Protein AF-A0A2A1ZRE5-F1 (afdb_monomer)

Sequence (509 aa):
MKNDKSLFNQWALKYENDVKNSELNNQYPFKGYQDVIRGIYETVISQRGNKILDMGCGTGFLSEMFYKNDYEVTLGDFSANMLEIAKGKMPKANAYLGDFDEIISKLEGNKYDVITFTYSIHHISLEEQVILIKKLKSLLSLNGLIIIGDVLTKTKEQLANIKETFIRLWDDDEFYPVAEYLTSNLKHDFNIKSENYVTDLSGYLVFENKLSIADIKEVKYLKNVEKVKKIDLGWSSDTKYYVKSNDVEYLLRISDIKYKEAKLKEFDLMKIIWKKDINMSQPFEFGTFLGGKYSYILLSYIKGIQAEKSLLKYDVITQYSLGEKAGIMLKKIHQIKPDKELDFKEQYTKKINSRINQFRSCGIKNEKIEEMISYVLSNLKLLDNRPVCLHHGDYHVGNMVITDEENIGIIDFNRMKYGDPLYEFNRLYFSFRISKVFTKGLLDGYFGGILPQNINEYIKFYTSSVVIANITWSMMFGSDDVEFAINSINELYDEMYVNDLKVEDWYTI

pLDDT: mean 90.29, std 10.78, range [31.77, 98.56]

Nearest PDB structures (foldseek):
  3dtn-assembly1_A  TM=7.523E-01  e=2.106E-09  Methanosarcina mazei
  3dtn-assembly1_B  TM=7.720E-01  e=2.486E-08  Methanosarcina mazei
  2bkk-assembly1_A  TM=6.684E-01  e=1.722E-09  Enterococcus faecalis
  2ppq-assembly1_A-2  TM=6.423E-01  e=8.087E-10  Agrobacterium fabrum str. C58
  9fcx-assembly2_B  TM=7.640E-01  e=6.807E-08  Kitasatospora cystarginea

Radius of gyration: 27.99 Å; Cα contacts (8 Å, |Δi|>4): 851; chains: 1; bounding box: 67×53×80 Å

Structure (mmCIF, N/CA/C/O backbone):
data_AF-A0A2A1ZRE5-F1
#
_entry.id   AF-A0A2A1ZRE5-F1
#
loop_
_atom_site.group_PDB
_atom_site.id
_atom_site.type_symbol
_atom_site.label_atom_id
_atom_site.label_alt_id
_atom_site.label_comp_id
_atom_site.label_asym_id
_atom_site.label_entity_id
_atom_site.label_seq_id
_atom_site.pdbx_PDB_ins_code
_atom_site.Cartn_x
_atom_site.Cartn_y
_atom_site.Cartn_z
_atom_site.occupancy
_atom_site.B_iso_or_equiv
_atom_site.auth_seq_id
_atom_site.auth_comp_id
_atom_site.auth_asym_id
_atom_site.auth_atom_id
_atom_site.pdbx_PDB_model_num
ATOM 1 N N . MET A 1 1 ? -22.698 4.275 39.239 1.00 31.77 1 MET A N 1
ATOM 2 C CA . MET A 1 1 ? -24.149 3.984 39.011 1.00 31.77 1 MET A CA 1
ATOM 3 C C . MET A 1 1 ? -24.346 3.532 37.561 1.00 31.77 1 MET A C 1
ATOM 5 O O . MET A 1 1 ? -23.509 3.855 36.739 1.00 31.77 1 MET A O 1
ATOM 9 N N . LYS A 1 2 ? -25.402 2.777 37.200 1.00 32.28 2 LYS A N 1
ATOM 10 C CA . LYS A 1 2 ? -25.709 2.498 35.774 1.00 32.28 2 LYS A CA 1
ATOM 11 C C . LYS A 1 2 ? -25.842 3.829 35.017 1.00 32.28 2 LYS A C 1
ATOM 13 O O . LYS A 1 2 ? -26.663 4.632 35.446 1.00 32.28 2 LYS A O 1
ATOM 18 N N . ASN A 1 3 ? -25.093 4.012 33.924 1.00 43.09 3 ASN A N 1
ATOM 19 C CA . ASN A 1 3 ? -25.181 5.141 32.984 1.00 43.09 3 ASN A CA 1
ATOM 20 C C . ASN A 1 3 ? -26.639 5.598 32.781 1.00 43.09 3 ASN A C 1
ATOM 22 O O . ASN A 1 3 ? -27.419 4.936 32.090 1.00 43.09 3 ASN A O 1
ATOM 26 N N . ASP A 1 4 ? -27.034 6.701 33.424 1.00 54.19 4 ASP A N 1
ATOM 27 C CA . ASP A 1 4 ? -28.416 7.177 33.397 1.00 54.19 4 ASP A CA 1
ATOM 28 C C . ASP A 1 4 ? -28.676 7.920 32.084 1.00 54.19 4 ASP A C 1
ATOM 30 O O . ASP A 1 4 ? -28.321 9.085 31.900 1.00 54.19 4 ASP A O 1
ATOM 34 N N . LYS A 1 5 ? -29.327 7.221 31.151 1.00 45.91 5 LYS A N 1
ATOM 35 C CA . LYS A 1 5 ? -29.730 7.719 29.828 1.00 45.91 5 LYS A CA 1
ATOM 36 C C . LYS A 1 5 ? -30.470 9.066 29.891 1.00 45.91 5 LYS A C 1
ATOM 38 O O . LYS A 1 5 ? -30.430 9.830 28.926 1.00 45.91 5 LYS A O 1
ATOM 43 N N . SER A 1 6 ? -31.142 9.374 31.005 1.00 45.69 6 SER A N 1
ATOM 44 C CA . SER A 1 6 ? -31.852 10.644 31.190 1.00 45.69 6 SER A CA 1
ATOM 45 C C . SER A 1 6 ? -30.910 11.835 31.404 1.00 45.69 6 SER A C 1
ATOM 47 O O . SER A 1 6 ? -31.189 12.923 30.896 1.00 45.69 6 SER A O 1
ATOM 49 N N . LEU A 1 7 ? -29.771 11.621 32.070 1.00 50.41 7 LEU A N 1
ATOM 50 C CA . LEU A 1 7 ? -28.768 12.646 32.355 1.00 50.41 7 LEU A CA 1
ATOM 51 C C . LEU A 1 7 ? -28.045 13.077 31.070 1.00 50.41 7 LEU A C 1
ATOM 53 O O . LEU A 1 7 ? -27.950 14.269 30.776 1.00 50.41 7 LEU A O 1
ATOM 57 N N . PHE A 1 8 ? -27.645 12.114 30.234 1.00 45.06 8 PHE A N 1
ATOM 58 C CA . PHE A 1 8 ? -27.001 12.388 28.943 1.00 45.06 8 PHE A CA 1
ATOM 59 C C . PHE A 1 8 ? -27.904 13.155 27.971 1.00 45.06 8 PHE A C 1
ATOM 61 O O . PHE A 1 8 ? -27.453 14.073 27.284 1.00 45.06 8 PHE A O 1
ATOM 68 N N . ASN A 1 9 ? -29.204 12.849 27.964 1.00 47.00 9 ASN A N 1
ATOM 69 C CA . ASN A 1 9 ? -30.182 13.577 27.156 1.00 47.00 9 ASN A CA 1
ATOM 70 C C . ASN A 1 9 ? -30.287 15.065 27.539 1.00 47.00 9 ASN A C 1
ATOM 72 O O . ASN A 1 9 ? -30.575 15.891 26.671 1.00 47.00 9 ASN A O 1
ATOM 76 N N . GLN A 1 10 ? -30.057 15.414 28.809 1.00 51.66 10 GLN A N 1
ATOM 77 C CA . GLN A 1 10 ? -30.049 16.804 29.281 1.00 51.66 10 GLN A CA 1
ATOM 78 C C . GLN A 1 10 ? -28.707 17.502 29.010 1.00 51.66 10 GLN A C 1
ATOM 80 O O . GLN A 1 10 ? -28.686 18.708 28.755 1.00 51.66 10 GLN A O 1
A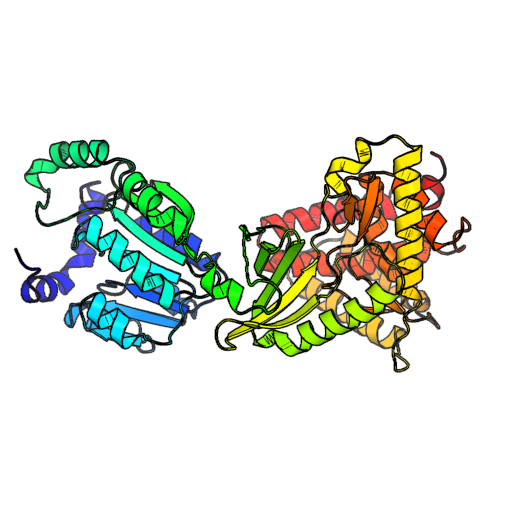TOM 85 N N . TRP A 1 11 ? -27.596 16.758 29.027 1.00 45.66 11 TRP A N 1
ATOM 86 C CA . TRP A 1 11 ? -26.247 17.298 28.819 1.00 45.66 11 TRP A CA 1
ATOM 87 C C . TRP A 1 11 ? -25.968 17.731 27.368 1.00 45.66 11 TRP A C 1
ATOM 89 O O . TRP A 1 11 ? -25.209 18.674 27.135 1.00 45.66 11 TRP A O 1
ATOM 99 N N . ALA A 1 12 ? -26.658 17.131 26.392 1.00 46.03 12 ALA A N 1
ATOM 100 C CA . ALA A 1 12 ? -26.486 17.385 24.955 1.00 46.03 12 ALA A CA 1
ATOM 101 C C . ALA A 1 12 ? -26.504 18.869 24.538 1.00 46.03 12 ALA A C 1
ATOM 103 O O . ALA A 1 12 ? -25.768 19.270 23.640 1.00 46.03 12 ALA A O 1
ATOM 104 N N . LEU A 1 13 ? -27.304 19.707 25.207 1.00 51.47 13 LEU A N 1
ATOM 105 C CA . LEU A 1 13 ? -27.433 21.134 24.881 1.00 51.47 13 LEU A CA 1
ATOM 106 C C . LEU A 1 13 ? -26.266 22.000 25.394 1.00 51.47 13 LEU A C 1
ATOM 108 O O . LEU A 1 13 ? -26.153 23.158 24.993 1.00 51.47 13 LEU A O 1
ATOM 112 N N . LYS A 1 14 ? -25.426 21.477 26.299 1.00 60.81 14 LYS A N 1
ATOM 113 C CA . LYS A 1 14 ? -24.325 22.218 26.948 1.00 60.81 14 LYS A CA 1
ATOM 114 C C . LYS A 1 14 ? -22.933 21.656 26.653 1.00 60.81 14 LYS A C 1
ATOM 116 O O . LYS A 1 14 ? -21.966 22.391 26.826 1.00 60.81 14 LYS A O 1
ATOM 121 N N . TYR A 1 15 ? -22.841 20.426 26.147 1.00 58.75 15 TYR A N 1
ATOM 122 C CA . TYR A 1 15 ? -21.588 19.700 25.916 1.00 58.75 15 TYR A CA 1
ATOM 123 C C . TYR A 1 15 ? -20.487 20.536 25.239 1.00 58.75 15 TYR A C 1
ATOM 125 O O . TYR A 1 15 ? -19.395 20.675 25.777 1.00 58.75 15 TYR A O 1
ATOM 133 N N . GLU A 1 16 ? -20.776 21.178 24.102 1.00 64.25 16 GLU A N 1
ATOM 134 C CA . GLU A 1 16 ? -19.765 21.965 23.371 1.00 64.25 16 GLU A CA 1
ATOM 135 C C . GLU A 1 16 ? -19.255 23.185 24.168 1.00 64.25 16 GLU A C 1
ATOM 137 O O . GLU A 1 16 ? -18.114 23.612 23.984 1.00 64.25 16 GLU A O 1
ATOM 142 N N . ASN A 1 17 ? -20.073 23.748 25.065 1.00 61.59 17 ASN A N 1
ATOM 143 C CA . ASN A 1 17 ? -19.645 24.828 25.957 1.00 61.59 17 ASN A CA 1
ATOM 144 C C . ASN A 1 17 ? -18.795 24.293 27.115 1.00 61.59 17 ASN A C 1
ATOM 146 O O . ASN A 1 17 ? -17.818 24.939 27.490 1.00 61.59 17 ASN A O 1
ATOM 150 N N . ASP A 1 18 ? -19.129 23.120 27.654 1.00 61.03 18 ASP A N 1
ATOM 151 C CA . ASP A 1 18 ? -18.362 22.478 28.727 1.00 61.03 18 ASP A CA 1
ATOM 152 C C . ASP A 1 18 ? -16.965 22.062 28.238 1.00 61.03 18 ASP A C 1
ATOM 154 O O . ASP A 1 18 ? -15.974 22.342 28.917 1.00 61.03 18 ASP A O 1
ATOM 158 N N . VAL A 1 19 ? -16.868 21.516 27.016 1.00 60.25 19 VAL A N 1
ATOM 159 C CA . VAL A 1 19 ? -15.591 21.224 26.338 1.00 60.25 19 VAL A CA 1
ATOM 160 C C . VAL A 1 19 ? -14.744 22.490 26.220 1.00 60.25 19 VAL A C 1
ATOM 162 O O . VAL A 1 19 ? -13.611 22.519 26.700 1.00 60.25 19 VAL A O 1
ATOM 165 N N . LYS A 1 20 ? -15.307 23.572 25.659 1.00 62.19 20 LYS A N 1
ATOM 166 C CA . LYS A 1 20 ? -14.598 24.856 25.505 1.00 62.19 20 LYS A CA 1
ATOM 167 C C . LYS A 1 20 ? -14.114 25.414 26.842 1.00 62.19 20 LYS A C 1
ATOM 169 O O . LYS A 1 20 ? -12.988 25.895 26.932 1.00 62.19 20 LYS A O 1
ATOM 174 N N . ASN A 1 21 ? -14.948 25.362 27.879 1.00 59.19 21 ASN A N 1
ATOM 175 C CA . ASN A 1 21 ? -14.602 25.890 29.196 1.00 59.19 21 ASN A CA 1
ATOM 176 C C . ASN A 1 21 ? -13.489 25.076 29.873 1.00 59.19 21 ASN A C 1
ATOM 178 O O . ASN A 1 21 ? -12.565 25.662 30.432 1.00 59.19 21 ASN A O 1
ATOM 182 N N . SER A 1 22 ? -13.557 23.744 29.839 1.00 60.25 22 SER A N 1
ATOM 183 C CA . SER A 1 22 ? -12.533 22.868 30.430 1.00 60.25 22 SER A CA 1
ATOM 184 C C . SER A 1 22 ? -11.190 22.994 29.699 1.00 60.25 22 SER A C 1
ATOM 186 O O . SER A 1 22 ? -10.146 23.135 30.340 1.00 60.25 22 SER A O 1
ATOM 188 N N . GLU A 1 23 ? -11.221 23.064 28.366 1.00 61.47 23 GLU A N 1
ATOM 189 C CA . GLU A 1 23 ? -10.033 23.237 27.528 1.00 61.47 23 GLU A CA 1
ATOM 190 C C . GLU A 1 23 ? -9.339 24.587 27.761 1.00 61.47 23 GLU A C 1
ATOM 192 O O . GLU A 1 23 ? -8.130 24.619 27.991 1.00 61.47 23 GLU A O 1
ATOM 197 N N . LEU A 1 24 ? -10.089 25.699 27.791 1.00 63.00 24 LEU A N 1
ATOM 198 C CA . LEU A 1 24 ? -9.541 27.035 28.079 1.00 63.00 24 LEU A CA 1
ATOM 199 C C . LEU A 1 24 ? -8.866 27.114 29.452 1.00 63.00 24 LEU A C 1
ATOM 201 O O . LEU A 1 24 ? -7.895 27.849 29.629 1.00 63.00 24 LEU A O 1
ATOM 205 N N . ASN A 1 25 ? -9.374 26.353 30.420 1.00 69.94 25 ASN A N 1
ATOM 206 C CA . ASN A 1 25 ? -8.808 26.283 31.761 1.00 69.94 25 ASN A CA 1
ATOM 207 C C . ASN A 1 25 ? -7.694 25.234 31.891 1.00 69.94 25 ASN A C 1
ATOM 209 O O . ASN A 1 25 ? -7.109 25.115 32.968 1.00 69.94 25 ASN A O 1
ATOM 213 N N . ASN A 1 26 ? -7.378 24.502 30.815 1.00 72.62 26 ASN A N 1
ATOM 214 C CA . ASN A 1 26 ? -6.381 23.436 30.786 1.00 72.62 26 ASN A CA 1
ATOM 215 C C . ASN A 1 26 ? -6.656 22.352 31.850 1.00 72.62 26 ASN A C 1
ATOM 217 O O . ASN A 1 26 ? -5.743 21.901 32.547 1.00 72.62 26 ASN A O 1
ATOM 221 N N . GLN A 1 27 ? -7.930 21.984 32.020 1.00 82.25 27 GLN A N 1
ATOM 222 C CA . GLN A 1 27 ? -8.408 21.105 33.089 1.00 82.25 27 GLN A CA 1
ATOM 223 C C . GLN A 1 27 ? -8.914 19.761 32.565 1.00 82.25 27 GLN A C 1
ATOM 225 O O . GLN A 1 27 ? -9.236 19.588 31.393 1.00 82.25 27 GLN A O 1
ATOM 230 N N . TYR A 1 28 ? -8.989 18.796 33.475 1.00 82.69 28 TYR A N 1
ATOM 231 C CA . TYR A 1 28 ? -9.722 17.556 33.267 1.00 82.69 28 TYR A CA 1
ATOM 232 C C . TYR A 1 28 ? -11.213 17.830 32.938 1.00 82.69 28 TYR A C 1
ATOM 234 O O . TYR A 1 28 ? -11.785 18.776 33.495 1.00 82.69 28 TYR A O 1
ATOM 242 N N . PRO A 1 29 ? -11.856 17.030 32.061 1.00 83.31 29 PRO A N 1
ATOM 243 C CA . PRO A 1 29 ? -11.271 15.963 31.238 1.00 83.31 29 PRO A CA 1
ATOM 244 C C . PRO A 1 29 ? -10.783 16.438 29.849 1.00 83.31 29 PRO A C 1
ATOM 246 O O . PRO A 1 29 ? -10.156 15.666 29.131 1.00 83.31 29 PRO A O 1
ATOM 249 N N . PHE A 1 30 ? -11.014 17.698 29.451 1.00 84.31 30 PHE A N 1
ATOM 250 C CA . PHE A 1 30 ? -10.837 18.159 28.058 1.00 84.31 30 PHE A CA 1
ATOM 251 C C . PHE A 1 30 ? -9.530 18.922 27.771 1.00 84.31 30 PHE A C 1
ATOM 253 O O . PHE A 1 30 ? -9.395 19.578 26.736 1.00 84.31 30 PHE A O 1
ATOM 260 N N . LYS A 1 31 ? -8.529 18.836 28.650 1.00 85.75 31 LYS A N 1
ATOM 261 C CA . LYS A 1 31 ? -7.188 19.382 28.395 1.00 85.75 31 LYS A CA 1
ATOM 262 C C . LYS A 1 31 ? -6.597 18.798 27.103 1.00 85.75 31 LYS A C 1
ATOM 264 O O . LYS A 1 31 ? -6.390 17.592 26.997 1.00 85.75 31 LYS A O 1
ATOM 269 N N . GLY A 1 32 ? -6.294 19.660 26.131 1.00 83.56 32 GLY A N 1
ATOM 270 C CA . GLY A 1 32 ? -5.740 19.266 24.826 1.00 83.56 32 GLY A CA 1
ATOM 271 C C . GLY A 1 32 ? -6.747 18.627 23.860 1.00 83.56 32 GLY A C 1
ATOM 272 O O . GLY A 1 32 ? -6.333 18.010 22.880 1.00 83.56 32 GLY A O 1
ATOM 273 N N . TYR A 1 33 ? -8.053 18.752 24.118 1.00 85.69 33 TYR A N 1
ATOM 274 C CA . TYR A 1 33 ? -9.111 18.138 23.312 1.00 85.69 33 TYR A CA 1
ATOM 275 C C . TYR A 1 33 ? -9.008 18.475 21.814 1.00 85.69 33 TYR A C 1
ATOM 277 O O . TYR A 1 33 ? -9.020 17.565 20.985 1.00 85.69 33 TYR A O 1
ATOM 285 N N . GLN A 1 34 ? -8.859 19.750 21.432 1.00 80.31 34 GLN A N 1
ATOM 286 C CA . GLN A 1 34 ? -8.784 20.142 20.018 1.00 80.31 34 GLN A CA 1
ATOM 287 C C . GLN A 1 34 ? -7.580 19.538 19.299 1.00 80.31 34 GLN A C 1
ATOM 289 O O . GLN A 1 34 ? -7.694 19.159 18.134 1.00 80.31 34 GLN A O 1
ATOM 294 N N . ASP A 1 35 ? -6.441 19.420 19.978 1.00 79.19 35 ASP A N 1
ATOM 295 C CA . ASP A 1 35 ? -5.237 18.819 19.408 1.00 79.19 35 ASP A CA 1
ATOM 296 C C . ASP A 1 35 ? -5.397 17.298 19.230 1.00 79.19 35 ASP A C 1
ATOM 298 O O . ASP A 1 35 ? -4.942 16.757 18.220 1.00 79.19 35 ASP A O 1
ATOM 302 N N . VAL A 1 36 ? -6.106 16.614 20.142 1.00 89.94 36 VAL A N 1
ATOM 303 C CA . VAL A 1 36 ? -6.511 15.206 19.960 1.00 89.94 36 VAL A CA 1
ATOM 304 C C . VAL A 1 36 ? -7.412 15.070 18.734 1.00 89.94 36 VAL A C 1
ATOM 306 O O . VAL A 1 36 ? -7.120 14.269 17.847 1.00 89.94 36 VAL A O 1
ATOM 309 N N . ILE A 1 37 ? -8.470 15.881 18.635 1.00 86.69 37 ILE A N 1
ATOM 310 C CA . ILE A 1 37 ? -9.394 15.851 17.493 1.00 86.69 37 ILE A CA 1
ATOM 311 C C . ILE A 1 37 ? -8.664 16.148 16.177 1.00 86.69 37 ILE A C 1
ATOM 313 O O . ILE A 1 37 ? -8.879 15.442 15.190 1.00 86.69 37 ILE A O 1
ATOM 317 N N . ARG A 1 38 ? -7.762 17.140 16.158 1.00 79.56 38 ARG A N 1
ATOM 318 C CA . ARG A 1 38 ? -6.937 17.464 14.986 1.00 79.56 38 ARG A CA 1
ATOM 319 C C . ARG A 1 38 ? -6.055 16.282 14.583 1.00 79.56 38 ARG A C 1
ATOM 321 O O . ARG A 1 38 ? -6.063 15.909 13.415 1.00 79.56 38 ARG A O 1
ATOM 328 N N . GLY A 1 39 ? -5.351 15.665 15.533 1.00 82.25 39 GLY A N 1
ATOM 329 C CA . GLY A 1 39 ? -4.489 14.512 15.257 1.00 82.25 39 GLY A CA 1
ATOM 330 C C . GLY A 1 39 ? -5.261 13.302 14.718 1.00 82.25 39 GLY A C 1
ATOM 331 O O . GLY A 1 39 ? -4.810 12.638 13.783 1.00 82.25 39 GLY A O 1
ATOM 332 N N . ILE A 1 40 ? -6.465 13.048 15.242 1.00 92.50 40 ILE A N 1
ATOM 333 C CA . ILE A 1 40 ? -7.361 12.012 14.709 1.00 92.50 40 ILE A CA 1
ATOM 334 C C . ILE A 1 40 ? -7.786 12.362 13.286 1.00 92.50 40 ILE A C 1
ATOM 336 O O . ILE A 1 40 ? -7.679 11.519 12.400 1.00 92.50 40 ILE A O 1
ATOM 340 N N . TYR A 1 41 ? -8.221 13.599 13.042 1.00 84.44 41 TYR A N 1
ATOM 341 C CA . TYR A 1 41 ? -8.610 14.054 11.710 1.00 84.44 41 TYR A CA 1
ATOM 342 C C . TYR A 1 41 ? -7.479 13.866 10.689 1.00 84.44 41 TYR A C 1
ATOM 344 O O . TYR A 1 41 ? -7.696 13.231 9.660 1.00 84.44 41 TYR A O 1
ATOM 352 N N . GLU A 1 42 ? -6.264 14.321 11.005 1.00 81.62 42 GLU A N 1
ATOM 353 C CA . GLU A 1 42 ? -5.062 14.162 10.169 1.00 81.62 42 GLU A CA 1
ATOM 354 C C . GLU A 1 42 ? -4.728 12.683 9.896 1.00 81.62 42 GLU A C 1
ATOM 356 O O . GLU A 1 42 ? -4.411 12.292 8.766 1.00 81.62 42 GLU A O 1
ATOM 361 N N . THR A 1 43 ? -4.874 11.827 10.910 1.00 89.00 43 THR A N 1
ATOM 362 C CA . THR A 1 43 ? -4.689 10.375 10.768 1.00 89.00 43 THR A CA 1
ATOM 363 C C . THR A 1 43 ? -5.728 9.762 9.823 1.00 89.00 43 THR A C 1
ATOM 365 O O . THR A 1 43 ? -5.401 8.902 9.009 1.00 89.00 43 THR A O 1
ATOM 368 N N . VAL A 1 44 ? -6.988 10.198 9.893 1.00 89.50 44 VAL A N 1
ATOM 369 C CA . VAL A 1 44 ? -8.068 9.651 9.057 1.00 89.50 44 VAL A CA 1
ATOM 370 C C . VAL A 1 44 ? -7.977 10.128 7.610 1.00 89.50 44 VAL A C 1
ATOM 372 O O . VAL A 1 44 ? -8.180 9.324 6.702 1.00 89.50 44 VAL A O 1
ATOM 375 N N . ILE A 1 45 ? -7.645 11.398 7.362 1.00 82.88 45 ILE A N 1
ATOM 376 C CA . ILE A 1 45 ? -7.540 11.921 5.987 1.00 82.88 45 ILE A CA 1
ATOM 377 C C . ILE A 1 45 ? -6.320 11.388 5.228 1.00 82.88 45 ILE A C 1
ATOM 379 O O . ILE A 1 45 ? -6.312 11.390 4.000 1.00 82.88 45 ILE A O 1
ATOM 383 N N . SER A 1 46 ? -5.297 10.913 5.944 1.00 80.88 46 SER A N 1
ATOM 384 C CA . SER A 1 46 ? -4.133 10.243 5.348 1.00 80.88 46 SER A CA 1
ATOM 385 C C . SER A 1 46 ? -4.371 8.750 5.077 1.00 80.88 46 SER A C 1
ATOM 387 O O . SER A 1 46 ? -3.601 8.117 4.348 1.00 80.88 46 SER A O 1
ATOM 389 N N . GLN A 1 47 ? -5.453 8.176 5.613 1.00 82.12 47 GLN A N 1
ATOM 390 C CA . GLN A 1 47 ? -5.837 6.788 5.388 1.00 82.12 47 GLN A CA 1
ATOM 391 C C . GLN A 1 47 ? -6.589 6.629 4.059 1.00 82.12 47 GLN A C 1
ATOM 393 O O . GLN A 1 47 ? -7.368 7.477 3.630 1.00 82.12 47 GLN A O 1
ATOM 398 N N . ARG A 1 48 ? -6.393 5.486 3.393 1.00 79.69 48 ARG A N 1
ATOM 399 C CA . ARG A 1 48 ? -7.180 5.132 2.204 1.00 79.69 48 ARG A CA 1
ATOM 400 C C . ARG A 1 48 ? -8.576 4.651 2.596 1.00 79.69 48 ARG A C 1
ATOM 402 O O . ARG A 1 48 ? -8.702 3.778 3.450 1.00 79.69 48 ARG A O 1
ATOM 409 N N . GLY A 1 49 ? -9.579 5.114 1.857 1.00 86.00 49 GLY A N 1
ATOM 410 C CA . GLY A 1 49 ? -10.985 4.785 2.096 1.00 86.00 49 GLY A CA 1
ATOM 411 C C . GLY A 1 49 ? -11.736 5.968 2.699 1.00 86.00 49 GLY A C 1
ATOM 412 O O . GLY A 1 49 ? -11.129 6.964 3.075 1.00 86.00 49 GLY A O 1
ATOM 413 N N . ASN A 1 50 ? -13.063 5.886 2.726 1.00 92.00 50 ASN A N 1
ATOM 414 C CA . ASN A 1 50 ? -13.912 7.000 3.154 1.00 92.00 50 ASN A CA 1
ATOM 415 C C . ASN A 1 50 ? -15.121 6.566 3.998 1.00 92.00 50 ASN A C 1
ATOM 417 O O . ASN A 1 50 ? -15.976 7.397 4.294 1.00 92.00 50 ASN A O 1
ATOM 421 N N . LYS A 1 51 ? -15.218 5.288 4.392 1.00 96.94 51 LYS A N 1
ATOM 422 C CA . LYS A 1 51 ? -16.293 4.800 5.269 1.00 96.94 51 LYS A CA 1
ATOM 423 C C . LYS A 1 51 ? -15.861 4.890 6.726 1.00 96.94 51 LYS A C 1
ATOM 425 O O . LYS A 1 51 ? -14.952 4.163 7.136 1.00 96.94 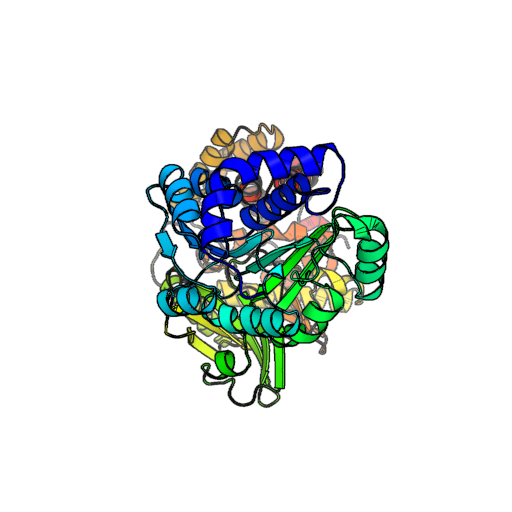51 LYS A O 1
ATOM 430 N N . ILE A 1 52 ? -16.543 5.722 7.507 1.00 97.88 52 ILE A N 1
ATOM 431 C CA . ILE A 1 52 ? -16.241 5.930 8.926 1.00 97.88 52 ILE A CA 1
ATOM 432 C C . ILE A 1 52 ? -17.428 5.560 9.815 1.00 97.88 52 ILE A C 1
ATOM 434 O O . ILE A 1 52 ? -18.580 5.844 9.485 1.00 97.88 52 ILE A O 1
ATOM 438 N N . LEU A 1 53 ? -17.133 4.908 10.936 1.00 98.50 53 LEU A N 1
ATOM 439 C CA . LEU A 1 53 ? -18.066 4.671 12.031 1.00 98.50 53 LEU A CA 1
ATOM 440 C C . LEU A 1 53 ? -17.591 5.439 13.262 1.00 98.50 53 LEU A C 1
ATOM 442 O O . LEU A 1 53 ? -16.504 5.169 13.759 1.00 98.50 53 LEU A O 1
ATOM 446 N N . ASP A 1 54 ? -18.414 6.343 13.774 1.00 98.19 54 ASP A N 1
ATOM 447 C CA . ASP A 1 54 ? -18.127 7.092 14.995 1.00 98.19 54 ASP A CA 1
ATOM 448 C C . ASP A 1 54 ? -18.961 6.539 16.158 1.00 98.19 54 ASP A C 1
ATOM 450 O O . ASP A 1 54 ? -20.192 6.654 16.1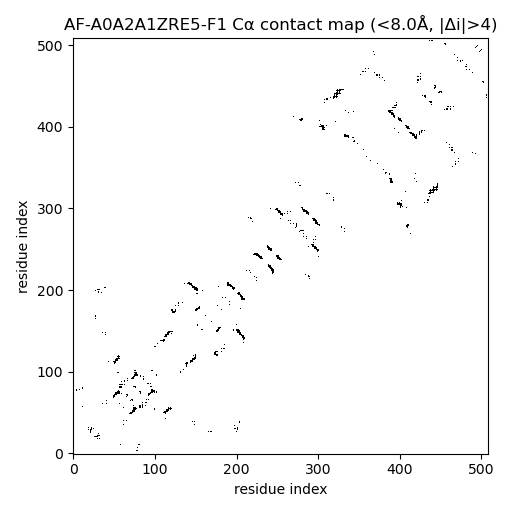61 1.00 98.19 54 ASP A O 1
ATOM 454 N N . MET A 1 55 ? -18.296 5.862 17.099 1.00 97.62 55 MET A N 1
ATOM 455 C CA . MET A 1 55 ? -18.906 5.167 18.235 1.00 97.62 55 MET A CA 1
ATOM 456 C C . MET A 1 55 ? -18.926 6.073 19.471 1.00 97.62 55 MET A C 1
ATOM 458 O O . MET A 1 55 ? -17.890 6.391 20.056 1.00 97.62 55 MET A O 1
ATOM 462 N N . GLY A 1 56 ? -20.129 6.447 19.904 1.00 96.19 56 GLY A N 1
ATOM 463 C CA . GLY A 1 56 ? -20.342 7.508 20.888 1.00 96.19 56 GLY A CA 1
ATOM 464 C C . GLY A 1 56 ? -20.106 8.880 20.263 1.00 96.19 56 GLY A C 1
ATOM 465 O O . GLY A 1 56 ? -19.280 9.646 20.747 1.00 96.19 56 GLY A O 1
ATOM 466 N N . CYS A 1 57 ? -20.780 9.158 19.144 1.00 95.81 57 CYS A N 1
ATOM 467 C CA . CYS A 1 57 ? -20.518 10.345 18.328 1.00 95.81 57 CYS A CA 1
ATOM 468 C C . CYS A 1 57 ? -20.934 11.676 18.986 1.00 95.81 57 CYS A C 1
ATOM 470 O O . CYS A 1 57 ? -20.594 12.747 18.471 1.00 95.81 57 CYS A O 1
ATOM 472 N N . GLY A 1 58 ? -21.729 11.645 20.065 1.00 93.81 58 GLY A N 1
ATOM 473 C CA . GLY A 1 58 ? -22.274 12.839 20.707 1.00 93.81 58 GLY A CA 1
ATOM 474 C C . GLY A 1 58 ? -23.038 13.717 19.711 1.00 93.81 58 GLY A C 1
ATOM 475 O O . GLY A 1 58 ? -23.800 13.225 18.876 1.00 93.81 58 GLY A O 1
ATOM 476 N N . THR A 1 59 ? -22.792 15.030 19.735 1.00 90.44 59 THR A N 1
ATOM 477 C CA . THR A 1 59 ? -23.380 15.988 18.776 1.00 90.44 59 THR A CA 1
ATOM 478 C C . THR A 1 59 ? -22.759 15.921 17.372 1.00 90.44 59 THR A C 1
ATOM 480 O O . THR A 1 59 ? -23.093 16.750 16.519 1.00 90.44 59 THR A O 1
ATOM 483 N N . GLY A 1 60 ? -21.847 14.974 17.122 1.00 90.88 60 GLY A N 1
ATOM 484 C CA . GLY A 1 60 ? -21.241 14.707 15.821 1.00 90.88 60 GLY A CA 1
ATOM 485 C C . GLY A 1 60 ? -20.125 15.668 15.413 1.00 90.88 60 GLY A C 1
ATOM 486 O O . GLY A 1 60 ? -19.937 15.867 14.219 1.00 90.88 60 GLY A O 1
ATOM 487 N N . PHE A 1 61 ? -19.405 16.286 16.358 1.00 85.62 61 PHE A N 1
ATOM 488 C CA . PHE A 1 61 ? -18.384 17.309 16.066 1.00 85.62 61 PHE A CA 1
ATOM 489 C C . PHE A 1 61 ? -17.287 16.825 15.100 1.00 85.62 61 PHE A C 1
ATOM 491 O O . PHE A 1 61 ? -17.096 17.422 14.041 1.00 85.62 61 PHE A O 1
ATOM 498 N N . LEU A 1 62 ? -16.598 15.725 15.430 1.00 87.88 62 LEU A N 1
ATOM 499 C CA . LEU A 1 62 ? -15.567 15.145 14.561 1.00 87.88 62 LEU A CA 1
ATOM 500 C C . LEU A 1 62 ? -16.186 14.588 13.268 1.00 87.88 62 LEU A C 1
ATOM 502 O O . LEU A 1 62 ? -15.711 14.864 12.167 1.00 87.88 62 LEU A O 1
ATOM 506 N N . SER A 1 63 ? -17.287 13.847 13.397 1.00 93.44 63 SER A N 1
ATOM 507 C CA . SER A 1 63 ? -18.021 13.271 12.268 1.00 93.44 63 SER A CA 1
ATOM 508 C C . SER A 1 63 ? -18.456 14.303 11.218 1.00 93.44 63 SER A C 1
ATOM 510 O O . SER A 1 63 ? -18.382 14.029 10.020 1.00 93.44 63 SER A O 1
ATOM 512 N N . GLU A 1 64 ? -18.861 15.508 11.633 1.00 87.88 64 GLU A N 1
ATOM 513 C CA . GLU A 1 64 ? -19.263 16.590 10.727 1.00 87.88 64 GLU A CA 1
ATOM 514 C C . GLU A 1 64 ? -18.099 17.040 9.833 1.00 87.88 64 GLU A C 1
ATOM 516 O O . GLU A 1 64 ? -18.305 17.342 8.654 1.00 87.88 64 GLU A O 1
ATOM 521 N N . MET A 1 65 ? -16.871 17.048 10.364 1.00 84.50 65 MET A N 1
ATOM 522 C CA . MET A 1 65 ? -15.673 17.380 9.588 1.00 84.50 65 MET A CA 1
ATOM 523 C C . MET A 1 65 ? -15.466 16.376 8.451 1.00 84.50 65 MET A C 1
ATOM 525 O O . MET A 1 65 ? -15.223 16.781 7.316 1.00 84.50 65 MET A O 1
ATOM 529 N N . PHE A 1 66 ? -15.624 15.078 8.718 1.00 89.62 66 PHE A N 1
ATOM 530 C CA . PHE A 1 66 ? -15.512 14.041 7.688 1.00 89.62 66 PHE A CA 1
ATOM 531 C C . PHE A 1 66 ? -16.676 14.079 6.697 1.00 89.62 66 PHE A C 1
ATOM 533 O O . PHE A 1 66 ? -16.463 14.000 5.489 1.00 89.62 66 PHE A O 1
ATOM 540 N N . TYR A 1 67 ? -17.902 14.278 7.183 1.00 90.38 67 TYR A N 1
ATOM 541 C CA . TYR A 1 67 ? -19.091 14.393 6.339 1.00 90.38 67 TYR A CA 1
ATOM 542 C C . TYR A 1 67 ? -18.972 15.530 5.311 1.00 90.38 67 TYR A C 1
ATOM 544 O O . TYR A 1 67 ? -19.355 15.363 4.155 1.00 90.38 67 TYR A O 1
ATOM 552 N N . LYS A 1 68 ? -18.396 16.676 5.705 1.00 79.38 68 LYS A N 1
ATOM 553 C CA . LYS A 1 68 ? -18.124 17.814 4.804 1.00 79.38 68 LYS A CA 1
ATOM 554 C C . LYS A 1 68 ? -17.050 17.529 3.748 1.00 79.38 68 LYS A C 1
ATOM 556 O O . LYS A 1 68 ? -16.981 18.265 2.770 1.00 79.38 68 LYS A O 1
ATOM 561 N N . ASN A 1 69 ? -16.244 16.485 3.935 1.00 81.50 69 ASN A N 1
ATOM 562 C CA . ASN A 1 69 ? -15.207 16.032 3.005 1.00 81.50 69 ASN A CA 1
ATOM 563 C C . ASN A 1 69 ? -15.614 14.734 2.276 1.00 81.50 69 ASN A C 1
ATOM 565 O O . ASN A 1 69 ? -14.761 13.917 1.938 1.00 81.50 69 ASN A O 1
ATOM 569 N N . ASP A 1 70 ? -16.919 14.527 2.058 1.00 89.69 70 ASP A N 1
ATOM 570 C CA . ASP A 1 70 ? -17.489 13.408 1.289 1.00 89.69 70 ASP A CA 1
ATOM 571 C C . ASP A 1 70 ? -17.180 11.997 1.842 1.00 89.69 70 ASP A C 1
ATOM 573 O O . ASP A 1 70 ? -17.194 10.996 1.111 1.00 89.69 70 ASP A O 1
ATOM 577 N N . TYR A 1 71 ? -16.949 11.883 3.154 1.00 93.31 71 TYR A N 1
ATOM 578 C CA . TYR A 1 71 ? -16.916 10.583 3.827 1.00 93.31 71 TYR A CA 1
ATOM 579 C C . TYR A 1 71 ? -18.330 10.007 3.978 1.00 93.31 71 TYR A C 1
ATOM 581 O O . TYR A 1 71 ? -19.302 10.712 4.259 1.00 93.31 71 TYR A O 1
ATOM 589 N N . GLU A 1 72 ? -18.441 8.685 3.853 1.00 97.19 72 GLU A N 1
ATOM 590 C CA . GLU A 1 72 ? -19.647 7.939 4.200 1.00 97.19 72 GLU A CA 1
ATOM 591 C C . GLU A 1 72 ? -19.672 7.722 5.718 1.00 97.19 72 GLU A C 1
ATOM 593 O O . GLU A 1 72 ? -19.078 6.779 6.247 1.00 97.19 72 GLU A O 1
ATOM 598 N N . VAL A 1 73 ? -20.343 8.638 6.418 1.00 97.94 73 VAL A N 1
ATOM 599 C CA . VAL A 1 73 ? -20.399 8.663 7.884 1.00 97.94 73 VAL A CA 1
ATOM 600 C C . VAL A 1 73 ? -21.530 7.785 8.418 1.00 97.94 73 VAL A C 1
ATOM 602 O O . VAL A 1 73 ? -22.695 7.915 8.027 1.00 97.94 73 VAL A O 1
ATOM 605 N N . THR A 1 74 ? -21.184 6.909 9.359 1.00 98.44 74 THR A N 1
ATOM 606 C CA . THR A 1 74 ? -22.118 6.201 10.234 1.00 98.44 74 THR A CA 1
ATOM 607 C C . THR A 1 74 ? -21.910 6.636 11.680 1.00 98.44 74 THR A C 1
ATOM 609 O O . THR A 1 74 ? -20.791 6.645 12.174 1.00 98.44 74 THR A O 1
ATOM 612 N N . LEU A 1 75 ? -23.004 6.970 12.354 1.00 98.31 75 LEU A N 1
ATOM 613 C CA . LEU A 1 75 ? -23.053 7.482 13.716 1.00 98.31 75 LEU A CA 1
ATOM 614 C C . LEU A 1 75 ? -23.670 6.430 14.637 1.00 98.31 75 LEU A C 1
ATOM 616 O O . LEU A 1 75 ? -24.717 5.860 14.312 1.00 98.31 75 LEU A O 1
ATOM 620 N N . GLY A 1 76 ? -23.055 6.193 15.788 1.00 97.88 76 GLY A N 1
ATOM 621 C CA . GLY A 1 76 ? -23.614 5.375 16.856 1.00 97.88 76 GLY A CA 1
ATOM 622 C C . GLY A 1 76 ? -23.587 6.140 18.171 1.00 97.88 76 GLY A C 1
ATOM 623 O O . GLY A 1 76 ? -22.535 6.635 18.558 1.00 97.88 76 GLY A O 1
ATOM 624 N N . ASP A 1 77 ? -24.716 6.236 18.865 1.00 97.69 77 ASP A N 1
ATOM 625 C CA . ASP A 1 77 ? -24.777 6.838 20.201 1.00 97.69 77 ASP A CA 1
ATOM 626 C C . ASP A 1 77 ? -25.965 6.270 20.990 1.00 97.69 77 ASP A C 1
ATOM 628 O O . ASP A 1 77 ? -26.973 5.856 20.410 1.00 97.69 77 ASP A O 1
ATOM 632 N N . PHE A 1 78 ? -25.871 6.250 22.317 1.00 95.19 78 PHE A N 1
ATOM 633 C CA . PHE A 1 78 ? -26.938 5.742 23.182 1.00 95.19 78 PHE A CA 1
ATOM 634 C C . PHE A 1 78 ? -27.979 6.818 23.535 1.00 95.19 78 PHE A C 1
ATOM 636 O O . PHE A 1 78 ? -29.091 6.478 23.968 1.00 95.19 78 PHE A O 1
ATOM 643 N N . SER A 1 79 ? -27.656 8.102 23.335 1.00 95.38 79 SER A N 1
ATOM 644 C CA . SER A 1 79 ? -28.556 9.241 23.523 1.00 95.38 79 SER A CA 1
ATOM 645 C C . SER A 1 79 ? -29.288 9.596 22.227 1.00 95.38 79 SER A C 1
ATOM 647 O O . SER A 1 79 ? -28.698 9.960 21.211 1.00 95.38 79 SER A O 1
ATOM 649 N N . ALA A 1 80 ? -30.622 9.562 22.280 1.00 94.69 80 ALA A N 1
ATOM 650 C CA . ALA A 1 80 ? -31.459 9.957 21.148 1.00 94.69 80 ALA A CA 1
ATOM 651 C C . ALA A 1 80 ? -31.306 11.449 20.807 1.00 94.69 80 ALA A C 1
ATOM 653 O O . ALA A 1 80 ? -31.275 11.800 19.631 1.00 94.69 80 ALA A O 1
ATOM 654 N N . ASN A 1 81 ? -31.148 12.306 21.822 1.00 94.19 81 ASN A N 1
ATOM 655 C CA . ASN A 1 81 ? -30.989 13.750 21.635 1.00 94.19 81 ASN A CA 1
ATOM 656 C C . ASN A 1 81 ? -29.656 14.087 20.949 1.00 94.19 81 ASN A C 1
ATOM 658 O O . ASN A 1 81 ? -29.619 14.941 20.065 1.00 94.19 81 ASN A O 1
ATOM 662 N N . MET A 1 82 ? -28.570 13.399 21.324 1.00 94.00 82 MET A N 1
ATOM 663 C CA . MET A 1 82 ? -27.265 13.548 20.669 1.00 94.00 82 MET A CA 1
ATOM 664 C C . MET A 1 82 ? -27.355 13.190 19.181 1.00 94.00 82 MET A C 1
ATOM 666 O O . MET A 1 82 ? -26.959 13.985 18.325 1.00 94.00 82 MET A O 1
ATOM 670 N N . LEU A 1 83 ? -27.974 12.045 18.865 1.00 96.00 83 LEU A N 1
ATOM 671 C CA . LEU A 1 83 ? -28.187 11.626 17.479 1.00 96.00 83 LEU A CA 1
ATOM 672 C C . LEU A 1 83 ? -29.079 12.581 16.694 1.00 96.00 83 LEU A C 1
ATOM 674 O O . LEU A 1 83 ? -28.818 12.786 15.512 1.00 96.00 83 LEU A O 1
ATOM 678 N N . GLU A 1 84 ? -30.109 13.163 17.308 1.00 96.12 84 GLU A N 1
ATOM 679 C CA . GLU A 1 84 ? -30.972 14.148 16.651 1.00 96.12 84 GLU A CA 1
ATOM 680 C C . GLU A 1 84 ? -30.172 15.388 16.224 1.00 96.12 84 GLU A C 1
ATOM 682 O O . GLU A 1 84 ? -30.243 15.800 15.063 1.00 96.12 84 GLU A O 1
ATOM 687 N N . ILE A 1 85 ? -29.332 15.924 17.119 1.00 94.56 85 ILE A N 1
ATOM 688 C CA . ILE A 1 85 ? -28.440 17.054 16.818 1.00 94.56 85 ILE A CA 1
ATOM 689 C C . ILE A 1 85 ? -27.448 16.677 15.710 1.00 94.56 85 ILE A C 1
ATOM 691 O O . ILE A 1 85 ? -27.302 17.412 14.729 1.00 94.56 85 ILE A O 1
ATOM 695 N N . ALA A 1 86 ? -26.790 15.520 15.832 1.00 95.19 86 ALA A N 1
ATOM 696 C CA . A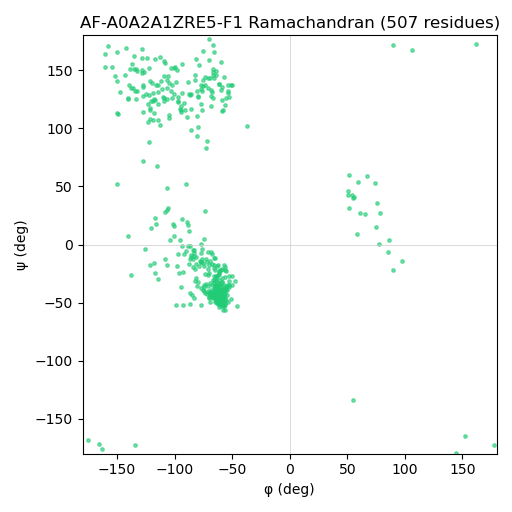LA A 1 86 ? -25.812 15.056 14.853 1.00 95.19 86 ALA A CA 1
ATOM 697 C C . ALA A 1 86 ? -26.449 14.835 13.467 1.00 95.19 86 ALA A C 1
ATOM 699 O O . ALA A 1 86 ? -25.898 15.257 12.450 1.00 95.19 86 ALA A O 1
ATOM 700 N N . LYS A 1 87 ? -27.654 14.251 13.408 1.00 96.12 87 LYS A N 1
ATOM 701 C CA . LYS A 1 87 ? -28.437 14.083 12.172 1.00 96.12 87 LYS A CA 1
ATOM 702 C C . LYS A 1 87 ? -28.881 15.406 11.562 1.00 96.12 87 LYS A C 1
ATOM 704 O O . LYS A 1 87 ? -28.914 15.506 10.338 1.00 96.12 87 LYS A O 1
ATOM 709 N N . GLY A 1 88 ? -29.186 16.411 12.382 1.00 96.25 88 GLY A N 1
ATOM 710 C CA . GLY A 1 88 ? -29.457 17.768 11.908 1.00 96.25 88 GLY A CA 1
ATOM 711 C C . GLY A 1 88 ? -28.272 18.360 11.138 1.00 96.25 88 GLY A C 1
ATOM 712 O O . GLY A 1 88 ? -28.465 18.961 10.082 1.00 96.25 88 GLY A O 1
ATOM 713 N N . LYS A 1 89 ? -27.042 18.127 11.620 1.00 93.44 89 LYS A N 1
ATOM 714 C CA . LYS A 1 89 ? -25.793 18.541 10.952 1.00 93.44 89 LYS A CA 1
ATOM 715 C C . LYS A 1 89 ? -25.460 17.670 9.730 1.00 93.44 89 LYS A C 1
ATOM 717 O O . LYS A 1 89 ? -24.938 18.165 8.733 1.00 93.44 89 LYS A O 1
ATOM 722 N N . MET A 1 90 ? -25.773 16.375 9.794 1.00 96.69 90 MET A N 1
ATOM 723 C CA . MET A 1 90 ? -25.390 15.362 8.802 1.00 96.69 90 MET A CA 1
ATOM 724 C C . MET A 1 90 ? -26.608 14.561 8.300 1.00 96.69 90 MET A C 1
ATOM 726 O O . MET A 1 90 ? -26.749 13.372 8.605 1.00 96.69 90 MET A O 1
ATOM 730 N N . PRO A 1 91 ? -27.500 15.164 7.490 1.00 95.94 91 PRO A N 1
ATOM 731 C CA . PRO A 1 91 ? -28.791 14.559 7.150 1.00 95.94 91 PRO A CA 1
ATOM 732 C C . PRO A 1 91 ? -28.683 13.234 6.379 1.00 95.94 91 PRO A C 1
ATOM 734 O O . PRO A 1 91 ? -29.575 12.390 6.491 1.00 95.94 91 PRO A O 1
ATOM 737 N N . LYS A 1 92 ? -27.594 13.016 5.624 1.00 96.56 92 LYS A N 1
ATOM 738 C CA . LYS A 1 92 ? -27.357 11.774 4.865 1.00 96.56 92 LYS A CA 1
ATOM 739 C C . LYS A 1 92 ? -26.557 10.712 5.632 1.00 96.56 92 LYS A C 1
ATOM 741 O O . LYS A 1 92 ? -26.438 9.603 5.125 1.00 96.56 92 LYS A O 1
ATOM 746 N N . ALA A 1 93 ? -26.003 11.021 6.808 1.00 96.50 93 ALA A N 1
ATOM 747 C CA . ALA A 1 93 ? -25.247 10.040 7.590 1.00 96.50 93 ALA A CA 1
ATOM 748 C C . ALA A 1 93 ? -26.174 8.927 8.090 1.00 96.50 93 ALA A C 1
ATOM 750 O O . ALA A 1 93 ? -27.330 9.192 8.410 1.00 96.50 93 ALA A O 1
ATOM 751 N N . ASN A 1 94 ? -25.700 7.689 8.196 1.00 95.12 94 ASN A N 1
ATOM 752 C CA . ASN A 1 94 ? -26.463 6.640 8.883 1.00 95.12 94 ASN A CA 1
ATOM 753 C C . ASN A 1 94 ? -26.371 6.873 10.398 1.00 95.12 94 ASN A C 1
ATOM 755 O O . ASN A 1 94 ? -25.315 7.272 10.868 1.00 95.12 94 ASN A O 1
ATOM 759 N N . ALA A 1 95 ? -27.441 6.647 11.166 1.00 97.38 95 ALA A N 1
ATOM 760 C CA . ALA A 1 95 ? -27.407 6.810 12.624 1.00 97.38 95 ALA A CA 1
ATOM 761 C C . ALA A 1 95 ? -28.101 5.648 13.331 1.00 97.38 95 ALA A C 1
ATOM 763 O O . ALA A 1 95 ? -29.204 5.259 12.943 1.00 97.38 95 ALA A O 1
ATOM 764 N N . TYR A 1 96 ? -27.464 5.130 14.378 1.00 97.69 96 TYR A N 1
ATOM 765 C CA . TYR A 1 96 ? -27.916 3.971 15.133 1.00 97.69 96 TYR A CA 1
ATOM 766 C C . TYR A 1 96 ? -27.977 4.310 16.623 1.00 97.69 96 TYR A C 1
ATOM 768 O O . TYR A 1 96 ? -26.957 4.556 17.257 1.00 97.69 96 TYR A O 1
ATOM 776 N N . LEU A 1 97 ? -29.194 4.309 17.173 1.00 97.50 97 LEU A N 1
ATOM 777 C CA . LEU A 1 97 ? -29.437 4.478 18.605 1.00 97.50 97 LEU A CA 1
ATOM 778 C C . LEU A 1 97 ? -29.198 3.156 19.338 1.00 97.50 97 LEU A C 1
ATOM 780 O O . LEU A 1 97 ? -29.819 2.151 18.977 1.00 97.50 97 LEU A O 1
ATOM 784 N N . GLY A 1 98 ? -28.363 3.164 20.370 1.00 96.50 98 GLY A N 1
ATOM 785 C CA . GLY A 1 98 ? -28.127 2.010 21.241 1.00 96.50 98 GLY A CA 1
ATOM 786 C C . GLY A 1 98 ? -26.833 2.140 22.033 1.00 96.50 98 GLY A C 1
ATOM 787 O O . GLY A 1 98 ? -26.056 3.062 21.802 1.00 96.50 98 GLY A O 1
ATOM 788 N N . ASP A 1 99 ? -26.595 1.223 22.964 1.00 96.12 99 ASP A N 1
ATOM 789 C CA . ASP A 1 99 ? -25.243 1.053 23.503 1.00 96.12 99 ASP A CA 1
ATOM 790 C C . ASP A 1 99 ? -24.299 0.442 22.447 1.00 96.12 99 ASP A C 1
ATOM 792 O O . ASP A 1 99 ? -24.705 0.117 21.325 1.00 96.12 99 ASP A O 1
ATOM 796 N N . PHE A 1 100 ? -23.017 0.293 22.787 1.00 96.25 100 PHE A N 1
ATOM 797 C CA . PHE A 1 100 ? -22.026 -0.210 21.841 1.00 96.25 100 PHE A CA 1
ATOM 798 C C . PHE A 1 100 ? -22.361 -1.604 21.284 1.00 96.25 100 PHE A C 1
ATOM 800 O O . PHE A 1 100 ? -22.155 -1.836 20.092 1.00 96.25 100 PHE A O 1
ATOM 807 N N . ASP A 1 101 ? -22.898 -2.518 22.096 1.00 94.81 101 ASP A N 1
ATOM 808 C CA . ASP A 1 101 ? -23.225 -3.878 21.657 1.00 94.81 101 ASP A CA 1
ATOM 809 C C . ASP A 1 101 ? -24.474 -3.891 20.762 1.00 94.81 101 ASP A C 1
ATOM 811 O O . ASP A 1 101 ? -24.485 -4.539 19.708 1.00 94.81 101 ASP A O 1
ATOM 815 N N . GLU A 1 102 ? -25.501 -3.117 21.120 1.00 96.44 102 GLU A N 1
ATOM 816 C CA . GLU A 1 102 ? -26.687 -2.929 20.286 1.00 96.44 102 GLU A CA 1
ATOM 817 C C . GLU A 1 102 ? -26.330 -2.317 18.926 1.00 96.44 102 GLU A C 1
ATOM 819 O O . GLU A 1 102 ? -26.838 -2.772 17.897 1.00 96.44 102 GLU A O 1
ATOM 824 N N . ILE A 1 103 ? -25.450 -1.311 18.894 1.00 96.88 103 ILE A N 1
ATOM 825 C CA . ILE A 1 103 ? -24.991 -0.688 17.647 1.00 96.88 103 ILE A CA 1
ATOM 826 C C . ILE A 1 103 ? -24.247 -1.712 16.788 1.00 96.88 103 ILE A C 1
ATOM 828 O O . ILE A 1 103 ? -24.601 -1.882 15.623 1.00 96.88 103 ILE A O 1
ATOM 832 N N . ILE A 1 104 ? -23.276 -2.442 17.348 1.00 96.44 104 ILE A N 1
ATOM 833 C CA . ILE A 1 104 ? -22.503 -3.449 16.602 1.00 96.44 104 ILE A CA 1
ATOM 834 C C . ILE A 1 104 ? -23.425 -4.490 15.960 1.00 96.44 104 ILE A C 1
ATOM 836 O O . ILE A 1 104 ? -23.238 -4.823 14.789 1.00 96.44 104 ILE A O 1
ATOM 840 N N . SER A 1 105 ? -24.451 -4.956 16.680 1.00 95.38 105 SER A N 1
ATOM 841 C CA . SER A 1 105 ? -25.407 -5.938 16.149 1.00 95.38 105 SER A CA 1
ATOM 842 C C . SER A 1 105 ? -26.180 -5.432 14.922 1.00 95.38 105 SER A C 1
ATOM 844 O O . SER A 1 105 ? -26.445 -6.192 13.994 1.00 95.38 105 SER A O 1
ATOM 846 N N . LYS A 1 106 ? -26.487 -4.129 14.863 1.00 96.31 106 LYS A N 1
ATOM 847 C CA . LYS A 1 106 ? -27.193 -3.492 13.734 1.00 96.31 106 LYS A CA 1
ATOM 848 C C . LYS A 1 106 ? -26.289 -3.251 12.524 1.00 96.31 106 LYS A C 1
ATOM 850 O O . LYS A 1 106 ? -26.791 -2.966 11.439 1.00 96.31 106 LYS A O 1
ATOM 855 N N . LEU A 1 107 ? -24.973 -3.343 12.706 1.00 96.12 107 LEU A N 1
ATOM 856 C CA . LEU A 1 107 ? -23.966 -3.095 11.676 1.00 96.12 107 LEU A CA 1
ATOM 857 C C . LEU A 1 107 ? -23.407 -4.383 11.059 1.00 96.12 107 LEU A C 1
ATOM 859 O O . LEU A 1 107 ? -22.459 -4.318 10.274 1.00 96.12 107 LEU A O 1
ATOM 863 N N . GLU A 1 108 ? -23.969 -5.547 11.388 1.00 89.25 108 GLU A N 1
ATOM 864 C CA . GLU A 1 108 ? -23.495 -6.829 10.873 1.00 89.25 108 GLU A CA 1
ATOM 865 C C . GLU A 1 108 ? -23.429 -6.836 9.331 1.00 89.25 108 GLU A C 1
ATOM 867 O O . GLU A 1 108 ? -24.353 -6.430 8.628 1.00 89.25 108 GLU A O 1
ATOM 872 N N . GLY A 1 109 ? -22.285 -7.266 8.789 1.00 85.38 109 GLY A N 1
ATOM 873 C CA . GLY A 1 109 ? -22.015 -7.293 7.347 1.00 85.38 109 GLY A CA 1
ATOM 874 C C . GLY A 1 109 ? -21.385 -6.016 6.774 1.00 85.38 109 GLY A C 1
ATOM 875 O O . GLY A 1 109 ? -20.687 -6.106 5.748 1.00 85.38 109 GLY A O 1
ATOM 876 N N . ASN A 1 110 ? -21.537 -4.872 7.454 1.00 92.56 110 ASN A N 1
ATOM 877 C CA . ASN A 1 110 ? -20.894 -3.613 7.073 1.00 92.56 110 ASN A CA 1
ATOM 878 C C . ASN A 1 110 ? -19.383 -3.655 7.310 1.00 92.56 110 ASN A C 1
ATOM 880 O O . ASN A 1 110 ? -18.857 -4.486 8.055 1.00 92.56 110 ASN A O 1
ATOM 884 N N . LYS A 1 111 ? -18.670 -2.769 6.610 1.00 93.06 111 LYS A N 1
ATOM 885 C CA . LYS A 1 111 ? -17.221 -2.618 6.714 1.00 93.06 111 LYS A CA 1
ATOM 886 C C . LYS A 1 111 ? -16.837 -1.147 6.723 1.00 93.06 111 LYS A C 1
ATOM 888 O O . LYS A 1 111 ? -17.315 -0.392 5.880 1.00 93.06 111 LYS A O 1
ATOM 893 N N . TYR A 1 112 ? -15.947 -0.796 7.638 1.00 96.62 112 TYR A N 1
ATOM 894 C CA . TYR A 1 112 ? -15.458 0.555 7.859 1.00 96.62 112 TYR A CA 1
ATOM 895 C C . TYR A 1 112 ? -13.947 0.606 7.682 1.00 96.62 112 TYR A C 1
ATOM 897 O O . TYR A 1 112 ? -13.227 -0.317 8.078 1.00 96.62 112 TYR A O 1
ATOM 905 N N . ASP A 1 113 ? -13.488 1.689 7.070 1.00 96.12 113 ASP A N 1
ATOM 906 C CA . ASP A 1 113 ? -12.069 1.991 6.913 1.00 96.12 113 ASP A CA 1
ATOM 907 C C . ASP A 1 113 ? -11.509 2.625 8.185 1.00 96.12 113 ASP A C 1
ATOM 909 O O . ASP A 1 113 ? -10.341 2.421 8.510 1.00 96.12 113 ASP A O 1
ATOM 913 N N . VAL A 1 114 ? -12.355 3.330 8.940 1.00 97.94 114 VAL A N 1
ATOM 914 C CA . VAL A 1 114 ? -12.025 3.874 10.257 1.00 97.94 114 VAL A CA 1
ATOM 915 C C . VAL A 1 114 ? -13.210 3.700 11.204 1.00 97.94 114 VAL A C 1
ATOM 917 O O . VAL A 1 114 ? -14.355 3.949 10.833 1.00 97.94 114 VAL A O 1
ATOM 920 N N . ILE A 1 115 ? -12.927 3.291 12.436 1.00 98.56 115 ILE A N 1
ATOM 921 C CA . ILE A 1 115 ? -13.856 3.332 13.562 1.00 98.56 115 ILE A CA 1
ATOM 922 C C . ILE A 1 115 ? -13.250 4.245 14.628 1.00 98.56 115 ILE A C 1
ATOM 924 O O . ILE A 1 115 ? -12.119 4.010 15.054 1.00 98.56 115 ILE A O 1
ATOM 928 N N . THR A 1 116 ? -13.967 5.282 15.049 1.00 98.31 116 THR A N 1
ATOM 929 C CA . THR A 1 116 ? -13.501 6.239 16.059 1.00 98.31 116 THR A CA 1
ATOM 930 C C . THR A 1 116 ? -14.252 6.081 17.371 1.00 98.31 116 THR A C 1
ATOM 932 O O . THR A 1 116 ? -15.445 5.789 17.387 1.00 98.31 116 THR A O 1
ATOM 935 N N . PHE A 1 117 ? -13.535 6.304 18.466 1.00 98.19 117 PHE A N 1
ATOM 936 C CA . PHE A 1 117 ? -14.086 6.662 19.766 1.00 98.19 117 PHE A CA 1
ATOM 937 C C . PHE A 1 117 ? -13.434 7.976 20.175 1.00 98.19 117 PHE A C 1
ATOM 939 O O . PHE A 1 117 ? -12.206 8.035 20.271 1.00 98.19 117 PHE A O 1
ATOM 946 N N . THR A 1 118 ? -14.224 9.018 20.407 1.00 95.12 118 THR A N 1
ATOM 947 C CA . THR A 1 118 ? -13.721 10.290 20.932 1.00 95.12 118 THR A CA 1
ATOM 948 C C . THR A 1 118 ? -14.428 10.618 22.230 1.00 95.12 118 THR A C 1
ATOM 950 O O . THR A 1 118 ? -15.603 10.970 22.197 1.00 95.12 118 THR A O 1
ATOM 953 N N . TYR A 1 119 ? -13.712 10.508 23.351 1.00 94.75 119 TYR A N 1
ATOM 954 C CA . TYR A 1 119 ? -14.226 10.797 24.693 1.00 94.75 119 TYR A CA 1
ATOM 955 C C . TYR A 1 119 ? -15.550 10.074 24.984 1.00 94.75 119 TYR A C 1
ATOM 957 O O . TYR A 1 119 ? -16.511 10.678 25.452 1.00 94.75 119 TYR A O 1
ATOM 965 N N . SER A 1 120 ? -15.606 8.782 24.653 1.00 95.31 120 SER A N 1
ATOM 966 C CA . SER A 1 120 ? -16.824 7.969 24.765 1.00 95.31 120 SER A CA 1
ATOM 967 C C . SER A 1 120 ? -16.586 6.567 25.325 1.00 95.31 120 SER A C 1
ATOM 969 O O . SER A 1 120 ? -17.488 5.968 25.913 1.00 95.31 120 SER A O 1
ATOM 971 N N . ILE A 1 121 ? -15.382 6.009 25.155 1.00 96.38 121 ILE A N 1
ATOM 972 C CA . ILE A 1 121 ? -15.101 4.618 25.525 1.00 96.38 121 ILE A CA 1
ATOM 973 C C . ILE A 1 121 ? -14.868 4.450 27.036 1.00 96.38 121 ILE A C 1
ATOM 975 O O . ILE A 1 121 ? -14.982 3.341 27.551 1.00 96.38 121 ILE A O 1
ATOM 979 N N . HIS A 1 122 ? -14.574 5.534 27.761 1.00 95.19 122 HIS A N 1
ATOM 980 C CA . HIS A 1 122 ? -14.303 5.509 29.201 1.00 95.19 122 HIS A CA 1
ATOM 981 C C . HIS A 1 122 ? -15.526 5.174 30.073 1.00 95.19 122 HIS A C 1
ATOM 983 O O . HIS A 1 122 ? -15.379 4.943 31.268 1.00 95.19 122 HIS A O 1
ATOM 989 N N . HIS A 1 123 ? -16.730 5.073 29.507 1.00 92.81 123 HIS A N 1
ATOM 990 C CA . HIS A 1 123 ? -17.930 4.640 30.238 1.00 92.81 123 HIS A CA 1
ATOM 991 C C . HIS A 1 123 ? -18.011 3.122 30.487 1.00 92.81 123 HIS A C 1
ATOM 993 O O . HIS A 1 123 ? -18.998 2.642 31.048 1.00 92.81 123 HIS A O 1
ATOM 999 N N . ILE A 1 124 ? -17.010 2.360 30.036 1.00 96.00 124 ILE A N 1
ATOM 1000 C CA . ILE A 1 124 ? -16.880 0.915 30.256 1.00 96.00 124 ILE A CA 1
ATOM 1001 C C . ILE A 1 124 ? -15.493 0.582 30.811 1.00 96.00 124 ILE A C 1
ATOM 1003 O O . ILE A 1 124 ? -14.511 1.262 30.504 1.00 96.00 124 ILE A O 1
ATOM 1007 N N . SER A 1 125 ? -15.401 -0.484 31.606 1.00 97.00 125 SER A N 1
ATOM 1008 C CA . SER A 1 125 ? -14.148 -0.897 32.254 1.00 97.00 125 SER A CA 1
ATOM 1009 C C . SER A 1 125 ? -13.034 -1.210 31.247 1.00 97.00 125 SER A C 1
ATOM 1011 O O . SER A 1 125 ? -13.296 -1.565 30.098 1.00 97.00 125 SER A O 1
ATOM 1013 N N . LEU A 1 126 ? -11.768 -1.143 31.676 1.00 96.31 126 LEU A N 1
ATOM 1014 C CA . LEU A 1 126 ? -10.614 -1.460 30.819 1.00 96.31 126 LEU A CA 1
ATOM 1015 C C . LEU A 1 126 ? -10.711 -2.864 30.193 1.00 96.31 126 LEU A C 1
ATOM 1017 O O . LEU A 1 126 ? -10.342 -3.060 29.034 1.00 96.31 126 LEU A O 1
ATOM 1021 N N . GLU A 1 127 ? -11.223 -3.842 30.941 1.00 97.75 127 GLU A N 1
ATOM 1022 C CA . GLU A 1 127 ? -11.479 -5.198 30.453 1.00 97.75 127 GLU A CA 1
ATOM 1023 C C . GLU A 1 127 ? -12.552 -5.210 29.349 1.00 97.75 127 GLU A C 1
ATOM 1025 O O . GLU A 1 127 ? -12.377 -5.857 28.310 1.00 97.75 127 GLU A O 1
ATOM 1030 N N . GLU A 1 128 ? -13.644 -4.467 29.535 1.00 97.94 128 GLU A N 1
ATOM 1031 C CA . GLU A 1 128 ? -14.719 -4.331 28.546 1.00 97.94 128 GLU A CA 1
ATOM 1032 C C . GLU A 1 128 ? -14.260 -3.574 27.297 1.00 97.94 128 GLU A C 1
ATOM 1034 O O . GLU A 1 128 ? -14.646 -3.959 26.194 1.00 97.94 128 GLU A O 1
ATOM 1039 N N . GLN A 1 129 ? -13.380 -2.574 27.426 1.00 98.38 129 GLN A N 1
ATOM 1040 C CA . GLN A 1 129 ? -12.769 -1.883 26.282 1.00 98.38 129 GLN A CA 1
ATOM 1041 C C . GLN A 1 129 ? -12.021 -2.871 25.385 1.00 98.38 129 GLN A C 1
ATOM 1043 O O . GLN A 1 129 ? -12.215 -2.882 24.170 1.00 98.38 129 GLN A O 1
ATOM 1048 N N . VAL A 1 130 ? -11.212 -3.763 25.969 1.00 98.38 130 VAL A N 1
ATOM 1049 C CA . VAL A 1 130 ? -10.509 -4.812 25.212 1.00 98.38 130 VAL A CA 1
ATOM 1050 C C . VAL A 1 130 ? -11.503 -5.724 24.486 1.00 98.38 130 VAL A C 1
ATOM 1052 O O . VAL A 1 130 ? -11.299 -6.038 23.310 1.00 98.38 130 VAL A O 1
ATOM 1055 N N . ILE A 1 131 ? -12.581 -6.145 25.154 1.00 98.06 131 ILE A N 1
ATOM 1056 C CA . ILE A 1 131 ? -13.619 -7.002 24.557 1.00 98.06 131 ILE A CA 1
ATOM 1057 C C . ILE A 1 131 ? -14.315 -6.281 23.394 1.00 98.06 131 ILE A C 1
ATOM 1059 O O . ILE A 1 131 ? -14.462 -6.859 22.314 1.00 98.06 131 ILE A O 1
ATOM 1063 N N . LEU A 1 132 ? -14.702 -5.021 23.593 1.00 97.94 132 LEU A N 1
ATOM 1064 C CA . LEU A 1 132 ? -15.356 -4.183 22.593 1.00 97.94 132 LEU A CA 1
ATOM 1065 C C . LEU A 1 132 ? -14.477 -4.009 21.350 1.00 97.94 132 LEU A C 1
ATOM 1067 O O . LEU A 1 132 ? -14.914 -4.289 20.233 1.00 97.94 132 LEU A O 1
ATOM 1071 N N . ILE A 1 133 ? -13.213 -3.625 21.537 1.00 97.94 133 ILE A N 1
ATOM 1072 C CA . ILE A 1 133 ? -12.269 -3.405 20.434 1.00 97.94 133 ILE A CA 1
ATOM 1073 C C . ILE A 1 133 ? -12.074 -4.697 19.625 1.00 97.94 133 ILE A C 1
ATOM 1075 O O . ILE A 1 133 ? -12.067 -4.663 18.393 1.00 97.94 133 ILE A O 1
ATOM 1079 N N . LYS A 1 134 ? -11.999 -5.865 20.280 1.00 96.44 134 LYS A N 1
ATOM 1080 C CA . LYS A 1 134 ? -11.922 -7.158 19.577 1.00 96.44 134 LYS A CA 1
ATOM 1081 C C . LYS A 1 134 ? -13.182 -7.467 18.766 1.00 96.44 134 LYS A C 1
ATOM 1083 O O . LYS A 1 134 ? -13.055 -7.941 17.637 1.00 96.44 134 LYS A O 1
ATOM 1088 N N . LYS A 1 135 ? -14.382 -7.177 19.285 1.00 95.50 135 LYS A N 1
ATOM 1089 C CA . LYS A 1 135 ? -15.652 -7.358 18.548 1.00 95.50 135 LYS A CA 1
ATOM 1090 C C . LYS A 1 135 ? -15.690 -6.515 17.267 1.00 95.50 135 LYS A C 1
ATOM 1092 O O . LYS A 1 135 ? -16.090 -7.013 16.208 1.00 95.50 135 LYS A O 1
ATOM 1097 N N . LEU A 1 136 ? -15.193 -5.277 17.333 1.00 96.19 136 LEU A N 1
ATOM 1098 C CA . LEU A 1 136 ? -15.153 -4.342 16.201 1.00 96.19 136 LEU A CA 1
ATOM 1099 C C . LEU A 1 136 ? -14.282 -4.804 15.031 1.00 96.19 136 LEU A C 1
ATOM 1101 O O . LEU A 1 136 ? -14.485 -4.350 13.905 1.00 96.19 136 LEU A O 1
ATOM 1105 N N . LYS A 1 137 ? -13.372 -5.762 15.238 1.00 93.00 137 LYS A N 1
ATOM 1106 C CA . LYS A 1 137 ? -12.581 -6.366 14.156 1.00 93.00 137 LYS A CA 1
ATOM 1107 C C . LYS A 1 137 ? -13.454 -6.889 13.009 1.00 93.00 137 LYS A C 1
ATOM 1109 O O . LYS A 1 137 ? -13.092 -6.768 11.838 1.00 93.00 137 LYS A O 1
ATOM 1114 N N . SER A 1 138 ? -14.629 -7.430 13.335 1.00 90.38 138 SER A N 1
ATOM 1115 C CA . SER A 1 138 ? -15.602 -7.924 12.353 1.00 90.38 138 SER A CA 1
ATOM 1116 C C . SER A 1 138 ? -16.184 -6.819 11.461 1.00 90.38 138 SER A C 1
ATOM 1118 O O . SER A 1 138 ? -16.591 -7.110 10.336 1.00 90.38 138 SER A O 1
ATOM 1120 N N . LEU A 1 139 ? -16.135 -5.560 11.895 1.00 95.12 139 LEU A N 1
ATOM 1121 C CA . LEU A 1 139 ? -16.600 -4.387 11.159 1.00 95.12 139 LEU A CA 1
ATOM 1122 C C . LEU A 1 139 ? -15.467 -3.662 10.414 1.00 95.12 139 LEU A C 1
ATOM 1124 O O . LEU A 1 139 ? -15.744 -2.791 9.600 1.00 95.12 139 LEU A O 1
ATOM 1128 N N . LEU A 1 140 ? -14.197 -4.029 10.612 1.00 94.69 140 LEU A N 1
ATOM 1129 C CA . LEU A 1 140 ? -13.074 -3.390 9.915 1.00 94.69 140 LEU A CA 1
ATOM 1130 C C . LEU A 1 140 ? -12.846 -3.949 8.509 1.00 94.69 140 LEU A C 1
ATOM 1132 O O . LEU A 1 140 ? -12.922 -5.167 8.275 1.00 94.69 140 LEU A O 1
ATOM 1136 N N . SER A 1 141 ? -12.501 -3.056 7.578 1.00 92.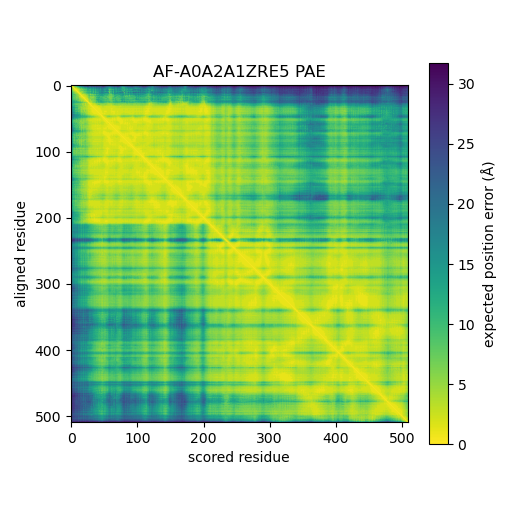12 141 SER A N 1
ATOM 1137 C CA . SER A 1 141 ? -11.887 -3.407 6.295 1.00 92.12 141 SER A CA 1
ATOM 1138 C C . SER A 1 141 ? -10.472 -3.984 6.501 1.00 92.12 141 SER A C 1
ATOM 1140 O O . SER A 1 141 ? -9.947 -4.021 7.617 1.00 92.12 141 SER A O 1
ATOM 1142 N N . LEU A 1 142 ? -9.844 -4.513 5.442 1.00 88.50 142 LEU A N 1
ATOM 1143 C CA . LEU A 1 142 ? -8.579 -5.263 5.541 1.00 88.50 142 LEU A CA 1
ATOM 1144 C C . LEU A 1 142 ? -7.439 -4.468 6.203 1.00 88.50 142 LEU A C 1
ATOM 1146 O O . LEU A 1 142 ? -6.627 -5.049 6.916 1.00 88.50 142 LEU A O 1
ATOM 1150 N N . ASN A 1 143 ? -7.400 -3.155 5.970 1.00 88.62 143 ASN A N 1
ATOM 1151 C CA . ASN A 1 143 ? -6.453 -2.219 6.585 1.00 88.62 143 ASN A CA 1
ATOM 1152 C C . ASN A 1 143 ? -7.182 -1.173 7.442 1.00 88.62 143 ASN A C 1
ATOM 1154 O O . ASN A 1 143 ? -6.673 -0.069 7.616 1.00 88.62 143 ASN A O 1
ATOM 1158 N N . GLY A 1 144 ? -8.396 -1.488 7.901 1.00 94.56 144 GLY A N 1
ATOM 1159 C CA . GLY A 1 144 ? -9.212 -0.552 8.659 1.00 94.56 144 GLY A CA 1
ATOM 1160 C C . GLY A 1 144 ? -8.563 -0.191 9.994 1.00 94.56 144 GLY A C 1
ATOM 1161 O O . GLY A 1 144 ? -7.850 -1.011 10.582 1.00 94.56 144 GLY A O 1
ATOM 1162 N N . LEU A 1 145 ? -8.818 1.025 10.466 1.00 97.56 145 LEU A N 1
ATOM 1163 C CA . LEU A 1 145 ? -8.284 1.552 11.717 1.00 97.56 145 LEU A CA 1
ATOM 1164 C C . LEU A 1 145 ? -9.359 1.594 12.806 1.00 97.56 145 LEU A C 1
ATOM 1166 O O . LEU A 1 145 ? -10.515 1.895 12.530 1.00 97.56 145 LEU A O 1
ATOM 1170 N N . ILE A 1 146 ? -8.959 1.347 14.050 1.00 98.50 146 ILE A N 1
ATOM 1171 C CA . ILE A 1 146 ? -9.683 1.784 15.245 1.00 98.50 146 ILE A CA 1
ATOM 1172 C C . ILE A 1 146 ? -8.849 2.891 15.879 1.00 98.50 146 ILE A C 1
ATOM 1174 O O . ILE A 1 146 ? -7.672 2.675 16.179 1.00 98.50 146 ILE A O 1
ATOM 1178 N N . ILE A 1 147 ? -9.451 4.060 16.074 1.00 98.50 147 ILE A N 1
ATOM 1179 C CA . ILE A 1 147 ? -8.802 5.215 16.691 1.00 98.50 147 ILE A CA 1
ATOM 1180 C C . ILE A 1 147 ? -9.551 5.572 17.970 1.00 98.50 147 ILE A C 1
ATOM 1182 O O . ILE A 1 147 ? -10.761 5.778 17.943 1.00 98.50 147 ILE A O 1
ATOM 1186 N N . ILE A 1 148 ? -8.830 5.631 19.085 1.00 98.50 148 ILE A N 1
ATOM 1187 C CA . ILE A 1 148 ? -9.392 5.942 20.403 1.00 98.50 148 ILE A CA 1
ATOM 1188 C C . ILE A 1 148 ? -8.727 7.217 20.891 1.00 98.50 148 ILE A C 1
ATOM 1190 O O . ILE A 1 148 ? -7.548 7.171 21.228 1.00 98.50 148 ILE A O 1
ATOM 1194 N N . GLY A 1 149 ? -9.457 8.329 20.895 1.00 97.81 149 GLY A N 1
ATOM 1195 C CA . GLY A 1 149 ? -9.040 9.597 21.487 1.00 97.81 149 GLY A CA 1
ATOM 1196 C C . GLY A 1 149 ? -9.791 9.862 22.774 1.00 97.81 149 GLY A C 1
ATOM 1197 O O . GLY A 1 149 ? -11.018 9.838 22.778 1.00 97.81 149 GLY A O 1
ATOM 1198 N N . ASP A 1 150 ? -9.073 10.100 23.861 1.00 97.19 150 ASP A N 1
ATOM 1199 C CA . ASP A 1 150 ? -9.691 10.266 25.173 1.00 97.19 150 ASP A CA 1
ATOM 1200 C C . ASP A 1 150 ? -8.716 10.937 26.152 1.00 97.19 150 ASP A C 1
ATOM 1202 O O . ASP A 1 150 ? -7.577 11.275 25.796 1.00 97.19 150 ASP A O 1
ATOM 1206 N N . VAL A 1 151 ? -9.134 11.064 27.413 1.00 96.44 151 VAL A N 1
ATOM 1207 C CA . VAL A 1 151 ? -8.171 11.067 28.514 1.00 96.44 151 VAL A CA 1
ATOM 1208 C C . VAL A 1 151 ? -7.393 9.750 28.433 1.00 96.44 151 VAL A C 1
ATOM 1210 O O . VAL A 1 151 ? -7.961 8.663 28.527 1.00 96.44 151 VAL A O 1
ATOM 1213 N N . LEU A 1 152 ? -6.090 9.844 28.187 1.00 97.12 152 LEU A N 1
ATOM 1214 C CA . LEU A 1 152 ? -5.238 8.706 27.854 1.00 97.12 152 LEU A CA 1
ATOM 1215 C C . LEU A 1 152 ? -3.896 8.861 28.555 1.00 97.12 152 LEU A C 1
ATOM 1217 O O . LEU A 1 152 ? -3.182 9.840 28.340 1.00 97.12 152 LEU A O 1
ATOM 1221 N N . THR A 1 153 ? -3.515 7.846 29.324 1.00 97.44 153 THR A N 1
ATOM 1222 C CA . THR A 1 153 ? -2.182 7.754 29.924 1.00 97.44 153 THR A CA 1
ATOM 1223 C C . THR A 1 153 ? -1.428 6.547 29.399 1.00 97.44 153 THR A C 1
ATOM 1225 O O . THR A 1 153 ? -2.011 5.573 28.910 1.00 97.44 153 THR A O 1
ATOM 1228 N N . LYS A 1 154 ? -0.098 6.579 29.519 1.00 97.31 154 LYS A N 1
ATOM 1229 C CA . LYS A 1 154 ? 0.727 5.432 29.145 1.00 97.31 154 LYS A CA 1
ATOM 1230 C C . LYS A 1 154 ? 0.539 4.282 30.130 1.00 97.31 154 LYS A C 1
ATOM 1232 O O . LYS A 1 154 ? 0.338 3.141 29.717 1.00 97.31 154 LYS A O 1
ATOM 1237 N N . THR A 1 155 ? 0.574 4.596 31.427 1.00 97.69 155 THR A N 1
ATOM 1238 C CA . THR A 1 155 ? 0.547 3.612 32.519 1.00 97.69 155 THR A CA 1
ATOM 1239 C C . THR A 1 155 ? -0.599 3.861 33.503 1.00 97.69 155 THR A C 1
ATOM 1241 O O . THR A 1 155 ? -1.132 4.970 33.612 1.00 97.69 155 THR A O 1
ATOM 1244 N N . LYS A 1 156 ? -0.956 2.823 34.274 1.00 96.88 156 LYS A N 1
ATOM 1245 C CA . LYS A 1 156 ? -1.938 2.932 35.370 1.00 96.88 156 LYS A CA 1
ATOM 1246 C C . LYS A 1 156 ? -1.461 3.861 36.494 1.00 96.88 156 LYS A C 1
ATOM 1248 O O . LYS A 1 156 ? -2.281 4.513 37.126 1.00 96.88 156 LYS A O 1
ATOM 1253 N N . GLU A 1 157 ? -0.151 3.936 36.725 1.00 97.38 157 GLU A N 1
ATOM 1254 C CA . GLU A 1 157 ? 0.453 4.835 37.718 1.00 97.38 157 GLU A CA 1
ATOM 1255 C C . GLU A 1 157 ? 0.248 6.305 37.334 1.00 97.38 157 GLU A C 1
ATOM 1257 O O . GLU A 1 157 ? -0.189 7.106 38.153 1.00 97.38 157 GLU A O 1
ATOM 1262 N N . GLN A 1 158 ? 0.473 6.653 36.063 1.00 96.75 158 GLN A N 1
ATOM 1263 C CA . GLN A 1 158 ? 0.195 8.002 35.570 1.00 96.75 158 GLN A CA 1
ATOM 1264 C C . GLN A 1 158 ? -1.281 8.372 35.734 1.00 96.75 158 GLN A C 1
ATOM 1266 O O . GLN A 1 158 ? -1.583 9.486 36.154 1.00 96.75 158 GLN A O 1
ATOM 1271 N N . LEU A 1 159 ? -2.197 7.434 35.466 1.00 96.00 159 LEU A N 1
ATOM 1272 C CA . LEU A 1 159 ? -3.628 7.669 35.657 1.00 96.00 159 LEU A CA 1
ATOM 1273 C C . LEU A 1 159 ? -3.971 7.932 37.131 1.00 96.00 159 LEU A C 1
ATOM 1275 O O . LEU A 1 159 ? -4.739 8.844 37.427 1.00 96.00 159 LEU A O 1
ATOM 1279 N N . ALA A 1 160 ? -3.365 7.181 38.056 1.00 95.75 160 ALA A N 1
ATOM 1280 C CA . ALA A 1 160 ? -3.533 7.401 39.492 1.00 95.75 160 ALA A CA 1
ATOM 1281 C C . ALA A 1 160 ? -3.034 8.793 39.926 1.00 95.75 160 ALA A C 1
ATOM 1283 O O . ALA A 1 160 ? -3.729 9.484 40.666 1.00 95.75 160 ALA A O 1
ATOM 1284 N N . ASN A 1 161 ? -1.896 9.252 39.397 1.00 95.38 161 ASN A N 1
ATOM 1285 C CA . ASN A 1 161 ? -1.368 10.592 39.686 1.00 95.38 161 ASN A CA 1
ATOM 1286 C C . ASN A 1 161 ? -2.298 11.708 39.175 1.00 95.38 161 ASN A C 1
ATOM 1288 O O . ASN A 1 161 ? -2.483 12.731 39.841 1.00 95.38 161 ASN A O 1
ATOM 1292 N N . ILE A 1 162 ? -2.911 11.520 38.002 1.00 92.75 162 ILE A N 1
ATOM 1293 C CA . ILE A 1 162 ? -3.896 12.465 37.452 1.00 92.75 162 ILE A CA 1
ATOM 1294 C C . ILE A 1 162 ? -5.145 12.488 38.333 1.00 92.75 162 ILE A C 1
ATOM 1296 O O . ILE A 1 162 ? -5.626 13.569 38.672 1.00 92.75 162 ILE A O 1
ATOM 1300 N N . LYS A 1 163 ? -5.619 11.318 38.777 1.00 93.75 163 LYS A N 1
ATOM 1301 C CA . LYS A 1 163 ? -6.727 11.208 39.731 1.00 93.75 163 LYS A CA 1
ATOM 1302 C C . LYS A 1 163 ? -6.453 11.973 41.024 1.00 93.75 163 LYS A C 1
ATOM 1304 O O . LYS A 1 163 ? -7.310 12.726 41.474 1.00 93.75 163 LYS A O 1
ATOM 1309 N N . GLU A 1 164 ? -5.265 11.830 41.604 1.00 93.81 164 GLU A N 1
ATOM 1310 C CA . GLU A 1 164 ? -4.882 12.582 42.805 1.00 93.81 164 GLU A CA 1
ATOM 1311 C C . GLU A 1 164 ? -4.832 14.095 42.546 1.00 93.81 164 GLU A C 1
ATOM 1313 O O . GLU A 1 164 ? -5.341 14.882 43.347 1.00 93.81 164 GLU A O 1
ATOM 1318 N N . THR A 1 165 ? -4.285 14.506 41.398 1.00 92.06 165 THR A N 1
ATOM 1319 C CA . THR A 1 165 ? -4.186 15.919 40.996 1.00 92.06 165 THR A CA 1
ATOM 1320 C C . THR A 1 165 ? -5.565 16.566 40.836 1.00 92.06 165 THR A C 1
ATOM 1322 O O . THR A 1 165 ? -5.774 17.704 41.261 1.00 92.06 165 THR A O 1
ATOM 1325 N N . PHE A 1 166 ? -6.524 15.839 40.259 1.00 90.06 166 PHE A N 1
ATOM 1326 C CA . PHE A 1 166 ? -7.872 16.326 39.965 1.00 90.06 166 PHE A CA 1
ATOM 1327 C C . PHE A 1 166 ? -8.946 15.723 40.879 1.00 90.06 166 PHE A C 1
ATOM 1329 O O . PHE A 1 166 ? -10.109 15.679 40.498 1.00 90.06 166 PHE A O 1
ATOM 1336 N N . ILE A 1 167 ? -8.605 15.336 42.113 1.00 90.69 167 ILE A N 1
ATOM 1337 C CA . ILE A 1 167 ? -9.490 14.582 43.025 1.00 90.69 167 ILE A CA 1
ATOM 1338 C C . ILE A 1 167 ? -10.880 15.204 43.254 1.00 90.69 167 ILE A C 1
ATOM 1340 O O . ILE A 1 167 ? -11.833 14.500 43.560 1.00 90.69 167 ILE A O 1
ATOM 1344 N N . ARG A 1 168 ? -11.014 16.532 43.120 1.00 90.25 168 ARG A N 1
ATOM 1345 C CA . ARG A 1 168 ? -12.297 17.246 43.276 1.00 90.25 168 ARG A CA 1
ATOM 1346 C C . ARG A 1 168 ? -13.178 17.228 42.026 1.00 90.25 168 ARG A C 1
ATOM 1348 O O . ARG A 1 168 ? -14.362 17.520 42.140 1.00 90.25 168 ARG A O 1
ATOM 1355 N N . LEU A 1 169 ? -12.581 16.995 40.861 1.00 86.94 169 LEU A N 1
ATOM 1356 C CA . LEU A 1 169 ? -13.252 16.949 39.562 1.00 86.94 169 LEU A CA 1
ATOM 1357 C C . LEU A 1 169 ? -13.373 15.518 39.029 1.00 86.94 169 LEU A C 1
ATOM 1359 O O . LEU A 1 169 ? -14.158 15.300 38.119 1.00 86.94 169 LEU A O 1
ATOM 1363 N N . TRP A 1 170 ? -12.589 14.583 39.570 1.00 90.75 170 TRP A N 1
ATOM 1364 C CA . TRP A 1 170 ? -12.508 13.201 39.119 1.00 90.75 170 TRP A CA 1
ATOM 1365 C C . TRP A 1 170 ? -13.852 12.477 39.211 1.00 90.75 170 TRP A C 1
ATOM 1367 O O . TRP A 1 170 ? -14.493 12.503 40.264 1.00 90.75 170 TRP A O 1
ATOM 1377 N N . ASP A 1 171 ? -14.225 11.779 38.139 1.00 89.69 171 ASP A N 1
ATOM 1378 C CA . ASP A 1 171 ? -15.370 10.875 38.130 1.00 89.69 171 ASP A CA 1
ATOM 1379 C C . ASP A 1 171 ? -14.922 9.429 38.415 1.00 89.69 171 ASP A C 1
ATOM 1381 O O . ASP A 1 171 ? -14.145 8.827 37.672 1.00 89.69 171 ASP A O 1
ATOM 1385 N N . ASP A 1 172 ? -15.386 8.869 39.535 1.00 89.62 172 ASP A N 1
ATOM 1386 C CA . ASP A 1 172 ? -15.092 7.487 39.935 1.00 89.62 172 ASP A CA 1
ATOM 1387 C C . ASP A 1 172 ? -15.894 6.439 39.141 1.00 89.62 172 ASP A C 1
ATOM 1389 O O . ASP A 1 172 ? -15.564 5.253 39.213 1.00 89.62 172 ASP A O 1
ATOM 1393 N N . ASP A 1 173 ? -16.922 6.853 38.392 1.00 89.69 173 ASP A N 1
ATOM 1394 C CA . ASP A 1 173 ? -17.688 5.986 37.491 1.00 89.69 173 ASP A CA 1
ATOM 1395 C C . ASP A 1 173 ? -17.071 5.926 36.065 1.00 89.69 173 ASP A C 1
ATOM 1397 O O . ASP A 1 173 ? -17.565 5.174 35.220 1.00 89.69 173 ASP A O 1
ATOM 1401 N N . GLU A 1 174 ? -15.973 6.650 35.791 1.00 92.25 174 GLU A N 1
ATOM 1402 C CA . GLU A 1 174 ? -15.264 6.648 34.500 1.00 92.25 174 GLU A CA 1
ATOM 1403 C C . GLU A 1 174 ? -13.939 5.855 34.530 1.00 92.25 174 GLU A C 1
ATOM 1405 O O . GLU A 1 174 ? -13.129 5.925 35.458 1.00 92.25 174 GLU A O 1
ATOM 1410 N N . PHE A 1 175 ? -13.688 5.095 33.462 1.00 96.06 175 PHE A N 1
ATOM 1411 C CA . PHE A 1 175 ? -12.557 4.180 33.307 1.00 96.06 175 PHE A CA 1
ATOM 1412 C C . PHE A 1 175 ? -11.726 4.549 32.079 1.00 96.06 175 PHE A C 1
ATOM 1414 O O . PHE A 1 175 ? -11.924 4.034 30.980 1.00 96.06 175 PHE A O 1
ATOM 1421 N N . TYR A 1 176 ? -10.754 5.434 32.247 1.00 97.62 176 TYR A N 1
ATOM 1422 C CA . TYR A 1 176 ? -9.984 5.931 31.109 1.00 97.62 176 TYR A CA 1
ATOM 1423 C C . TYR A 1 176 ? -9.030 4.902 30.485 1.00 97.62 176 TYR A C 1
ATOM 1425 O O . TYR A 1 176 ? -8.410 4.115 31.212 1.00 97.62 176 TYR A O 1
ATOM 1433 N N . PRO A 1 177 ? -8.870 4.920 29.146 1.00 97.69 177 PRO A N 1
ATOM 1434 C CA . PRO A 1 177 ? -7.884 4.116 28.437 1.00 97.69 177 PRO A CA 1
ATOM 1435 C C . PRO A 1 177 ? -6.463 4.240 29.007 1.00 97.69 177 PRO A C 1
ATOM 1437 O O . PRO A 1 177 ? -5.961 5.331 29.276 1.00 97.69 177 PRO A O 1
ATOM 1440 N N . VAL A 1 178 ? -5.774 3.100 29.110 1.00 98.19 178 VAL A N 1
ATOM 1441 C CA . VAL A 1 178 ? -4.347 3.025 29.463 1.00 98.19 178 VAL A CA 1
ATOM 1442 C C . VAL A 1 178 ? -3.600 2.321 28.338 1.00 98.19 178 VAL A C 1
ATOM 1444 O O . VAL A 1 178 ? -3.854 1.141 28.069 1.00 98.19 178 VAL A O 1
ATOM 1447 N N . ALA A 1 179 ? -2.670 3.027 27.692 1.00 97.94 179 ALA A N 1
ATOM 1448 C CA . ALA A 1 179 ? -2.031 2.574 26.459 1.00 97.94 179 ALA A CA 1
ATOM 1449 C C . ALA A 1 179 ? -1.352 1.209 26.616 1.00 97.94 179 ALA A C 1
ATOM 1451 O O . ALA A 1 179 ? -1.680 0.287 25.874 1.00 97.94 179 ALA A O 1
ATOM 1452 N N . GLU A 1 180 ? -0.486 1.031 27.620 1.00 98.00 180 GLU A N 1
ATOM 1453 C CA . GLU A 1 180 ? 0.236 -0.234 27.830 1.00 98.00 180 GLU A CA 1
ATOM 1454 C C . GLU A 1 180 ? -0.700 -1.420 28.087 1.00 98.00 180 GLU A C 1
ATOM 1456 O O . GLU A 1 180 ? -0.422 -2.544 27.657 1.00 98.00 180 GLU A O 1
ATOM 1461 N N . TYR A 1 181 ? -1.825 -1.181 28.767 1.00 98.31 181 TYR A N 1
ATOM 1462 C CA . TYR A 1 181 ? -2.819 -2.216 29.028 1.00 98.31 181 TYR A CA 1
ATOM 1463 C C . TYR A 1 181 ? -3.526 -2.626 27.732 1.00 98.31 181 TYR A C 1
ATOM 1465 O O . TYR A 1 181 ? -3.594 -3.818 27.419 1.00 98.31 181 TYR A O 1
ATOM 1473 N N . LEU A 1 182 ? -4.012 -1.654 26.954 1.00 98.19 182 LEU A N 1
ATOM 1474 C CA . LEU A 1 182 ? -4.706 -1.921 25.695 1.00 98.19 182 LEU A CA 1
ATOM 1475 C C . LEU A 1 182 ? -3.767 -2.568 24.669 1.00 98.19 182 LEU A C 1
ATOM 1477 O O . LEU A 1 182 ? -4.089 -3.624 24.123 1.00 98.19 182 LEU A O 1
ATOM 1481 N N . THR A 1 183 ? -2.576 -2.010 24.448 1.00 97.31 183 THR A N 1
ATOM 1482 C CA . THR A 1 183 ? -1.615 -2.536 23.466 1.00 97.31 183 THR A CA 1
ATOM 1483 C C . THR A 1 183 ? -1.157 -3.952 23.815 1.00 97.31 183 THR A C 1
ATOM 1485 O O . THR A 1 183 ? -1.124 -4.821 22.938 1.00 97.31 183 THR A O 1
ATOM 1488 N N . SER A 1 184 ? -0.904 -4.245 25.095 1.00 97.25 184 SER A N 1
ATOM 1489 C CA . SER A 1 184 ? -0.522 -5.591 25.544 1.00 97.25 184 SER A CA 1
ATOM 1490 C C . SER A 1 184 ? -1.604 -6.640 25.284 1.00 97.25 184 SER A C 1
ATOM 1492 O O . SER A 1 184 ? -1.277 -7.758 24.874 1.00 97.25 184 SER A O 1
ATOM 1494 N N . ASN A 1 185 ? -2.877 -6.282 25.480 1.00 97.88 185 ASN A N 1
ATOM 1495 C CA . ASN A 1 185 ? -4.018 -7.187 25.312 1.00 97.88 185 ASN A CA 1
ATOM 1496 C C . ASN A 1 185 ? -4.513 -7.308 23.855 1.00 97.88 185 ASN A C 1
ATOM 1498 O O . ASN A 1 185 ? -5.191 -8.285 23.515 1.00 97.88 185 ASN A O 1
ATOM 1502 N N . LEU A 1 186 ? -4.164 -6.347 22.989 1.00 96.56 186 LEU A N 1
ATOM 1503 C CA . LEU A 1 186 ? -4.648 -6.253 21.604 1.00 96.56 186 LEU A CA 1
ATOM 1504 C C . LEU A 1 186 ? -3.594 -6.589 20.532 1.00 96.56 186 LEU A C 1
ATOM 1506 O O . LEU A 1 186 ? -3.964 -6.837 19.386 1.00 96.56 186 LEU A O 1
ATOM 1510 N N . LYS A 1 187 ? -2.299 -6.689 20.868 1.00 93.31 187 LYS A N 1
ATOM 1511 C CA . LYS A 1 187 ? -1.189 -6.960 19.914 1.00 93.31 187 LYS A CA 1
ATOM 1512 C C . LYS A 1 187 ? -1.321 -8.233 19.060 1.00 93.31 187 LYS A C 1
ATOM 1514 O O . LYS A 1 187 ? -0.671 -8.381 18.017 1.00 93.31 187 LYS A O 1
ATOM 1519 N N . HIS A 1 188 ? -2.108 -9.205 19.520 1.00 90.25 188 HIS A N 1
ATOM 1520 C CA . HIS A 1 188 ? -2.371 -10.429 18.761 1.00 90.25 188 HIS A CA 1
ATOM 1521 C C . HIS A 1 188 ? -3.425 -10.206 17.673 1.00 90.25 188 HIS A C 1
ATOM 1523 O O . HIS A 1 188 ? -3.303 -10.785 16.593 1.00 90.25 188 HIS A O 1
ATOM 1529 N N . ASP A 1 189 ? -4.382 -9.318 17.932 1.00 91.81 189 ASP A N 1
ATOM 1530 C CA . ASP A 1 189 ? -5.549 -9.057 17.094 1.00 91.81 189 ASP A CA 1
ATOM 1531 C C . ASP A 1 189 ? -5.360 -7.863 16.150 1.00 91.81 189 ASP A C 1
ATOM 1533 O O . ASP A 1 189 ? -5.995 -7.838 15.094 1.00 91.81 189 ASP A O 1
ATOM 1537 N N . PHE A 1 190 ? -4.472 -6.929 16.501 1.00 94.44 190 PHE A N 1
ATOM 1538 C CA . PHE A 1 190 ? -4.230 -5.671 15.792 1.00 94.44 190 PHE A CA 1
ATOM 1539 C C . PHE A 1 190 ? -2.733 -5.365 15.674 1.00 94.44 190 PHE A C 1
ATOM 1541 O O . PHE A 1 190 ? -1.920 -5.819 16.484 1.00 94.44 190 PHE A O 1
ATOM 1548 N N . ASN A 1 191 ? -2.367 -4.574 14.665 1.00 93.12 191 ASN A N 1
ATOM 1549 C CA . ASN A 1 191 ? -1.072 -3.901 14.617 1.00 93.12 191 ASN A CA 1
ATOM 1550 C C . ASN A 1 191 ? -1.206 -2.557 15.343 1.00 93.12 191 ASN A C 1
ATOM 1552 O O . ASN A 1 191 ? -2.112 -1.782 15.045 1.00 93.12 191 ASN A O 1
ATOM 1556 N N . ILE A 1 192 ? -0.305 -2.265 16.276 1.00 94.69 192 ILE A N 1
ATOM 1557 C CA . ILE A 1 192 ? -0.266 -0.969 16.965 1.00 94.69 192 ILE A CA 1
ATOM 1558 C C . ILE A 1 192 ? 0.453 0.006 16.030 1.00 94.69 192 ILE A C 1
ATOM 1560 O O . ILE A 1 192 ? 1.643 -0.175 15.770 1.00 94.69 192 ILE A O 1
ATOM 1564 N N . LYS A 1 193 ? -0.267 0.981 15.463 1.00 93.06 193 LYS A N 1
ATOM 1565 C CA . LYS A 1 193 ? 0.302 1.945 14.506 1.00 93.06 193 LYS A CA 1
ATOM 1566 C C . LYS A 1 193 ? 1.005 3.093 15.214 1.00 93.06 193 LYS A C 1
ATOM 1568 O O . LYS A 1 193 ? 2.118 3.434 14.829 1.00 93.06 193 LYS A O 1
ATOM 1573 N N . SER A 1 194 ? 0.370 3.665 16.234 1.00 95.12 194 SER A N 1
ATOM 1574 C CA . SER A 1 194 ? 0.926 4.787 16.988 1.00 95.12 194 SER A CA 1
ATOM 1575 C C . SER A 1 194 ? 0.263 4.951 18.354 1.00 95.12 194 SER A C 1
ATOM 1577 O O . SER A 1 194 ? -0.914 4.627 18.539 1.00 95.12 194 SER A O 1
ATOM 1579 N N . GLU A 1 195 ? 1.032 5.512 19.283 1.00 97.12 195 GLU A N 1
ATOM 1580 C CA . GLU A 1 195 ? 0.570 6.045 20.562 1.00 97.12 195 GLU A CA 1
ATOM 1581 C C . GLU A 1 195 ? 0.893 7.542 20.568 1.00 97.12 195 GLU A C 1
ATOM 1583 O O . GLU A 1 195 ? 2.066 7.914 20.539 1.00 97.12 195 GLU A O 1
ATOM 1588 N N . ASN A 1 196 ? -0.127 8.399 20.552 1.00 97.12 196 ASN A N 1
ATOM 1589 C CA . ASN A 1 196 ? 0.053 9.842 20.423 1.00 97.12 196 ASN A CA 1
ATOM 1590 C C . ASN A 1 196 ? -0.407 10.534 21.705 1.00 97.12 196 ASN A C 1
ATOM 1592 O O . ASN A 1 196 ? -1.604 10.631 21.960 1.00 97.12 196 ASN A O 1
ATOM 1596 N N . TYR A 1 197 ? 0.539 11.022 22.503 1.00 96.69 197 TYR A N 1
ATOM 1597 C CA . TYR A 1 197 ? 0.259 11.767 23.731 1.00 96.69 197 TYR A CA 1
ATOM 1598 C C . TYR A 1 197 ? 0.282 13.262 23.415 1.00 96.69 197 TYR A C 1
ATOM 1600 O O . TYR A 1 197 ? 1.312 13.796 23.007 1.00 96.69 197 TYR A O 1
ATOM 1608 N N . VAL A 1 198 ? -0.866 13.920 23.560 1.00 91.44 198 VAL A N 1
ATOM 1609 C CA . VAL A 1 198 ? -1.033 15.357 23.300 1.00 91.44 198 VAL A CA 1
ATOM 1610 C C . VAL A 1 198 ? -0.671 16.157 24.545 1.00 91.44 198 VAL A C 1
ATOM 1612 O O . VAL A 1 198 ? 0.015 17.174 24.465 1.00 91.44 198 VAL A O 1
ATOM 1615 N N . THR A 1 199 ? -1.091 15.667 25.710 1.00 92.44 199 THR A N 1
ATOM 1616 C CA . THR A 1 199 ? -0.699 16.202 27.015 1.00 92.44 199 THR A CA 1
ATOM 1617 C C . THR A 1 199 ? -0.313 15.064 27.961 1.00 92.44 199 THR A C 1
ATOM 1619 O O . THR A 1 199 ? -0.231 13.903 27.567 1.00 92.44 199 THR A O 1
ATOM 1622 N N . ASP A 1 200 ? -0.078 15.393 29.227 1.00 89.62 200 ASP A N 1
ATOM 1623 C CA . ASP A 1 200 ? 0.067 14.433 30.320 1.00 89.62 200 ASP A CA 1
ATOM 1624 C C . ASP A 1 200 ? -1.224 13.657 30.635 1.00 89.62 200 ASP A C 1
ATOM 1626 O O . ASP A 1 200 ? -1.139 12.617 31.286 1.00 89.62 200 ASP A O 1
ATOM 1630 N N . LEU A 1 201 ? -2.392 14.134 30.180 1.00 92.06 201 LEU A N 1
ATOM 1631 C CA . LEU A 1 201 ? -3.688 13.504 30.451 1.00 92.06 201 LEU A CA 1
ATOM 1632 C C . LEU A 1 201 ? -4.523 13.173 29.216 1.00 92.06 201 LEU A C 1
ATOM 1634 O O . LEU A 1 201 ? -5.572 12.565 29.365 1.00 92.06 201 LEU A O 1
ATOM 1638 N N . SER A 1 202 ? -4.091 13.534 28.010 1.00 94.88 202 SER A N 1
ATOM 1639 C CA . SER A 1 202 ? -4.868 13.316 26.785 1.00 94.88 202 SER A CA 1
ATOM 1640 C C . SER A 1 202 ? -4.016 12.842 25.623 1.00 94.88 202 SER A C 1
ATOM 1642 O O . SER A 1 202 ? -2.830 13.163 25.499 1.00 94.88 202 SER A O 1
ATOM 1644 N N . GLY A 1 203 ? -4.646 12.081 24.738 1.00 97.44 203 GLY A N 1
ATOM 1645 C CA . GLY A 1 203 ? -3.992 11.530 23.567 1.00 97.44 203 GLY A CA 1
ATOM 1646 C C . GLY A 1 203 ? -4.919 10.640 22.756 1.00 97.44 203 GLY A C 1
ATOM 1647 O O . GLY A 1 203 ? -6.115 10.546 23.029 1.00 97.44 203 GLY A O 1
ATOM 1648 N N . TYR A 1 204 ? -4.353 9.976 21.753 1.00 98.44 204 TYR A N 1
ATOM 1649 C CA . TYR A 1 204 ? -5.073 8.988 20.966 1.00 98.44 204 TYR A CA 1
ATOM 1650 C C . TYR A 1 204 ? -4.209 7.791 20.559 1.00 98.44 204 TYR A C 1
ATOM 1652 O O . TYR A 1 204 ? -3.010 7.906 20.288 1.00 98.44 204 TYR A O 1
ATOM 1660 N N . LEU A 1 205 ? -4.846 6.623 20.500 1.00 98.38 205 LEU A N 1
ATOM 1661 C CA . LEU A 1 205 ? -4.262 5.357 20.061 1.00 98.38 205 LEU A CA 1
ATOM 1662 C C . LEU A 1 205 ? -4.780 4.989 18.677 1.00 98.38 205 LEU A C 1
ATOM 1664 O O . LEU A 1 205 ? -5.967 5.157 18.400 1.00 98.38 205 LEU A O 1
ATOM 1668 N N . VAL A 1 206 ? -3.908 4.427 17.840 1.00 98.19 206 VAL A N 1
ATOM 1669 C CA . VAL A 1 206 ? -4.274 3.943 16.503 1.00 98.19 206 VAL A CA 1
ATOM 1670 C C . VAL A 1 206 ? -3.953 2.456 16.389 1.00 98.19 206 VAL A C 1
ATOM 1672 O O . VAL A 1 206 ? -2.789 2.041 16.422 1.00 98.19 206 VAL A O 1
ATOM 1675 N N . PHE A 1 207 ? -4.994 1.648 16.212 1.00 97.56 207 PHE A N 1
ATOM 1676 C CA . PHE A 1 207 ? -4.904 0.213 15.963 1.00 97.56 207 PHE A CA 1
ATOM 1677 C C . PHE A 1 207 ? -5.291 -0.081 14.516 1.00 97.56 207 PHE A C 1
ATOM 1679 O O . PHE A 1 207 ? -6.372 0.287 14.076 1.00 97.56 207 PHE A O 1
ATOM 1686 N N . GLU A 1 208 ? -4.440 -0.778 13.770 1.00 95.31 208 GLU A N 1
ATOM 1687 C CA . GLU A 1 208 ? -4.765 -1.259 12.425 1.00 95.31 208 GLU A CA 1
ATOM 1688 C C . GLU A 1 208 ? -5.194 -2.726 12.477 1.00 95.31 208 GLU A C 1
ATOM 1690 O O . GLU A 1 208 ? -4.591 -3.550 13.177 1.00 95.31 208 GLU A O 1
ATOM 1695 N N . ASN A 1 209 ? -6.219 -3.068 11.697 1.00 93.19 209 ASN A N 1
ATOM 1696 C CA . ASN A 1 209 ? -6.665 -4.441 11.529 1.00 93.19 209 ASN A CA 1
ATOM 1697 C C . ASN A 1 209 ? -5.507 -5.358 11.101 1.00 93.19 209 ASN A C 1
ATOM 1699 O O . ASN A 1 209 ? -4.701 -5.038 10.224 1.00 93.19 209 ASN A O 1
ATOM 1703 N N . LYS A 1 210 ? -5.450 -6.542 11.708 1.00 90.25 210 LYS A N 1
ATOM 1704 C CA . LYS A 1 210 ? -4.450 -7.566 11.420 1.00 90.25 210 LYS A CA 1
ATOM 1705 C C . LYS A 1 210 ? -5.152 -8.832 10.963 1.00 90.25 210 LYS A C 1
ATOM 1707 O O . LYS A 1 210 ? -5.972 -9.385 11.700 1.00 90.25 210 LYS A O 1
ATOM 1712 N N . LEU A 1 211 ? -4.799 -9.316 9.771 1.00 87.31 211 LEU A N 1
ATOM 1713 C CA . LEU A 1 211 ? -5.304 -10.595 9.269 1.00 87.31 211 LEU A CA 1
ATOM 1714 C C . LEU A 1 211 ? -5.054 -11.715 10.276 1.00 87.31 211 LEU A C 1
ATOM 1716 O O . LEU A 1 211 ? -3.941 -11.870 10.789 1.00 87.31 211 LEU A O 1
ATOM 1720 N N . SER A 1 212 ? -6.091 -12.503 10.540 1.00 82.69 212 SER A N 1
ATOM 1721 C CA . SER A 1 212 ? -5.964 -13.695 11.363 1.00 82.69 212 SER A CA 1
ATOM 1722 C C . SER A 1 212 ? -5.418 -14.867 10.543 1.00 82.69 212 SER A C 1
ATOM 1724 O O . SER A 1 212 ? -5.516 -14.917 9.316 1.00 82.69 212 SER A O 1
ATOM 1726 N N . ILE A 1 213 ? -4.862 -15.862 11.237 1.00 84.12 213 ILE A N 1
ATOM 1727 C CA . ILE A 1 213 ? -4.475 -17.130 10.605 1.00 84.12 213 ILE A CA 1
ATOM 1728 C C . ILE A 1 213 ? -5.703 -17.834 10.002 1.00 84.12 213 ILE A C 1
ATOM 1730 O O . ILE A 1 213 ? -5.576 -18.493 8.974 1.00 84.12 213 ILE A O 1
ATOM 1734 N N . ALA A 1 214 ? -6.880 -17.698 10.623 1.00 83.81 214 ALA A N 1
ATOM 1735 C CA . ALA A 1 214 ? -8.115 -18.295 10.124 1.00 83.81 214 ALA A CA 1
ATOM 1736 C C . ALA A 1 214 ? -8.502 -17.725 8.751 1.00 83.81 214 ALA A C 1
ATOM 1738 O O . ALA A 1 214 ? -8.782 -18.505 7.846 1.00 83.81 214 ALA A O 1
ATOM 1739 N N . ASP A 1 215 ? -8.402 -16.403 8.578 1.00 86.31 215 ASP A N 1
ATOM 1740 C CA . ASP A 1 215 ? -8.646 -15.735 7.292 1.00 86.31 215 ASP A CA 1
ATOM 1741 C C . ASP A 1 215 ? -7.721 -16.296 6.204 1.00 86.31 215 ASP A C 1
ATOM 1743 O O . ASP A 1 215 ? -8.147 -16.682 5.122 1.00 86.31 215 ASP A O 1
ATOM 1747 N N . ILE A 1 216 ? -6.426 -16.403 6.509 1.00 88.81 216 ILE A N 1
ATOM 1748 C CA . ILE A 1 216 ? -5.401 -16.833 5.548 1.00 88.81 216 ILE A CA 1
ATOM 1749 C C . ILE A 1 216 ? -5.599 -18.290 5.111 1.00 88.81 216 ILE A C 1
ATOM 1751 O O . ILE A 1 216 ? -5.305 -18.634 3.965 1.00 88.81 216 ILE A O 1
ATOM 1755 N N . LYS A 1 217 ? -6.154 -19.138 5.986 1.00 89.31 217 LYS A N 1
ATOM 1756 C CA . LYS A 1 217 ? -6.449 -20.545 5.684 1.00 89.31 217 LYS A CA 1
ATOM 1757 C C . LYS A 1 217 ? -7.527 -20.735 4.613 1.00 89.31 217 LYS A C 1
ATOM 1759 O O . LYS A 1 217 ? -7.658 -21.857 4.114 1.00 89.31 217 LYS A O 1
ATOM 1764 N N . GLU A 1 218 ? -8.260 -19.693 4.211 1.00 87.69 218 GLU A N 1
ATOM 1765 C CA . GLU A 1 218 ? -9.129 -19.740 3.024 1.00 87.69 218 GLU A CA 1
ATOM 1766 C C . GLU A 1 218 ? -8.330 -20.066 1.747 1.00 87.69 218 GLU A C 1
ATOM 1768 O O . GLU A 1 218 ? -8.824 -20.780 0.874 1.00 87.69 218 GLU A O 1
ATOM 1773 N N . VAL A 1 219 ? -7.065 -19.635 1.667 1.00 91.25 219 VAL A N 1
ATOM 1774 C CA . VAL A 1 219 ? -6.174 -19.889 0.525 1.00 91.25 219 VAL A CA 1
ATOM 1775 C C . VAL A 1 219 ? -5.753 -21.363 0.486 1.00 91.25 219 VAL A C 1
ATOM 1777 O O . VAL A 1 219 ? -5.387 -21.952 1.510 1.00 91.25 219 VAL A O 1
ATOM 1780 N N . LYS A 1 220 ? -5.794 -21.998 -0.695 1.00 91.50 220 LYS A N 1
ATOM 1781 C CA . LYS A 1 220 ? -5.620 -23.456 -0.841 1.00 91.50 220 LYS A CA 1
ATOM 1782 C C . LYS A 1 220 ? -4.272 -23.943 -0.314 1.00 91.50 220 LYS A C 1
ATOM 1784 O O . LYS A 1 220 ? -4.228 -24.973 0.354 1.00 91.50 220 LYS A O 1
ATOM 1789 N N . TYR A 1 221 ? -3.195 -23.213 -0.596 1.00 92.38 221 TYR A N 1
ATOM 1790 C CA . TYR A 1 221 ? -1.826 -23.600 -0.225 1.00 92.38 221 TYR A CA 1
ATOM 1791 C C . TYR A 1 221 ? -1.439 -23.239 1.220 1.00 92.38 221 TYR A C 1
ATOM 1793 O O . TYR A 1 221 ? -0.415 -23.710 1.715 1.00 92.38 221 TYR A O 1
ATOM 1801 N N . LEU A 1 222 ? -2.257 -22.451 1.925 1.00 93.19 222 LEU A N 1
ATOM 1802 C CA . LEU A 1 222 ? -1.926 -21.886 3.238 1.00 93.19 222 LEU A CA 1
ATOM 1803 C C . LEU A 1 222 ? -2.689 -22.576 4.380 1.00 93.19 222 LEU A C 1
ATOM 1805 O O . LEU A 1 222 ? -3.305 -21.923 5.217 1.00 93.19 222 LEU A O 1
ATOM 1809 N N . LYS A 1 223 ? -2.692 -23.915 4.414 1.00 89.44 223 LYS A N 1
ATOM 1810 C CA . LYS A 1 223 ? -3.448 -24.680 5.429 1.00 89.44 223 LYS A CA 1
ATOM 1811 C C . LYS A 1 223 ? -2.739 -24.790 6.782 1.00 89.44 223 LYS A C 1
ATOM 1813 O O . LYS A 1 223 ? -3.407 -24.703 7.812 1.00 89.44 223 LYS A O 1
ATOM 1818 N N . ASN A 1 224 ? -1.411 -24.904 6.790 1.00 92.00 224 ASN A N 1
ATOM 1819 C CA . ASN A 1 224 ? -0.599 -25.035 8.005 1.00 92.00 224 ASN A CA 1
ATOM 1820 C C . ASN A 1 224 ? 0.307 -23.815 8.168 1.00 92.00 224 ASN A C 1
ATOM 1822 O O . ASN A 1 224 ? 1.522 -23.894 8.015 1.00 92.00 224 ASN A O 1
ATOM 1826 N N . VAL A 1 225 ? -0.316 -22.666 8.426 1.00 93.12 225 VAL A N 1
ATOM 1827 C CA . VAL A 1 225 ? 0.386 -21.390 8.585 1.00 93.12 225 VAL A CA 1
ATOM 1828 C C . VAL A 1 225 ? 1.226 -21.400 9.862 1.00 93.12 225 VAL A C 1
ATOM 1830 O O . VAL A 1 225 ? 0.688 -21.491 10.963 1.00 93.12 225 VAL A O 1
ATOM 1833 N N . GLU A 1 226 ? 2.535 -21.248 9.700 1.00 92.69 226 GLU A N 1
ATOM 1834 C CA . GLU A 1 226 ? 3.521 -21.165 10.782 1.00 92.69 226 GLU A CA 1
ATOM 1835 C C . GLU A 1 226 ? 3.825 -19.710 11.148 1.00 92.69 226 GLU A C 1
ATOM 1837 O O . GLU A 1 226 ? 4.046 -19.375 12.312 1.00 92.69 226 GLU A O 1
ATOM 1842 N N . LYS A 1 227 ? 3.850 -18.823 10.144 1.00 91.19 227 LYS A N 1
ATOM 1843 C CA . LYS A 1 227 ? 4.213 -17.415 10.323 1.00 91.19 227 LYS A CA 1
ATOM 1844 C C . LYS A 1 227 ? 3.507 -16.528 9.311 1.00 91.19 227 LYS A C 1
ATOM 1846 O O . LYS A 1 227 ? 3.429 -16.868 8.136 1.00 91.19 227 LYS A O 1
ATOM 1851 N N . VAL A 1 228 ? 3.067 -15.357 9.765 1.00 91.12 228 VAL A N 1
ATOM 1852 C CA . VAL A 1 228 ? 2.472 -14.305 8.932 1.00 91.12 228 VAL A CA 1
ATOM 1853 C C . VAL A 1 228 ? 3.095 -12.975 9.320 1.00 91.12 228 VAL A C 1
ATOM 1855 O O . VAL A 1 228 ? 3.173 -12.648 10.505 1.00 91.12 228 VAL A O 1
ATOM 1858 N N . LYS A 1 229 ? 3.528 -12.196 8.331 1.00 89.81 229 LYS A N 1
ATOM 1859 C CA . LYS A 1 229 ? 4.043 -10.842 8.540 1.00 89.81 229 LYS A CA 1
ATOM 1860 C C . LYS A 1 229 ? 3.566 -9.926 7.418 1.00 89.81 229 LYS A C 1
ATOM 1862 O O . LYS A 1 229 ? 3.797 -10.225 6.250 1.00 89.81 229 LYS A O 1
ATOM 1867 N N . LYS A 1 230 ? 2.930 -8.806 7.768 1.00 89.12 230 LYS A N 1
ATOM 1868 C CA . LYS A 1 230 ? 2.589 -7.749 6.806 1.00 89.12 230 LYS A CA 1
ATOM 1869 C C . LYS A 1 230 ? 3.868 -7.100 6.262 1.00 89.12 230 LYS A C 1
ATOM 1871 O O . LYS A 1 230 ? 4.857 -6.973 6.985 1.00 89.12 230 LYS A O 1
ATOM 1876 N N . ILE A 1 231 ? 3.864 -6.745 4.982 1.00 88.44 231 ILE A N 1
ATOM 1877 C CA . ILE A 1 231 ? 4.969 -6.062 4.307 1.00 88.44 231 ILE A CA 1
ATOM 1878 C C . ILE A 1 231 ? 4.495 -4.654 3.941 1.00 88.44 231 ILE A C 1
ATOM 1880 O O . ILE A 1 231 ? 3.787 -4.477 2.951 1.00 88.44 231 ILE A O 1
ATOM 1884 N N . ASP A 1 232 ? 4.922 -3.662 4.719 1.00 77.25 232 ASP A N 1
ATOM 1885 C CA . ASP A 1 232 ? 4.612 -2.241 4.510 1.00 77.25 232 ASP A CA 1
ATOM 1886 C C . ASP A 1 232 ? 5.667 -1.562 3.614 1.00 77.25 232 ASP A C 1
ATOM 1888 O O . ASP A 1 232 ? 6.280 -0.566 3.988 1.00 77.25 232 ASP A O 1
ATOM 1892 N N . LEU A 1 233 ? 5.947 -2.146 2.441 1.00 70.94 233 LEU A N 1
ATOM 1893 C CA . LEU A 1 233 ? 6.942 -1.627 1.492 1.00 70.94 233 LEU A CA 1
ATOM 1894 C C . LEU A 1 233 ? 6.366 -1.446 0.080 1.00 70.94 233 LEU A C 1
ATOM 1896 O O . LEU A 1 233 ? 5.735 -2.345 -0.494 1.00 70.94 233 LEU A O 1
ATOM 1900 N N . GLY A 1 234 ? 6.700 -0.296 -0.509 1.00 65.31 234 GLY A N 1
ATOM 1901 C CA . GLY A 1 234 ? 6.388 0.074 -1.888 1.00 65.31 234 GLY A CA 1
ATOM 1902 C C . GLY A 1 234 ? 5.050 0.799 -2.061 1.00 65.31 234 GLY A C 1
ATOM 1903 O O . GLY A 1 234 ? 4.231 0.883 -1.155 1.00 65.31 234 GLY A O 1
ATOM 1904 N N . TRP A 1 235 ? 4.818 1.292 -3.276 1.00 63.78 235 TRP A N 1
ATOM 1905 C CA . TRP A 1 235 ? 3.724 2.216 -3.616 1.00 63.78 235 TRP A CA 1
ATOM 1906 C C . TRP A 1 235 ? 2.451 1.527 -4.137 1.00 63.78 235 TRP A C 1
ATOM 1908 O O . TRP A 1 235 ? 1.660 2.126 -4.865 1.00 63.78 235 TRP A O 1
ATOM 1918 N N . SER A 1 236 ? 2.258 0.241 -3.828 1.00 71.69 236 SER A N 1
ATOM 1919 C CA . SER A 1 236 ? 1.119 -0.522 -4.355 1.00 71.69 236 SER A CA 1
ATOM 1920 C C . SER A 1 236 ? -0.179 -0.219 -3.596 1.00 71.69 236 SER A C 1
ATOM 1922 O O . SER A 1 236 ? -0.181 0.163 -2.424 1.00 71.69 236 SER A O 1
ATOM 1924 N N . SER A 1 237 ? -1.314 -0.405 -4.270 1.00 75.75 237 SER A N 1
ATOM 1925 C CA . SER A 1 237 ? -2.624 -0.504 -3.619 1.00 75.75 237 SER A CA 1
ATOM 1926 C C . SER A 1 237 ? -2.873 -1.860 -2.965 1.00 75.75 237 SER A C 1
ATOM 1928 O O . SER A 1 237 ? -3.784 -1.975 -2.149 1.00 75.75 237 SER A O 1
ATOM 1930 N N . ASP A 1 238 ? -2.061 -2.865 -3.296 1.00 87.62 238 ASP A N 1
ATOM 1931 C CA . ASP A 1 238 ? -2.178 -4.208 -2.742 1.00 87.62 238 ASP A CA 1
ATOM 1932 C C . ASP A 1 238 ? -1.657 -4.260 -1.303 1.00 87.62 238 ASP A C 1
ATOM 1934 O O . ASP A 1 238 ? -0.548 -3.802 -1.013 1.00 87.62 238 ASP A O 1
ATOM 1938 N N . THR A 1 239 ? -2.397 -4.938 -0.430 1.00 90.44 239 THR A N 1
ATOM 1939 C CA . THR A 1 239 ? -1.880 -5.351 0.876 1.00 90.44 239 THR A CA 1
ATOM 1940 C C . THR A 1 239 ? -1.024 -6.600 0.699 1.00 90.44 239 THR A C 1
ATOM 1942 O O . THR A 1 239 ? -1.468 -7.584 0.102 1.00 90.44 239 THR A O 1
ATOM 1945 N N . LYS A 1 240 ? 0.207 -6.583 1.217 1.00 92.75 240 LYS A N 1
ATOM 1946 C CA . LYS A 1 240 ? 1.189 -7.657 1.025 1.00 92.75 240 LYS A CA 1
ATOM 1947 C C . LYS A 1 240 ? 1.510 -8.353 2.344 1.00 92.75 240 LYS A C 1
ATOM 1949 O O . LYS A 1 240 ? 1.738 -7.695 3.357 1.00 92.75 240 LYS A O 1
ATOM 1954 N N . TYR A 1 241 ? 1.591 -9.678 2.310 1.00 93.38 241 TYR A N 1
ATOM 1955 C CA . TYR A 1 241 ? 1.971 -10.506 3.450 1.00 93.38 241 TYR A CA 1
ATOM 1956 C C . TYR A 1 241 ? 3.022 -11.537 3.043 1.00 93.38 241 TYR A C 1
ATOM 1958 O O . TYR A 1 241 ? 2.854 -12.252 2.059 1.00 93.38 241 TYR A O 1
ATOM 1966 N N . TYR A 1 242 ? 4.083 -11.644 3.838 1.00 94.50 242 TYR A N 1
ATOM 1967 C CA . TYR A 1 242 ? 4.907 -12.845 3.895 1.00 94.50 242 TYR A CA 1
ATOM 1968 C C . TYR A 1 242 ? 4.159 -13.901 4.710 1.00 94.50 242 TYR A C 1
ATOM 1970 O O . TYR A 1 242 ? 3.681 -13.608 5.814 1.00 94.50 242 TYR A O 1
ATOM 1978 N N . VAL A 1 243 ? 4.085 -15.123 4.189 1.00 95.69 243 VAL A N 1
ATOM 1979 C CA . VAL A 1 243 ? 3.466 -16.261 4.873 1.00 95.69 243 VAL A CA 1
ATOM 1980 C C . VAL A 1 243 ? 4.382 -17.477 4.771 1.00 95.69 243 VAL A C 1
ATOM 1982 O O . VAL A 1 243 ? 4.716 -17.888 3.666 1.00 95.69 243 VAL A O 1
ATOM 1985 N N . LYS A 1 244 ? 4.750 -18.087 5.902 1.00 95.25 244 LYS A N 1
ATOM 1986 C CA . LYS A 1 244 ? 5.375 -19.419 5.933 1.00 95.25 244 LYS A CA 1
ATOM 1987 C C . LYS A 1 244 ? 4.296 -20.455 6.226 1.00 95.25 244 LYS A C 1
ATOM 1989 O O . LYS A 1 244 ? 3.595 -20.331 7.234 1.00 95.25 244 LYS A O 1
ATOM 1994 N N . SER A 1 245 ? 4.130 -21.433 5.341 1.00 94.62 245 SER A N 1
ATOM 1995 C CA . SER A 1 245 ? 3.165 -22.525 5.497 1.00 94.62 245 SER A CA 1
ATOM 1996 C C . SER A 1 245 ? 3.701 -23.803 4.864 1.00 94.62 245 SER A C 1
ATOM 1998 O O . SER A 1 245 ? 4.072 -23.788 3.692 1.00 94.62 245 SER A O 1
ATOM 2000 N N . ASN A 1 246 ? 3.645 -24.920 5.594 1.00 90.38 246 ASN A N 1
ATOM 2001 C CA . ASN A 1 246 ? 4.192 -26.212 5.156 1.00 90.38 246 ASN A CA 1
ATOM 2002 C C . ASN A 1 246 ? 5.678 -26.116 4.756 1.00 90.38 246 ASN A C 1
ATOM 2004 O O . ASN A 1 246 ? 6.051 -26.611 3.696 1.00 90.38 246 ASN A O 1
ATOM 2008 N N . ASP A 1 247 ? 6.488 -25.393 5.534 1.00 89.00 247 ASP A N 1
ATOM 2009 C CA . ASP A 1 247 ? 7.895 -25.084 5.228 1.00 89.00 247 ASP A CA 1
ATOM 2010 C C . ASP A 1 247 ? 8.162 -24.342 3.905 1.00 89.00 247 ASP A C 1
ATOM 2012 O O . ASP A 1 247 ? 9.314 -24.118 3.538 1.00 89.00 247 ASP A O 1
ATOM 2016 N N . VAL A 1 248 ? 7.116 -23.875 3.220 1.00 94.12 248 VAL A N 1
ATOM 2017 C CA . VAL A 1 248 ? 7.228 -23.039 2.022 1.00 94.12 248 VAL A CA 1
ATOM 2018 C C . VAL A 1 248 ? 6.944 -21.584 2.378 1.00 94.12 248 VAL A C 1
ATOM 2020 O O . VAL A 1 248 ? 6.013 -21.270 3.126 1.00 94.12 248 VAL A O 1
ATOM 2023 N N . GLU A 1 249 ? 7.754 -20.682 1.829 1.00 96.00 249 GLU A N 1
ATOM 2024 C CA . GLU A 1 249 ? 7.606 -19.240 1.994 1.00 96.00 249 GLU A CA 1
ATOM 2025 C C . GLU A 1 249 ? 6.854 -18.626 0.808 1.00 96.00 249 GLU A C 1
ATOM 2027 O O . GLU A 1 249 ? 7.229 -18.794 -0.355 1.00 96.00 249 GLU A O 1
ATOM 2032 N N . TYR A 1 250 ? 5.800 -17.875 1.111 1.00 97.25 250 TYR A N 1
ATOM 2033 C CA . TYR A 1 250 ? 4.908 -17.262 0.138 1.00 97.25 250 TYR A CA 1
ATOM 2034 C C . TYR A 1 250 ? 4.835 -15.747 0.295 1.00 97.25 250 TYR A C 1
ATOM 2036 O O . TYR A 1 250 ? 4.941 -15.196 1.394 1.00 97.25 250 TYR A O 1
ATOM 2044 N N . LEU A 1 251 ? 4.557 -15.087 -0.824 1.00 96.12 251 LEU A N 1
ATOM 2045 C CA . LEU A 1 251 ? 4.063 -13.722 -0.885 1.00 96.12 251 LEU A CA 1
ATOM 2046 C C . LEU A 1 251 ? 2.571 -13.760 -1.236 1.00 96.12 251 LEU A C 1
ATOM 2048 O O . LEU A 1 251 ? 2.195 -14.095 -2.359 1.00 96.12 251 LEU A O 1
ATOM 2052 N N . LEU A 1 252 ? 1.725 -13.389 -0.278 1.00 96.19 252 LEU A N 1
ATOM 2053 C CA . LEU A 1 252 ? 0.293 -13.193 -0.478 1.00 96.19 252 LEU A CA 1
ATOM 2054 C C . LEU A 1 252 ? 0.025 -11.712 -0.766 1.00 96.19 252 LEU A C 1
ATOM 2056 O O . LEU A 1 252 ? 0.307 -10.847 0.065 1.00 96.19 252 LEU A O 1
ATOM 2060 N N . ARG A 1 253 ? -0.525 -11.419 -1.944 1.00 95.38 253 ARG A N 1
ATOM 2061 C CA . ARG A 1 253 ? -0.951 -10.075 -2.353 1.00 95.38 253 ARG A CA 1
ATOM 2062 C C . ARG A 1 253 ? -2.466 -10.038 -2.405 1.00 95.38 253 ARG A C 1
ATOM 2064 O O . ARG A 1 253 ? -3.059 -10.872 -3.079 1.00 95.38 253 ARG A O 1
ATOM 2071 N N . ILE A 1 254 ? -3.073 -9.081 -1.717 1.00 94.75 254 ILE A N 1
ATOM 2072 C CA . ILE A 1 254 ? -4.526 -8.934 -1.627 1.00 94.75 254 ILE A CA 1
ATOM 2073 C C . ILE A 1 254 ? -4.913 -7.579 -2.209 1.00 94.75 254 ILE A C 1
ATOM 2075 O O . ILE A 1 254 ? -4.347 -6.553 -1.832 1.00 94.75 254 ILE A O 1
ATOM 2079 N N . SER A 1 255 ? -5.890 -7.582 -3.107 1.00 93.62 255 SER A N 1
ATOM 2080 C CA . SER A 1 255 ? -6.383 -6.401 -3.812 1.00 93.62 255 SER A CA 1
ATOM 2081 C C . SER A 1 255 ? -7.896 -6.286 -3.652 1.00 93.62 255 SER A C 1
ATOM 2083 O O . SER A 1 255 ? -8.601 -7.295 -3.596 1.00 93.62 255 SER A O 1
ATOM 2085 N N . ASP A 1 256 ? -8.410 -5.056 -3.638 1.00 90.62 256 ASP A N 1
ATOM 2086 C CA . ASP A 1 256 ? -9.850 -4.778 -3.726 1.00 90.62 256 ASP A CA 1
ATOM 2087 C C . ASP A 1 256 ? -10.477 -5.544 -4.908 1.00 90.62 256 ASP A C 1
ATOM 2089 O O . ASP A 1 256 ? -9.887 -5.626 -5.995 1.00 90.62 256 ASP A O 1
ATOM 2093 N N . ILE A 1 257 ? -11.659 -6.133 -4.694 1.00 93.69 257 ILE A N 1
ATOM 2094 C CA . ILE A 1 257 ? -12.358 -6.947 -5.694 1.00 93.69 257 ILE A CA 1
ATOM 2095 C C . ILE A 1 257 ? -12.603 -6.200 -7.008 1.00 93.69 257 ILE A C 1
ATOM 2097 O O . ILE A 1 257 ? -12.602 -6.830 -8.067 1.00 93.69 257 ILE A O 1
ATOM 2101 N N . LYS A 1 258 ? -12.723 -4.867 -6.983 1.00 93.25 258 LYS A N 1
ATOM 2102 C CA . LYS A 1 258 ? -12.892 -4.062 -8.203 1.00 93.25 258 LYS A CA 1
ATOM 2103 C C . LYS A 1 258 ? -11.720 -4.189 -9.183 1.00 93.25 258 LYS A C 1
ATOM 2105 O O . LYS A 1 258 ? -11.891 -3.949 -10.372 1.00 93.25 258 LYS A O 1
ATOM 2110 N N . TYR A 1 259 ? -10.539 -4.599 -8.709 1.00 93.50 259 TYR A N 1
ATOM 2111 C CA . TYR A 1 259 ? -9.350 -4.814 -9.539 1.00 93.50 259 TYR A CA 1
ATOM 2112 C C . TYR A 1 259 ? -9.158 -6.273 -9.980 1.00 93.50 259 TYR A C 1
ATOM 2114 O O . TYR A 1 259 ? -8.163 -6.575 -10.642 1.00 93.50 259 TYR A O 1
ATOM 2122 N N . LYS A 1 260 ? -10.088 -7.184 -9.653 1.00 96.00 260 LYS A N 1
ATOM 2123 C CA . LYS A 1 260 ? -9.962 -8.632 -9.899 1.00 96.00 260 LYS A CA 1
ATOM 2124 C C . LYS A 1 260 ? -9.576 -8.969 -11.340 1.00 96.00 260 LYS A C 1
ATOM 2126 O O . LYS A 1 260 ? -8.678 -9.777 -11.547 1.00 96.00 260 LYS A O 1
ATOM 2131 N N . GLU A 1 261 ? -10.221 -8.363 -12.335 1.00 96.50 261 GLU A N 1
ATOM 2132 C CA . GLU A 1 261 ? -9.938 -8.665 -13.747 1.00 96.50 261 GLU A CA 1
ATOM 2133 C C . GLU A 1 261 ? -8.526 -8.245 -14.168 1.00 96.50 261 GLU A C 1
ATOM 2135 O O . GLU A 1 261 ? -7.832 -8.990 -14.860 1.00 96.50 261 GLU A O 1
ATOM 2140 N N . ALA A 1 262 ? -8.077 -7.067 -13.728 1.00 94.75 262 ALA A N 1
ATOM 2141 C CA . ALA A 1 262 ? -6.720 -6.598 -13.986 1.00 94.75 262 ALA A CA 1
ATOM 2142 C C . ALA A 1 262 ? -5.684 -7.502 -13.297 1.00 94.75 262 ALA A C 1
ATOM 2144 O O . ALA A 1 262 ? -4.675 -7.855 -13.904 1.00 94.75 262 ALA A O 1
ATOM 2145 N N . LYS A 1 263 ? -5.965 -7.937 -12.062 1.00 96.12 263 LYS A N 1
ATOM 2146 C CA . LYS A 1 263 ? -5.095 -8.834 -11.289 1.00 96.12 263 LYS A CA 1
ATOM 2147 C C . LYS A 1 263 ? -5.043 -10.254 -11.851 1.00 96.12 263 LYS A C 1
ATOM 2149 O O . LYS A 1 263 ? -3.982 -10.869 -11.821 1.00 96.12 263 LYS A O 1
ATOM 2154 N N . LEU A 1 264 ? -6.135 -10.752 -12.430 1.00 97.31 264 LEU A N 1
ATOM 2155 C CA . LEU A 1 264 ? -6.134 -12.027 -13.150 1.00 97.31 264 LEU A CA 1
ATOM 2156 C C . LEU A 1 264 ? -5.219 -11.963 -14.382 1.00 97.31 264 LEU A C 1
ATOM 2158 O O . LEU A 1 264 ? -4.384 -12.843 -14.564 1.00 97.31 264 LEU A O 1
ATOM 2162 N N . LYS A 1 265 ? -5.302 -10.884 -15.176 1.00 95.62 265 LYS A N 1
ATOM 2163 C CA . LYS A 1 265 ? -4.395 -10.663 -16.318 1.00 95.62 265 LYS A CA 1
ATOM 2164 C C . LYS A 1 265 ? -2.931 -10.565 -15.877 1.00 95.62 265 LYS A C 1
ATOM 2166 O O . LYS A 1 265 ? -2.062 -11.141 -16.525 1.00 95.62 265 LYS A O 1
ATOM 2171 N N . GLU A 1 266 ? -2.666 -9.867 -14.768 1.00 96.12 266 GLU A N 1
ATOM 2172 C CA . GLU A 1 266 ? -1.338 -9.798 -14.141 1.00 96.12 266 GLU A CA 1
ATOM 2173 C C . GLU A 1 266 ? -0.823 -11.211 -13.807 1.00 96.12 266 GLU A C 1
ATOM 2175 O O . GLU A 1 266 ? 0.256 -11.603 -14.248 1.00 96.12 266 GLU A O 1
ATOM 2180 N N . PHE A 1 267 ? -1.626 -12.016 -13.108 1.00 97.75 267 PHE A N 1
ATOM 2181 C CA . PHE A 1 267 ? -1.285 -13.392 -12.740 1.00 97.75 267 PHE A CA 1
ATOM 2182 C C . PHE A 1 267 ? -1.052 -14.308 -13.953 1.00 97.75 267 PHE A C 1
ATOM 2184 O O . PHE A 1 267 ? -0.115 -15.111 -13.965 1.00 97.75 267 PHE A O 1
ATOM 2191 N N . ASP A 1 268 ? -1.878 -14.189 -14.993 1.00 97.25 268 ASP A N 1
ATOM 2192 C CA . ASP A 1 268 ? -1.747 -14.983 -16.214 1.00 97.25 268 ASP A CA 1
ATOM 2193 C C . ASP A 1 268 ? -0.452 -14.674 -16.972 1.00 97.25 268 ASP A C 1
ATOM 2195 O O . ASP A 1 268 ? 0.254 -15.600 -17.382 1.00 97.25 268 ASP A O 1
ATOM 2199 N N . LEU A 1 269 ? -0.081 -13.395 -17.079 1.00 96.56 269 LEU A N 1
ATOM 2200 C CA . LEU A 1 269 ? 1.201 -12.986 -17.652 1.00 96.56 269 LEU A CA 1
ATOM 2201 C C . LEU A 1 269 ? 2.381 -13.496 -16.818 1.00 96.56 269 LEU A C 1
ATOM 2203 O O . LEU A 1 269 ? 3.333 -14.033 -17.385 1.00 96.56 269 LEU A O 1
ATOM 2207 N N . MET A 1 270 ? 2.305 -13.431 -15.484 1.00 97.69 270 MET A N 1
ATOM 2208 C CA . MET A 1 270 ? 3.347 -13.992 -14.615 1.00 97.69 270 MET A CA 1
ATOM 2209 C C . MET A 1 270 ? 3.568 -15.489 -14.869 1.00 97.69 270 MET A C 1
ATOM 2211 O O . MET A 1 270 ? 4.714 -15.932 -14.903 1.00 97.69 270 MET A O 1
ATOM 2215 N N . LYS A 1 271 ? 2.508 -16.278 -15.113 1.00 97.62 271 LYS A N 1
ATOM 2216 C CA . LYS A 1 271 ? 2.646 -17.707 -15.467 1.00 97.62 271 LYS A CA 1
ATOM 2217 C C . LYS A 1 271 ? 3.398 -17.911 -16.782 1.00 97.62 271 LYS A C 1
ATOM 2219 O O . LYS A 1 271 ? 4.156 -18.871 -16.903 1.00 97.62 271 LYS A O 1
ATOM 2224 N N . ILE A 1 272 ? 3.176 -17.046 -17.772 1.00 96.75 272 ILE A N 1
ATOM 2225 C CA . ILE A 1 272 ? 3.874 -17.105 -19.065 1.00 96.75 272 ILE A CA 1
ATOM 2226 C C . ILE A 1 272 ? 5.355 -16.767 -18.879 1.00 96.75 272 ILE A C 1
ATOM 2228 O O . ILE A 1 272 ? 6.211 -17.480 -19.401 1.00 96.75 272 ILE A O 1
ATOM 2232 N N . ILE A 1 273 ? 5.657 -15.714 -18.115 1.00 97.25 273 ILE A N 1
ATOM 2233 C CA . ILE A 1 273 ? 7.030 -15.277 -17.840 1.00 97.25 273 ILE A CA 1
ATOM 2234 C C . ILE A 1 273 ? 7.789 -16.346 -17.048 1.00 97.25 273 ILE A C 1
ATOM 2236 O O . ILE A 1 273 ? 8.890 -16.723 -17.440 1.00 97.25 273 ILE A O 1
ATOM 2240 N N . TRP A 1 274 ? 7.188 -16.895 -15.990 1.00 97.06 274 TRP A N 1
ATOM 2241 C CA . TRP A 1 274 ? 7.821 -17.908 -15.142 1.00 97.06 274 TRP A CA 1
ATOM 2242 C C . TRP A 1 274 ? 8.258 -19.152 -15.937 1.00 97.06 274 TRP A C 1
ATOM 2244 O O . TRP A 1 274 ? 9.352 -19.674 -15.734 1.00 97.06 274 TRP A O 1
ATOM 2254 N N . LYS A 1 275 ? 7.468 -19.571 -16.938 1.00 96.56 275 LYS A N 1
ATOM 2255 C CA . LYS A 1 275 ? 7.812 -20.685 -17.845 1.00 96.56 275 LYS A CA 1
ATOM 2256 C C . LYS A 1 275 ? 9.037 -20.431 -18.734 1.00 96.56 275 LYS A C 1
ATOM 2258 O O . LYS A 1 275 ? 9.509 -21.366 -19.375 1.00 96.56 275 LYS A O 1
ATOM 2263 N N . LYS A 1 276 ? 9.549 -19.198 -18.807 1.00 95.88 276 LYS A N 1
ATOM 2264 C CA . LYS A 1 276 ? 10.774 -18.854 -19.548 1.00 95.88 276 LYS A CA 1
ATOM 2265 C C . LYS A 1 276 ? 12.054 -19.011 -18.723 1.00 95.88 276 LYS A C 1
ATOM 2267 O O . LYS A 1 276 ? 13.110 -18.571 -19.181 1.00 95.88 276 LYS A O 1
ATOM 2272 N N . ASP A 1 277 ? 11.979 -19.645 -17.552 1.00 93.50 277 ASP A N 1
ATOM 2273 C CA . ASP A 1 277 ? 13.138 -19.868 -16.683 1.00 93.50 277 ASP A CA 1
ATOM 2274 C C . ASP A 1 277 ? 13.784 -18.529 -16.280 1.00 93.50 277 ASP A C 1
ATOM 2276 O O . ASP A 1 277 ? 14.943 -18.218 -16.567 1.00 93.50 277 ASP A O 1
ATOM 2280 N N . ILE A 1 278 ? 12.939 -17.660 -15.729 1.00 94.81 278 ILE A N 1
ATOM 2281 C CA . ILE A 1 278 ? 13.321 -16.380 -15.136 1.00 94.81 278 ILE A CA 1
ATOM 2282 C C . ILE A 1 278 ? 13.288 -16.577 -13.627 1.00 94.81 278 ILE A C 1
ATOM 2284 O O . ILE A 1 278 ? 12.306 -17.100 -13.096 1.00 94.81 278 ILE A O 1
ATOM 2288 N N . ASN A 1 279 ? 14.339 -16.138 -12.937 1.00 96.06 279 ASN A N 1
ATOM 2289 C CA . ASN A 1 279 ? 14.376 -16.149 -11.482 1.00 96.06 279 ASN A CA 1
ATOM 2290 C C . ASN A 1 279 ? 13.423 -15.071 -10.944 1.00 96.06 279 ASN A C 1
ATOM 2292 O O . ASN A 1 279 ? 13.787 -13.908 -10.788 1.00 96.06 279 ASN A O 1
ATOM 2296 N N . MET A 1 280 ? 12.166 -15.446 -10.740 1.00 96.38 280 MET A N 1
ATOM 2297 C CA . MET A 1 280 ? 11.090 -14.592 -10.247 1.00 96.38 280 MET A CA 1
ATOM 2298 C C . MET A 1 280 ? 10.184 -15.387 -9.311 1.00 96.38 280 MET A C 1
ATOM 2300 O O . MET A 1 280 ? 10.233 -16.618 -9.273 1.00 96.38 280 MET A O 1
ATOM 2304 N N . SER A 1 281 ? 9.291 -14.694 -8.608 1.00 96.19 281 SER A N 1
ATOM 2305 C CA . SER A 1 281 ? 8.264 -15.358 -7.815 1.00 96.19 281 SER A CA 1
ATOM 2306 C C . SER A 1 281 ? 7.396 -16.264 -8.697 1.00 96.19 281 SER A C 1
ATOM 2308 O O . SER A 1 281 ? 6.778 -15.807 -9.662 1.00 96.19 281 SER A O 1
ATOM 2310 N N . GLN A 1 282 ? 7.313 -17.543 -8.337 1.00 96.75 282 GLN A N 1
ATOM 2311 C CA . GLN A 1 282 ? 6.437 -18.510 -8.981 1.00 96.75 282 GLN A CA 1
ATOM 2312 C C . GLN A 1 282 ? 4.977 -18.167 -8.664 1.00 96.75 282 GLN A C 1
ATOM 2314 O O . GLN A 1 282 ? 4.635 -18.045 -7.489 1.00 96.75 282 GLN A O 1
ATOM 2319 N N . PRO A 1 283 ? 4.094 -18.052 -9.667 1.00 97.50 283 PRO A N 1
ATOM 2320 C CA . PRO A 1 283 ? 2.662 -17.892 -9.444 1.00 97.50 283 PRO A CA 1
ATOM 2321 C C . PRO A 1 283 ? 2.003 -19.223 -9.050 1.00 97.50 283 PRO A C 1
ATOM 2323 O O . PRO A 1 283 ? 1.959 -20.154 -9.854 1.00 97.50 283 PRO A O 1
ATOM 2326 N N . PHE A 1 284 ? 1.470 -19.310 -7.827 1.00 97.06 284 PHE A N 1
ATOM 2327 C CA . PHE A 1 284 ? 0.800 -20.514 -7.308 1.00 97.06 284 PHE A CA 1
ATOM 2328 C C . PHE A 1 284 ? -0.706 -20.488 -7.540 1.00 97.06 284 PHE A C 1
ATOM 2330 O O . PHE A 1 284 ? -1.278 -21.446 -8.056 1.00 97.06 284 PHE A O 1
ATOM 2337 N N . GLU A 1 285 ? -1.360 -19.403 -7.131 1.00 97.25 285 GLU A N 1
ATOM 2338 C CA . GLU A 1 285 ? -2.818 -19.347 -7.074 1.00 97.25 285 GLU A CA 1
ATOM 2339 C C . GLU A 1 285 ? -3.327 -17.918 -7.265 1.00 97.25 285 GLU A C 1
ATOM 2341 O O . GLU A 1 285 ? -2.713 -16.954 -6.808 1.00 97.25 285 GLU A O 1
ATOM 2346 N N . PHE A 1 286 ? -4.478 -17.802 -7.923 1.00 97.94 286 PHE A N 1
ATOM 2347 C CA . PHE A 1 286 ? -5.286 -16.593 -7.958 1.00 97.94 286 PHE A CA 1
ATOM 2348 C C . PHE A 1 286 ? -6.709 -16.947 -7.545 1.00 97.94 286 PHE A C 1
ATOM 2350 O O . PHE A 1 286 ? -7.254 -17.953 -8.005 1.00 97.94 286 PHE A O 1
ATOM 2357 N N . GLY A 1 287 ? -7.332 -16.113 -6.719 1.00 96.69 287 GLY A N 1
ATOM 2358 C CA . GLY A 1 287 ? -8.687 -16.374 -6.255 1.00 96.69 287 GLY A CA 1
ATOM 2359 C C . GLY A 1 287 ? -9.361 -15.170 -5.619 1.00 96.69 287 GLY A C 1
ATOM 2360 O O . GLY A 1 287 ? -8.873 -14.041 -5.665 1.00 96.69 287 GLY A O 1
ATOM 2361 N N . THR A 1 288 ? -10.524 -15.425 -5.030 1.00 95.12 288 THR A N 1
ATOM 2362 C CA . THR A 1 288 ? -11.251 -14.471 -4.187 1.00 95.12 288 THR A CA 1
ATOM 2363 C C . THR A 1 288 ? -10.983 -14.749 -2.715 1.00 95.12 288 THR A C 1
ATOM 2365 O O . THR A 1 288 ? -10.773 -15.898 -2.341 1.00 95.12 288 THR A O 1
ATOM 2368 N N . PHE A 1 289 ? -11.020 -13.712 -1.886 1.00 91.31 289 PHE A N 1
ATOM 2369 C CA . PHE A 1 289 ? -10.659 -13.768 -0.470 1.00 91.31 289 PHE A CA 1
ATOM 2370 C C . PHE A 1 289 ? -11.712 -13.065 0.395 1.00 91.31 289 PHE A C 1
ATOM 2372 O O . PHE A 1 289 ? -12.362 -12.127 -0.086 1.00 91.31 289 PHE A O 1
ATOM 2379 N N . LEU A 1 290 ? -11.875 -13.505 1.649 1.00 87.56 290 LEU A N 1
ATOM 2380 C CA . LEU A 1 290 ? -12.771 -12.918 2.655 1.00 87.56 290 LEU A CA 1
ATOM 2381 C C . LEU A 1 290 ? -14.202 -12.741 2.130 1.00 87.56 290 LEU A C 1
ATOM 2383 O O . LEU A 1 290 ? -14.720 -11.625 2.012 1.00 87.56 290 LEU A O 1
ATOM 2387 N N . GLY A 1 291 ? -14.819 -13.859 1.739 1.00 84.12 291 GLY A N 1
ATOM 2388 C CA . GLY A 1 291 ? -16.201 -13.878 1.245 1.00 84.12 291 GLY A CA 1
ATOM 2389 C C . GLY A 1 291 ? -16.410 -13.130 -0.078 1.00 84.12 291 GLY A C 1
ATOM 2390 O O . GLY A 1 291 ? -17.500 -12.628 -0.334 1.00 84.12 291 GLY A O 1
ATOM 2391 N N . GLY A 1 292 ? -15.370 -13.009 -0.910 1.00 87.75 292 GLY A N 1
ATOM 2392 C CA . GLY A 1 292 ? -15.464 -12.368 -2.227 1.00 87.75 292 GLY A CA 1
ATOM 2393 C C . GLY A 1 292 ? -15.284 -10.851 -2.227 1.00 87.75 292 GLY A C 1
ATOM 2394 O O . GLY A 1 292 ? -15.388 -10.239 -3.286 1.00 87.75 292 GLY A O 1
ATOM 2395 N N . LYS A 1 293 ? -14.974 -10.240 -1.076 1.00 87.88 293 LYS A N 1
ATOM 2396 C CA . LYS A 1 293 ? -14.723 -8.791 -0.961 1.00 87.88 293 LYS A CA 1
ATOM 2397 C C . LYS A 1 293 ? -13.363 -8.368 -1.525 1.00 87.88 293 LYS A C 1
ATOM 2399 O O . LYS A 1 293 ? -13.163 -7.196 -1.831 1.00 87.88 293 LYS A O 1
ATOM 2404 N N . TYR A 1 294 ? -12.444 -9.318 -1.687 1.00 93.50 294 TYR A N 1
ATOM 2405 C CA . TYR A 1 294 ? -11.112 -9.087 -2.237 1.00 93.50 294 TYR A CA 1
ATOM 2406 C C . TYR A 1 294 ? -10.747 -10.169 -3.255 1.00 93.50 294 TYR A C 1
ATOM 2408 O O . TYR A 1 294 ? -11.329 -11.257 -3.285 1.00 93.50 294 TYR A O 1
ATOM 2416 N N . SER A 1 295 ? -9.746 -9.876 -4.078 1.00 96.19 295 SER A N 1
ATOM 2417 C CA . SER A 1 295 ? -9.009 -10.873 -4.856 1.00 96.19 295 SER A CA 1
ATOM 2418 C C . SER A 1 295 ? -7.604 -11.037 -4.287 1.00 96.19 295 SER A C 1
ATOM 2420 O O . SER A 1 295 ? -7.094 -10.129 -3.629 1.00 96.19 295 SER A O 1
ATOM 2422 N N . TYR A 1 296 ? -6.979 -12.187 -4.518 1.00 97.06 296 TYR A N 1
ATOM 2423 C CA . TYR A 1 296 ? -5.604 -12.420 -4.098 1.00 97.06 296 TYR A CA 1
ATOM 2424 C C . TYR A 1 296 ? -4.770 -13.079 -5.190 1.00 97.06 296 TYR A C 1
ATOM 2426 O O . TYR A 1 296 ? -5.282 -13.848 -6.003 1.00 97.06 296 TYR A O 1
ATOM 2434 N N . ILE A 1 297 ? -3.471 -12.791 -5.158 1.00 97.38 297 ILE A N 1
ATOM 2435 C CA . ILE A 1 297 ? -2.426 -13.506 -5.884 1.00 97.38 297 ILE A CA 1
ATOM 2436 C C . ILE A 1 297 ? -1.488 -14.124 -4.842 1.00 97.38 297 ILE A C 1
ATOM 2438 O O . ILE A 1 297 ? -0.934 -13.410 -4.002 1.00 97.38 297 ILE A O 1
ATOM 2442 N N . LEU A 1 298 ? -1.293 -15.440 -4.908 1.00 97.88 298 LEU A N 1
ATOM 2443 C CA . LEU A 1 298 ? -0.310 -16.167 -4.113 1.00 97.88 298 LEU A CA 1
ATOM 2444 C C . LEU A 1 298 ? 0.908 -16.506 -4.970 1.00 97.88 298 LEU A C 1
ATOM 2446 O O . LEU A 1 298 ? 0.784 -17.143 -6.021 1.00 97.88 298 LEU A O 1
ATOM 2450 N N . LEU A 1 299 ? 2.084 -16.113 -4.492 1.00 97.50 299 LEU A N 1
ATOM 2451 C CA . LEU A 1 299 ? 3.359 -16.329 -5.163 1.00 97.50 299 LEU A CA 1
ATOM 2452 C C . LEU A 1 299 ? 4.375 -16.993 -4.222 1.00 97.50 299 LEU A C 1
ATOM 2454 O O . LEU A 1 299 ? 4.231 -16.860 -3.007 1.00 97.50 299 LEU A O 1
ATOM 2458 N N . SER A 1 300 ? 5.437 -17.627 -4.740 1.00 96.56 300 SER A N 1
ATOM 2459 C CA . SER A 1 300 ? 6.609 -17.909 -3.892 1.00 96.56 300 SER A CA 1
ATOM 2460 C C . SER A 1 300 ? 7.264 -16.609 -3.434 1.00 96.56 300 SER A C 1
ATOM 2462 O O . SER A 1 300 ? 7.308 -15.604 -4.156 1.00 96.56 300 SER A O 1
ATOM 2464 N N . TYR A 1 301 ? 7.799 -16.638 -2.221 1.00 95.69 301 TYR A N 1
ATOM 2465 C CA . TYR A 1 301 ? 8.648 -15.575 -1.717 1.00 95.69 301 TYR A CA 1
ATOM 2466 C C . TYR A 1 301 ? 10.073 -15.736 -2.267 1.00 95.69 301 TYR A C 1
ATOM 2468 O O . TYR A 1 301 ? 10.634 -16.828 -2.213 1.00 95.69 301 TYR A O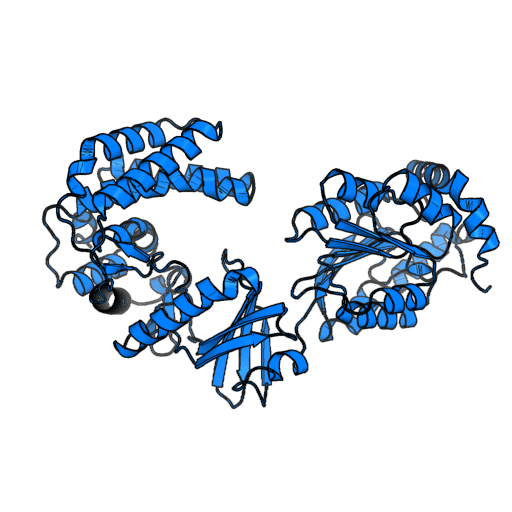 1
ATOM 2476 N N . ILE A 1 302 ? 10.663 -14.657 -2.793 1.00 94.06 302 ILE A N 1
ATOM 2477 C CA . ILE A 1 302 ? 12.095 -14.633 -3.124 1.00 94.06 302 ILE A CA 1
ATOM 2478 C C . ILE A 1 302 ? 12.841 -14.161 -1.882 1.00 94.06 302 ILE A C 1
ATOM 2480 O O . ILE A 1 302 ? 12.748 -12.991 -1.502 1.00 94.06 302 ILE A O 1
ATOM 2484 N N . LYS A 1 303 ? 13.570 -15.077 -1.249 1.00 93.19 303 LYS A N 1
ATOM 2485 C CA . LYS A 1 303 ? 14.395 -14.777 -0.082 1.00 93.19 303 LYS A CA 1
ATOM 2486 C C . LYS A 1 303 ? 15.686 -14.083 -0.514 1.00 93.19 303 LYS A C 1
ATOM 2488 O O . LYS A 1 303 ? 16.328 -14.510 -1.469 1.00 93.19 303 LYS A O 1
ATOM 2493 N N . GLY A 1 304 ? 16.046 -13.011 0.183 1.00 93.69 304 GLY A N 1
ATOM 2494 C CA . GLY A 1 304 ? 17.269 -12.261 -0.075 1.00 93.69 304 GLY A CA 1
ATOM 2495 C C . GLY A 1 304 ? 17.160 -10.795 0.331 1.00 93.69 304 GLY A C 1
ATOM 2496 O O . GLY A 1 304 ? 16.240 -10.393 1.050 1.00 93.69 304 GLY A O 1
ATOM 2497 N N . ILE A 1 305 ? 18.103 -9.983 -0.147 1.00 94.19 305 ILE A N 1
ATOM 2498 C CA . ILE A 1 305 ? 18.174 -8.544 0.132 1.00 94.19 305 ILE A CA 1
ATOM 2499 C C . ILE A 1 305 ? 17.982 -7.764 -1.170 1.00 94.19 305 ILE A C 1
ATOM 2501 O O . ILE A 1 305 ? 18.544 -8.117 -2.202 1.00 94.19 305 ILE A O 1
ATOM 2505 N N . GLN A 1 306 ? 17.196 -6.687 -1.123 1.00 95.00 306 GLN A N 1
ATOM 2506 C CA . GLN A 1 306 ? 16.972 -5.790 -2.261 1.00 95.00 306 GLN A CA 1
ATOM 2507 C C . GLN A 1 306 ? 18.308 -5.299 -2.842 1.00 95.00 306 GLN A C 1
ATOM 2509 O O . GLN A 1 306 ? 19.133 -4.763 -2.097 1.00 95.00 306 GLN A O 1
ATOM 2514 N N . ALA A 1 307 ? 18.506 -5.459 -4.154 1.00 96.25 307 ALA A N 1
ATOM 2515 C CA . ALA A 1 307 ? 19.791 -5.217 -4.808 1.00 96.25 307 ALA A CA 1
ATOM 2516 C C . ALA A 1 307 ? 20.273 -3.775 -4.599 1.00 96.25 307 ALA A C 1
ATOM 2518 O O . ALA A 1 307 ? 21.422 -3.565 -4.232 1.00 96.25 307 ALA A O 1
ATOM 2519 N N . GLU A 1 308 ? 19.378 -2.789 -4.690 1.00 95.31 308 GLU A N 1
ATOM 2520 C CA . GLU A 1 308 ? 19.664 -1.377 -4.383 1.00 95.31 308 GLU A CA 1
ATOM 2521 C C . GLU A 1 308 ? 20.416 -1.158 -3.050 1.00 95.31 308 GLU A C 1
ATOM 2523 O O . GLU A 1 308 ? 21.233 -0.250 -2.943 1.00 95.31 308 GLU A O 1
ATOM 2528 N N . LYS A 1 309 ? 20.188 -2.014 -2.041 1.00 94.69 309 LYS A N 1
ATOM 2529 C CA . LYS A 1 309 ? 20.764 -1.890 -0.689 1.00 94.69 309 LYS A CA 1
ATOM 2530 C C . LYS A 1 309 ? 21.999 -2.755 -0.442 1.00 94.69 309 LYS A C 1
ATOM 2532 O O . LYS A 1 309 ? 22.702 -2.549 0.550 1.00 94.69 309 LYS A O 1
ATOM 2537 N N . SER A 1 310 ? 22.227 -3.781 -1.256 1.00 95.50 310 SER A N 1
ATOM 2538 C CA . SER A 1 310 ? 23.266 -4.790 -1.007 1.00 95.50 310 SER A CA 1
ATOM 2539 C C . SER A 1 310 ? 24.296 -4.907 -2.117 1.00 95.50 310 SER A C 1
ATOM 2541 O O . SER A 1 310 ? 25.376 -5.420 -1.850 1.00 95.50 310 SER A O 1
ATOM 2543 N N . LEU A 1 311 ? 24.016 -4.406 -3.319 1.00 95.88 311 LEU A N 1
ATOM 2544 C CA . LEU A 1 311 ? 24.846 -4.622 -4.503 1.00 95.88 311 LEU A CA 1
ATOM 2545 C C . LEU A 1 311 ? 26.306 -4.186 -4.309 1.00 95.88 311 LEU A C 1
ATOM 2547 O O . LEU A 1 311 ? 27.212 -4.922 -4.681 1.00 95.88 311 LEU A O 1
ATOM 2551 N N . LEU A 1 312 ? 26.542 -3.053 -3.639 1.00 96.12 312 LEU A N 1
ATOM 2552 C CA . LEU A 1 312 ? 27.889 -2.530 -3.364 1.00 96.12 312 LEU A CA 1
ATOM 2553 C C . LEU A 1 312 ? 28.693 -3.328 -2.323 1.00 96.12 312 LEU A C 1
ATOM 2555 O O . LEU A 1 312 ? 29.865 -3.034 -2.107 1.00 96.12 312 LEU A O 1
ATOM 2559 N N . LYS A 1 313 ? 28.087 -4.323 -1.666 1.00 95.94 313 LYS A N 1
ATOM 2560 C CA . LYS A 1 313 ? 28.787 -5.216 -0.726 1.00 95.94 313 LYS A CA 1
ATOM 2561 C C . LYS A 1 313 ? 29.532 -6.345 -1.437 1.00 95.94 313 LYS A C 1
ATOM 2563 O O . LYS A 1 313 ? 30.376 -6.983 -0.818 1.00 95.94 313 LYS A O 1
ATOM 2568 N N . TYR A 1 314 ? 29.197 -6.599 -2.698 1.00 96.19 314 TYR A N 1
ATOM 2569 C CA . TYR A 1 314 ? 29.799 -7.648 -3.511 1.00 96.19 314 TYR A CA 1
ATOM 2570 C C . TYR A 1 314 ? 30.969 -7.097 -4.323 1.00 96.19 314 TYR A C 1
ATOM 2572 O O . TYR A 1 314 ? 31.019 -5.902 -4.625 1.00 96.19 314 TYR A O 1
ATOM 2580 N N . ASP A 1 315 ? 31.903 -7.963 -4.709 1.00 96.25 315 ASP A N 1
ATOM 2581 C CA . ASP A 1 315 ? 32.993 -7.567 -5.596 1.00 96.25 315 ASP A CA 1
ATOM 2582 C C . ASP A 1 315 ? 32.495 -7.189 -7.006 1.00 96.25 315 ASP A C 1
ATOM 2584 O O . ASP A 1 315 ? 31.355 -7.444 -7.405 1.00 96.25 315 ASP A O 1
ATOM 2588 N N . VAL A 1 316 ? 33.374 -6.542 -7.772 1.00 96.31 316 VAL A N 1
ATOM 2589 C CA . VAL A 1 316 ? 33.078 -6.036 -9.121 1.00 96.31 316 VAL A CA 1
ATOM 2590 C C . VAL A 1 316 ? 32.645 -7.168 -10.065 1.00 96.31 316 VAL A C 1
ATOM 2592 O O . VAL A 1 316 ? 31.744 -6.982 -10.881 1.00 96.31 316 VAL A O 1
ATOM 2595 N N . ILE A 1 317 ? 33.238 -8.358 -9.934 1.00 96.75 317 ILE A N 1
ATOM 2596 C CA . ILE A 1 317 ? 32.938 -9.516 -10.789 1.00 96.75 317 ILE A CA 1
ATOM 2597 C C . ILE A 1 317 ? 31.502 -9.987 -10.543 1.00 96.75 317 ILE A C 1
ATOM 2599 O O . ILE A 1 317 ? 30.736 -10.207 -11.484 1.00 96.75 317 ILE A O 1
ATOM 2603 N N . THR A 1 318 ? 31.112 -10.078 -9.277 1.00 97.12 318 THR A N 1
ATOM 2604 C CA . THR A 1 318 ? 29.784 -10.505 -8.847 1.00 97.12 318 THR A CA 1
ATOM 2605 C C . THR A 1 318 ? 28.729 -9.475 -9.231 1.00 97.12 318 THR A C 1
ATOM 2607 O O . THR A 1 318 ? 27.701 -9.836 -9.804 1.00 97.12 318 THR A O 1
ATOM 2610 N N . GLN A 1 319 ? 28.992 -8.182 -9.013 1.00 97.69 319 GLN A N 1
ATOM 2611 C CA . GLN A 1 319 ? 28.091 -7.109 -9.448 1.00 97.69 319 GLN A CA 1
ATOM 2612 C C . GLN A 1 319 ? 27.834 -7.160 -10.960 1.00 97.69 319 GLN A C 1
ATOM 2614 O O . GLN A 1 319 ? 26.682 -7.069 -11.390 1.00 97.69 319 GLN A O 1
ATOM 2619 N N . TYR A 1 320 ? 28.886 -7.348 -11.763 1.00 97.19 320 TYR A N 1
ATOM 2620 C CA . TYR A 1 320 ? 28.767 -7.485 -13.214 1.00 97.19 320 TYR A CA 1
ATOM 2621 C C . TYR A 1 320 ? 27.950 -8.727 -13.593 1.00 97.19 320 TYR A C 1
ATOM 2623 O O . TYR A 1 320 ? 27.006 -8.623 -14.374 1.00 97.19 320 TYR A O 1
ATOM 2631 N N . SER A 1 321 ? 28.262 -9.884 -12.996 1.00 98.06 321 SER A N 1
ATOM 2632 C CA . SER A 1 321 ? 27.570 -11.151 -13.264 1.00 98.06 321 SER A CA 1
ATOM 2633 C C . SER A 1 321 ? 26.074 -11.088 -12.930 1.00 98.06 321 SER A C 1
ATOM 2635 O O . SER A 1 321 ? 25.238 -11.566 -13.698 1.00 98.06 321 SER A O 1
ATOM 2637 N N . LEU A 1 322 ? 25.707 -10.456 -11.810 1.00 98.31 322 LEU A N 1
ATOM 2638 C CA . LEU A 1 322 ? 24.307 -10.212 -11.449 1.00 98.31 322 LEU A CA 1
ATOM 2639 C C . LEU A 1 322 ? 23.616 -9.311 -12.481 1.00 98.31 322 LEU A C 1
ATOM 2641 O O . LEU A 1 322 ? 22.479 -9.586 -12.869 1.00 98.31 322 LEU A O 1
ATOM 2645 N N . GLY A 1 323 ? 24.309 -8.273 -12.957 1.00 97.88 323 GLY A N 1
ATOM 2646 C CA . GLY A 1 323 ? 23.838 -7.417 -14.042 1.00 97.88 323 GLY A CA 1
ATOM 2647 C C . GLY A 1 323 ? 23.553 -8.222 -15.304 1.00 97.88 323 GLY A C 1
ATOM 2648 O O . GLY A 1 323 ? 22.437 -8.195 -15.818 1.00 97.88 323 GLY A O 1
ATOM 2649 N N . GLU A 1 324 ? 24.526 -9.007 -15.758 1.00 98.12 324 GLU A N 1
ATOM 2650 C CA . GLU A 1 324 ? 24.423 -9.844 -16.957 1.00 98.12 324 GLU A CA 1
ATOM 2651 C C . GLU A 1 324 ? 23.226 -10.797 -16.899 1.00 98.12 324 GLU A C 1
ATOM 2653 O O . GLU A 1 324 ? 22.403 -10.827 -17.821 1.00 98.12 324 GLU A O 1
ATOM 2658 N N . LYS A 1 325 ? 23.046 -11.497 -15.773 1.00 98.25 325 LYS A N 1
ATOM 2659 C CA . LYS A 1 325 ? 21.874 -12.353 -15.538 1.00 98.25 325 LYS A CA 1
ATOM 2660 C C . LYS A 1 325 ? 20.564 -11.563 -15.625 1.00 98.25 325 LYS A C 1
ATOM 2662 O O . LYS A 1 325 ? 19.612 -12.030 -16.256 1.00 98.25 325 LYS A O 1
ATOM 2667 N N . ALA A 1 326 ? 20.504 -10.361 -15.047 1.00 98.19 326 ALA A N 1
ATOM 2668 C CA . ALA A 1 326 ? 19.331 -9.494 -15.146 1.00 98.19 326 ALA A CA 1
ATOM 2669 C C . ALA A 1 326 ? 19.058 -9.053 -16.597 1.00 98.19 326 ALA A C 1
ATOM 2671 O O . ALA A 1 326 ? 17.905 -9.061 -17.030 1.00 98.19 326 ALA A O 1
ATOM 2672 N N . GLY A 1 327 ? 20.090 -8.730 -17.377 1.00 97.88 327 GLY A N 1
ATOM 2673 C CA . GLY A 1 327 ? 19.964 -8.397 -18.799 1.00 97.88 327 GLY A CA 1
ATOM 2674 C C . GLY A 1 327 ? 19.400 -9.549 -19.633 1.00 97.88 327 GLY A C 1
ATOM 2675 O O . GLY A 1 327 ? 18.456 -9.371 -20.409 1.00 97.88 327 GLY A O 1
ATOM 2676 N N . ILE A 1 328 ? 19.919 -10.761 -19.414 1.00 98.38 328 ILE A N 1
ATOM 2677 C CA . ILE A 1 328 ? 19.456 -11.984 -20.085 1.00 98.38 328 ILE A CA 1
ATOM 2678 C C . ILE A 1 328 ? 17.985 -12.266 -19.756 1.00 98.38 328 ILE A C 1
ATOM 2680 O O . ILE A 1 328 ? 17.195 -12.586 -20.649 1.00 98.38 328 ILE A O 1
ATOM 2684 N N . MET A 1 329 ? 17.582 -12.124 -18.490 1.00 98.25 329 MET A N 1
ATOM 2685 C CA . MET A 1 329 ? 16.186 -12.315 -18.087 1.00 98.25 329 MET A CA 1
ATOM 2686 C C . MET A 1 329 ? 15.253 -11.279 -18.717 1.00 98.25 329 MET A C 1
ATOM 2688 O O . MET A 1 329 ? 14.205 -11.660 -19.239 1.00 98.25 329 MET A O 1
ATOM 2692 N N . LEU A 1 330 ? 15.645 -10.003 -18.770 1.00 98.00 330 LEU A N 1
ATOM 2693 C CA . LEU A 1 330 ? 14.863 -8.970 -19.457 1.00 98.00 330 LEU A CA 1
ATOM 2694 C C . LEU A 1 330 ? 14.681 -9.304 -20.944 1.00 98.00 330 LEU A C 1
ATOM 2696 O O . LEU A 1 330 ? 13.576 -9.217 -21.481 1.00 98.00 330 LEU A O 1
ATOM 2700 N N . LYS A 1 331 ? 15.742 -9.785 -21.602 1.00 97.62 331 LYS A N 1
ATOM 2701 C CA . LYS A 1 331 ? 15.679 -10.240 -22.997 1.00 97.62 331 LYS A CA 1
ATOM 2702 C C . LYS A 1 331 ? 14.676 -11.379 -23.178 1.00 97.62 331 LYS A C 1
ATOM 2704 O O . LYS A 1 331 ? 13.915 -11.362 -24.144 1.00 97.62 331 LYS A O 1
ATOM 2709 N N . LYS A 1 332 ? 14.630 -12.342 -22.249 1.00 98.12 332 LYS A N 1
ATOM 2710 C CA . LYS A 1 332 ? 13.628 -13.425 -22.247 1.00 98.12 332 LYS A CA 1
ATOM 2711 C C . LYS A 1 332 ? 12.198 -12.880 -22.104 1.00 98.12 332 LYS A C 1
ATOM 2713 O O . LYS A 1 332 ? 11.310 -13.361 -22.810 1.00 98.12 332 LYS A O 1
ATOM 2718 N N . ILE A 1 333 ? 11.963 -11.873 -21.254 1.00 97.94 333 ILE A N 1
ATOM 2719 C CA . ILE A 1 333 ? 10.649 -11.208 -21.121 1.00 97.94 333 ILE A CA 1
ATOM 2720 C C . ILE A 1 333 ? 10.248 -10.558 -22.455 1.00 97.94 333 ILE A C 1
ATOM 2722 O O . ILE A 1 333 ? 9.161 -10.823 -22.970 1.00 97.94 333 ILE A O 1
ATOM 2726 N N . HIS A 1 334 ? 11.159 -9.808 -23.081 1.00 97.62 334 HIS A N 1
ATOM 2727 C CA . HIS A 1 334 ? 10.927 -9.095 -24.347 1.00 97.62 334 HIS A CA 1
ATOM 2728 C C . HIS A 1 334 ? 10.722 -10.007 -25.577 1.00 97.62 334 HIS A C 1
ATOM 2730 O O . HIS A 1 334 ? 10.343 -9.549 -26.664 1.00 97.62 334 HIS A O 1
ATOM 2736 N N . GLN A 1 335 ? 10.926 -11.319 -25.437 1.00 97.00 335 GLN A N 1
ATOM 2737 C CA . GLN A 1 335 ? 10.527 -12.295 -26.455 1.00 97.00 335 GLN A CA 1
ATOM 2738 C C . GLN A 1 335 ? 9.014 -12.552 -26.470 1.00 97.00 335 GLN A C 1
ATOM 2740 O O . GLN A 1 335 ? 8.511 -13.114 -27.440 1.00 97.00 335 GLN A O 1
ATOM 2745 N N . ILE A 1 336 ? 8.278 -12.171 -25.422 1.00 96.75 336 ILE A N 1
ATOM 2746 C CA . ILE A 1 336 ? 6.821 -12.319 -25.372 1.00 96.75 336 ILE A CA 1
ATOM 2747 C C . ILE A 1 336 ? 6.193 -11.215 -26.226 1.00 96.75 336 ILE A C 1
ATOM 2749 O O . ILE A 1 336 ? 6.399 -10.024 -25.982 1.00 96.75 336 ILE A O 1
ATOM 2753 N N . LYS A 1 337 ? 5.430 -11.615 -27.243 1.00 95.94 337 LYS A N 1
ATOM 2754 C CA . LYS A 1 337 ? 4.747 -10.714 -28.178 1.00 95.94 337 LYS A CA 1
ATOM 2755 C C . LYS A 1 337 ? 3.274 -10.544 -27.797 1.00 95.94 337 LYS A C 1
ATOM 2757 O O . LYS A 1 337 ? 2.728 -11.427 -27.137 1.00 95.94 337 LYS A O 1
ATOM 2762 N N . PRO A 1 338 ? 2.646 -9.406 -28.139 1.00 94.12 338 PRO A N 1
ATOM 2763 C CA . PRO A 1 338 ? 1.203 -9.271 -27.992 1.00 94.12 338 PRO A CA 1
ATOM 2764 C C . PRO A 1 338 ? 0.488 -10.221 -28.960 1.00 94.12 338 PRO A C 1
ATOM 2766 O O . PRO A 1 338 ? 0.973 -10.460 -30.064 1.00 94.12 338 PRO A O 1
ATOM 2769 N N . ASP A 1 339 ? -0.687 -10.719 -28.569 1.00 91.38 339 ASP A N 1
ATOM 2770 C CA . ASP A 1 339 ? -1.506 -11.601 -29.421 1.00 91.38 339 ASP A CA 1
ATOM 2771 C C . ASP A 1 339 ? -2.044 -10.891 -30.673 1.00 91.38 339 ASP A C 1
ATOM 2773 O O . ASP A 1 339 ? -2.464 -11.528 -31.637 1.00 91.38 339 ASP A O 1
ATOM 2777 N N . LYS A 1 340 ? -2.075 -9.557 -30.640 1.00 91.44 340 LYS A N 1
ATOM 2778 C CA . LYS A 1 340 ? -2.541 -8.698 -31.725 1.00 91.44 340 LYS A CA 1
ATOM 2779 C C . LYS A 1 340 ? -1.488 -7.651 -32.030 1.00 91.44 340 LYS A C 1
ATOM 2781 O O . LYS A 1 340 ? -0.797 -7.179 -31.128 1.00 91.44 340 LYS A O 1
ATOM 2786 N N . GLU A 1 341 ? -1.415 -7.262 -33.294 1.00 90.31 341 GLU A N 1
ATOM 2787 C CA . GLU A 1 341 ? -0.610 -6.121 -33.703 1.00 90.31 341 GLU A CA 1
ATOM 2788 C C . GLU A 1 341 ? -1.124 -4.844 -33.023 1.00 90.31 341 GLU A C 1
ATOM 2790 O O . GLU A 1 341 ? -2.331 -4.635 -32.873 1.00 90.31 341 GLU A O 1
ATOM 2795 N N . LEU A 1 342 ? -0.191 -4.017 -32.557 1.00 90.25 342 LEU A N 1
ATOM 2796 C CA . LEU A 1 342 ? -0.473 -2.780 -31.843 1.00 90.25 342 LEU A CA 1
ATOM 2797 C C . LEU A 1 342 ? 0.186 -1.629 -32.595 1.00 90.25 342 LEU A C 1
ATOM 2799 O O . LEU A 1 342 ? 1.396 -1.664 -32.814 1.00 90.25 342 LEU A O 1
ATOM 2803 N N . ASP A 1 343 ? -0.580 -0.580 -32.901 1.00 92.38 343 ASP A N 1
ATOM 2804 C CA . ASP A 1 343 ? -0.006 0.695 -33.338 1.00 92.38 343 ASP A CA 1
ATOM 2805 C C . ASP A 1 343 ? 0.647 1.394 -32.138 1.00 92.38 343 ASP A C 1
ATOM 2807 O O . ASP A 1 343 ? 0.045 2.207 -31.428 1.00 92.38 343 ASP A O 1
ATOM 2811 N N . PHE A 1 344 ? 1.887 0.997 -31.851 1.00 93.62 344 PHE A N 1
ATOM 2812 C CA . PHE A 1 344 ? 2.627 1.513 -30.710 1.00 93.62 344 PHE A CA 1
ATOM 2813 C C . PHE A 1 344 ? 2.911 3.008 -30.842 1.00 93.62 344 PHE A C 1
ATOM 2815 O O . PHE A 1 344 ? 2.829 3.721 -29.840 1.00 93.62 344 PHE A O 1
ATOM 2822 N N . LYS A 1 345 ? 3.207 3.498 -32.052 1.00 95.12 345 LYS A N 1
ATOM 2823 C CA . LYS A 1 345 ? 3.488 4.917 -32.280 1.00 95.12 345 LYS A CA 1
ATOM 2824 C C . LYS A 1 345 ? 2.273 5.753 -31.915 1.00 95.12 345 LYS A C 1
ATOM 2826 O O . LYS A 1 345 ? 2.392 6.644 -31.076 1.00 95.12 345 LYS A O 1
ATOM 2831 N N . GLU A 1 346 ? 1.105 5.439 -32.471 1.00 95.00 346 GLU A N 1
ATOM 2832 C CA . GLU A 1 346 ? -0.116 6.188 -32.183 1.00 95.00 346 GLU A CA 1
ATOM 2833 C C . GLU A 1 346 ? -0.457 6.138 -30.683 1.00 95.00 346 GLU A C 1
ATOM 2835 O O . GLU A 1 346 ? -0.705 7.174 -30.056 1.00 95.00 346 GLU A O 1
ATOM 2840 N N . GLN A 1 347 ? -0.409 4.947 -30.075 1.00 93.88 347 GLN A N 1
ATOM 2841 C CA . GLN A 1 347 ? -0.705 4.764 -28.652 1.00 93.88 347 GLN A CA 1
ATOM 2842 C C . GLN A 1 347 ? 0.261 5.544 -27.753 1.00 93.88 347 GLN A C 1
ATOM 2844 O O . GLN A 1 347 ? -0.163 6.207 -26.799 1.00 93.88 347 GLN A O 1
ATOM 2849 N N . TYR A 1 348 ? 1.561 5.494 -28.048 1.00 94.75 348 TYR A N 1
ATOM 2850 C CA . TYR A 1 348 ? 2.571 6.160 -27.238 1.00 94.75 348 TYR A CA 1
ATOM 2851 C C . TYR A 1 348 ? 2.567 7.678 -27.447 1.00 94.75 348 TYR A C 1
ATOM 2853 O O . TYR A 1 348 ? 2.678 8.418 -26.471 1.00 94.75 348 TYR A O 1
ATOM 2861 N N . THR A 1 349 ? 2.331 8.171 -28.668 1.00 95.75 349 THR A N 1
ATOM 2862 C CA . THR A 1 349 ? 2.141 9.608 -28.929 1.00 95.75 349 THR A CA 1
ATOM 2863 C C . THR A 1 349 ? 0.921 10.155 -28.185 1.00 95.75 349 THR A C 1
ATOM 2865 O O . THR A 1 349 ? 1.033 11.178 -27.507 1.00 95.75 349 THR A O 1
ATOM 2868 N N . LYS A 1 3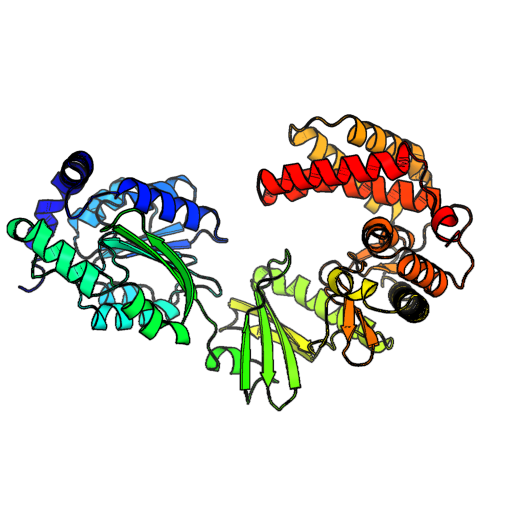50 ? -0.223 9.451 -28.205 1.00 95.50 350 LYS A N 1
ATOM 2869 C CA . LYS A 1 350 ? -1.399 9.823 -27.392 1.00 95.50 350 LYS A CA 1
ATOM 2870 C C . LYS A 1 350 ? -1.051 9.897 -25.904 1.00 95.50 350 LYS A C 1
ATOM 2872 O O . LYS A 1 350 ? -1.441 10.843 -25.220 1.00 95.50 350 LYS A O 1
ATOM 2877 N N . LYS A 1 351 ? -0.271 8.933 -25.409 1.00 93.25 351 LYS A N 1
ATOM 2878 C CA . LYS A 1 351 ? 0.185 8.901 -24.016 1.00 93.25 351 LYS A CA 1
ATOM 2879 C C . LYS A 1 351 ? 1.091 10.082 -23.662 1.00 93.25 351 LYS A C 1
ATOM 2881 O O . LYS A 1 351 ? 0.904 10.675 -22.603 1.00 93.25 351 LYS A O 1
ATOM 2886 N N . ILE A 1 352 ? 2.048 10.428 -24.523 1.00 94.75 352 ILE A N 1
ATOM 2887 C CA . ILE A 1 352 ? 2.918 11.601 -24.350 1.00 94.75 352 ILE A CA 1
ATOM 2888 C C . ILE A 1 352 ? 2.070 12.872 -24.261 1.00 94.75 352 ILE A C 1
ATOM 2890 O O . ILE A 1 352 ? 2.184 13.607 -23.284 1.00 94.75 352 ILE A O 1
ATOM 2894 N N . ASN A 1 353 ? 1.161 13.084 -25.217 1.00 95.50 353 ASN A N 1
ATOM 2895 C CA . ASN A 1 353 ? 0.297 14.266 -25.241 1.00 95.50 353 ASN A CA 1
ATOM 2896 C C . ASN A 1 353 ? -0.570 14.370 -23.980 1.00 95.50 353 ASN A C 1
ATOM 2898 O O . ASN A 1 353 ? -0.679 15.440 -23.389 1.00 95.50 353 ASN A O 1
ATOM 2902 N N . SER A 1 354 ? -1.126 13.248 -23.511 1.00 93.62 354 SER A N 1
ATOM 2903 C CA . SER A 1 354 ? -1.867 13.212 -22.247 1.00 93.62 354 SER A CA 1
ATOM 2904 C C . SER A 1 354 ? -1.005 13.635 -21.055 1.00 93.62 354 SER A C 1
ATOM 2906 O O . SER A 1 354 ? -1.478 14.389 -20.209 1.00 93.62 354 SER A O 1
ATOM 2908 N N . ARG A 1 355 ? 0.245 13.162 -20.966 1.00 93.69 355 ARG A N 1
ATOM 2909 C CA . ARG A 1 355 ? 1.168 13.522 -19.876 1.00 93.69 355 ARG A CA 1
ATOM 2910 C C . ARG A 1 355 ? 1.531 15.005 -19.912 1.00 93.69 355 ARG A C 1
ATOM 2912 O O . ARG A 1 355 ? 1.498 15.652 -18.873 1.00 93.69 355 ARG A O 1
ATOM 2919 N N . ILE A 1 356 ? 1.819 15.537 -21.101 1.00 94.12 356 ILE A N 1
ATOM 2920 C CA . ILE A 1 356 ? 2.111 16.962 -21.313 1.00 94.12 356 ILE A CA 1
ATOM 2921 C C . ILE A 1 356 ? 0.932 17.820 -20.859 1.00 94.12 356 ILE A C 1
ATOM 2923 O O . ILE A 1 356 ? 1.122 18.774 -20.110 1.00 94.12 356 ILE A O 1
ATOM 2927 N N . ASN A 1 357 ? -0.285 17.464 -21.276 1.0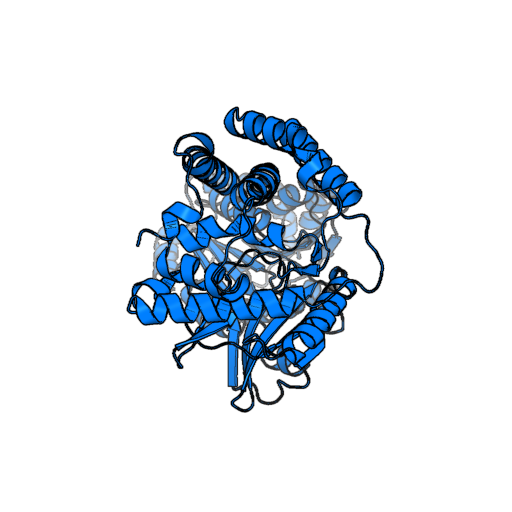0 92.31 357 ASN A N 1
ATOM 2928 C CA . ASN A 1 357 ? -1.486 18.197 -20.889 1.00 92.31 357 ASN A CA 1
ATOM 2929 C C . ASN A 1 357 ? -1.689 18.170 -19.371 1.00 92.31 357 ASN A C 1
ATOM 2931 O O . ASN A 1 357 ? -1.906 19.215 -18.774 1.00 92.31 357 ASN A O 1
ATOM 2935 N N . GLN A 1 358 ? -1.552 17.001 -18.737 1.00 89.44 358 GLN A N 1
ATOM 2936 C CA . GLN A 1 358 ? -1.662 16.883 -17.279 1.00 89.44 358 GLN A CA 1
ATOM 2937 C C . GLN A 1 358 ? -0.627 17.748 -16.555 1.00 89.44 358 GLN A C 1
ATOM 2939 O O . GLN A 1 358 ? -0.986 18.442 -15.610 1.00 89.44 358 GLN A O 1
ATOM 2944 N N . PHE A 1 359 ? 0.633 17.731 -17.000 1.00 90.62 359 PHE A N 1
ATOM 2945 C CA . PHE A 1 359 ? 1.692 18.554 -16.416 1.00 90.62 359 PHE A CA 1
ATOM 2946 C C . PHE A 1 359 ? 1.387 20.049 -16.563 1.00 90.62 359 PHE A C 1
ATOM 2948 O O . PHE A 1 359 ? 1.354 20.777 -15.577 1.00 90.62 359 PHE A O 1
ATOM 2955 N N . ARG A 1 360 ? 1.060 20.512 -17.772 1.00 92.56 360 ARG A N 1
ATOM 2956 C CA . ARG A 1 360 ? 0.751 21.930 -18.014 1.00 92.56 360 ARG A CA 1
ATOM 2957 C C . ARG A 1 360 ? -0.495 22.409 -17.268 1.00 92.56 360 ARG A C 1
ATOM 2959 O O . ARG A 1 360 ? -0.592 23.587 -16.939 1.00 92.56 360 ARG A O 1
ATOM 2966 N N . SER A 1 361 ? -1.437 21.511 -16.984 1.00 88.25 361 SER A N 1
ATOM 2967 C CA . SER A 1 361 ? -2.638 21.811 -16.201 1.00 88.25 361 SER A CA 1
ATOM 2968 C C . SER A 1 361 ? -2.445 21.707 -14.684 1.00 88.25 361 SER A C 1
ATOM 2970 O O . SER A 1 361 ? -3.346 22.116 -13.959 1.00 88.25 361 SER A O 1
ATOM 2972 N N . CYS A 1 362 ? -1.319 21.189 -14.177 1.00 85.19 362 CYS A N 1
ATOM 2973 C CA . CYS A 1 362 ? -1.144 20.976 -12.735 1.00 85.19 362 CYS A CA 1
ATOM 2974 C C . CYS A 1 362 ? -0.693 22.222 -11.954 1.00 85.19 362 CYS A C 1
ATOM 2976 O O . CYS A 1 362 ? -0.649 22.193 -10.728 1.00 85.19 362 CYS A O 1
ATOM 2978 N N . GLY A 1 363 ? -0.369 23.317 -12.649 1.00 85.31 363 GLY A N 1
ATOM 2979 C CA . GLY A 1 363 ? -0.004 24.603 -12.045 1.00 85.31 363 GLY A CA 1
ATOM 2980 C C . GLY A 1 363 ? 1.473 24.751 -11.659 1.00 85.31 363 GLY A C 1
ATOM 2981 O O . GLY A 1 363 ? 1.893 25.856 -11.316 1.00 85.31 363 GLY A O 1
ATOM 2982 N N . ILE A 1 364 ? 2.279 23.690 -11.763 1.00 85.81 364 ILE A N 1
ATOM 2983 C CA . ILE A 1 364 ? 3.725 23.733 -11.502 1.00 85.81 364 ILE A CA 1
ATOM 2984 C C . ILE A 1 364 ? 4.466 24.163 -12.770 1.00 85.81 364 ILE A C 1
ATOM 2986 O O . ILE A 1 364 ? 4.274 23.594 -13.842 1.00 85.81 364 ILE A O 1
ATOM 2990 N N . LYS A 1 365 ? 5.349 25.159 -12.644 1.00 88.94 365 LYS A N 1
ATOM 2991 C CA . LYS A 1 365 ? 6.225 25.614 -13.731 1.00 88.94 365 LYS A CA 1
ATOM 2992 C C . LYS A 1 365 ? 7.622 25.030 -13.559 1.00 88.94 365 LYS A C 1
ATOM 2994 O O . LYS A 1 365 ? 8.210 25.157 -12.490 1.00 88.94 365 LYS A O 1
ATOM 2999 N N . ASN A 1 366 ? 8.160 24.424 -14.615 1.00 90.50 366 ASN A N 1
ATOM 3000 C CA . ASN A 1 366 ? 9.527 23.909 -14.636 1.00 90.50 366 ASN A CA 1
ATOM 3001 C C . ASN A 1 366 ? 10.095 23.990 -16.066 1.00 90.50 366 ASN A C 1
ATOM 3003 O O . ASN A 1 366 ? 9.628 23.288 -16.962 1.00 90.50 366 ASN A O 1
ATOM 3007 N N . GLU A 1 367 ? 11.093 24.854 -16.270 1.00 93.25 367 GLU A N 1
ATOM 3008 C CA . GLU A 1 367 ? 11.696 25.113 -17.588 1.00 93.25 367 GLU A CA 1
ATOM 3009 C C . GLU A 1 367 ? 12.429 23.888 -18.149 1.00 93.25 367 GLU A C 1
ATOM 3011 O O . GLU A 1 367 ? 12.288 23.579 -19.331 1.00 93.25 367 GLU A O 1
ATOM 3016 N N . LYS A 1 368 ? 13.122 23.127 -17.290 1.00 94.69 368 LYS A N 1
ATOM 3017 C CA . LYS A 1 368 ? 13.816 21.887 -17.672 1.00 94.69 368 LYS A CA 1
ATOM 3018 C C . LYS A 1 368 ? 12.840 20.856 -18.248 1.00 94.69 368 LYS A C 1
ATOM 3020 O O . LYS A 1 368 ? 13.145 20.183 -19.231 1.00 94.69 368 LYS A O 1
ATOM 3025 N N . ILE A 1 369 ? 11.637 20.747 -17.678 1.00 93.44 369 ILE A N 1
ATOM 3026 C CA . ILE A 1 369 ? 10.594 19.847 -18.198 1.00 93.44 369 ILE A CA 1
ATOM 3027 C C . ILE A 1 369 ? 10.053 20.342 -19.539 1.00 93.44 369 ILE A C 1
ATOM 3029 O O . ILE A 1 369 ? 9.848 19.526 -20.433 1.00 93.44 369 ILE A O 1
ATOM 3033 N N . GLU A 1 370 ? 9.844 21.645 -19.720 1.00 95.12 370 GLU A N 1
ATOM 3034 C CA . GLU A 1 370 ? 9.402 22.191 -21.013 1.00 95.12 370 GLU A CA 1
ATOM 3035 C C . GLU A 1 370 ? 10.445 21.978 -22.127 1.00 95.12 370 GLU A C 1
ATOM 3037 O O . GLU A 1 370 ? 10.084 21.672 -23.270 1.00 95.12 370 GLU A O 1
ATOM 3042 N N . GLU A 1 371 ? 11.739 22.031 -21.801 1.00 96.25 371 GLU A N 1
ATOM 3043 C CA . GLU A 1 371 ? 12.804 21.648 -22.734 1.00 96.25 371 GLU A CA 1
ATOM 3044 C C . GLU A 1 371 ? 12.745 20.152 -23.080 1.00 96.25 371 GLU A C 1
ATOM 3046 O O . GLU A 1 371 ? 12.744 19.786 -24.260 1.00 96.25 371 GLU A O 1
ATOM 3051 N N . MET A 1 372 ? 12.586 19.276 -22.080 1.00 95.44 372 MET A N 1
ATOM 3052 C CA . MET A 1 372 ? 12.382 17.840 -22.311 1.00 95.44 372 MET A CA 1
ATOM 3053 C C . MET A 1 372 ? 11.135 17.554 -23.166 1.00 95.44 372 MET A C 1
ATOM 3055 O O . MET A 1 372 ? 11.168 16.679 -24.033 1.00 95.44 372 MET A O 1
ATOM 3059 N N . ILE A 1 373 ? 10.036 18.290 -22.960 1.00 96.25 373 ILE A N 1
ATOM 3060 C CA . ILE A 1 373 ? 8.817 18.195 -23.777 1.00 96.25 373 ILE A CA 1
ATOM 3061 C C . ILE A 1 373 ? 9.126 18.557 -25.231 1.00 96.25 373 ILE A C 1
ATOM 3063 O O . ILE A 1 373 ? 8.748 17.821 -26.145 1.00 96.25 373 ILE A O 1
ATOM 3067 N N . SER A 1 374 ? 9.841 19.660 -25.449 1.00 97.25 374 SER A N 1
ATOM 3068 C CA . SER A 1 374 ? 10.238 20.119 -26.783 1.00 97.25 374 SER A CA 1
ATOM 3069 C C . SER A 1 374 ? 11.133 19.094 -27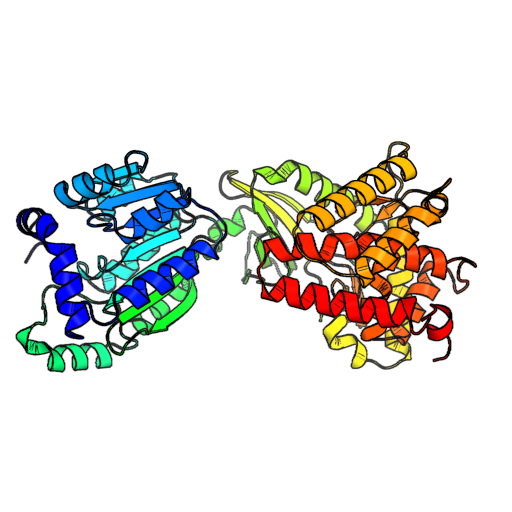.491 1.00 97.25 374 SER A C 1
ATOM 3071 O O . SER A 1 374 ? 10.923 18.779 -28.669 1.00 97.25 374 SER A O 1
ATOM 3073 N N . TYR A 1 375 ? 12.077 18.495 -26.760 1.00 96.94 375 TYR A N 1
ATOM 3074 C CA . TYR A 1 375 ? 12.911 17.403 -27.258 1.00 96.94 375 TYR A CA 1
ATOM 3075 C C . TYR A 1 375 ? 12.078 16.172 -27.651 1.00 96.94 375 TYR A C 1
ATOM 3077 O O . TYR A 1 375 ? 12.249 15.631 -28.742 1.00 96.94 375 TYR A O 1
ATOM 3085 N N . VAL A 1 376 ? 11.131 15.743 -26.813 1.00 97.12 376 VAL A N 1
ATOM 3086 C CA . VAL A 1 376 ? 10.269 14.587 -27.114 1.00 97.12 376 VAL A CA 1
ATOM 3087 C C . VAL A 1 376 ? 9.407 14.844 -28.355 1.00 97.12 376 VAL A C 1
ATOM 3089 O O . VAL A 1 376 ? 9.351 13.998 -29.247 1.00 97.12 376 VAL A O 1
ATOM 3092 N N . LEU A 1 377 ? 8.763 16.009 -28.460 1.00 97.12 377 LEU A N 1
ATOM 3093 C CA . LEU A 1 377 ? 7.889 16.333 -29.595 1.00 97.12 377 LEU A CA 1
ATOM 3094 C C . LEU A 1 377 ? 8.655 16.425 -30.925 1.00 97.12 377 LEU A C 1
ATOM 3096 O O . LEU A 1 377 ? 8.155 15.964 -31.950 1.00 97.12 377 LEU A O 1
ATOM 3100 N N . SER A 1 378 ? 9.882 16.953 -30.911 1.00 97.44 378 SER A N 1
ATOM 3101 C CA . SER A 1 378 ? 10.739 17.029 -32.106 1.00 97.44 378 SER A CA 1
ATOM 3102 C C . SER A 1 378 ? 11.304 15.673 -32.554 1.00 97.44 378 SER A C 1
ATOM 3104 O O . SER A 1 378 ? 11.733 15.536 -33.701 1.00 97.44 378 SER A O 1
ATOM 3106 N N . ASN A 1 379 ? 11.252 14.647 -31.697 1.00 97.31 379 ASN A N 1
ATOM 3107 C CA . ASN A 1 379 ? 11.841 13.328 -31.947 1.00 97.31 379 ASN A CA 1
ATOM 3108 C C . ASN A 1 379 ? 10.819 12.179 -32.034 1.00 97.31 379 ASN A C 1
ATOM 3110 O O . ASN A 1 379 ? 11.202 11.012 -31.990 1.00 97.31 379 ASN A O 1
ATOM 3114 N N . LEU A 1 380 ? 9.526 12.462 -32.246 1.00 96.25 380 LEU A N 1
ATOM 3115 C CA . LEU A 1 380 ? 8.478 11.429 -32.372 1.00 96.25 380 LEU A CA 1
ATOM 3116 C C . LEU A 1 380 ? 8.732 10.388 -33.480 1.00 96.25 380 LEU A C 1
ATOM 3118 O O . LEU A 1 380 ? 8.204 9.280 -33.404 1.00 96.25 380 LEU A O 1
ATOM 3122 N N . LYS A 1 381 ? 9.555 10.713 -34.485 1.00 95.88 381 LYS A N 1
ATOM 3123 C CA . LYS A 1 381 ? 10.006 9.775 -35.530 1.00 95.88 381 LYS A CA 1
ATOM 3124 C C . LYS A 1 381 ? 10.775 8.565 -34.982 1.00 95.88 381 LYS A C 1
ATOM 3126 O O . LYS A 1 381 ? 10.807 7.525 -35.625 1.00 95.88 381 LYS A O 1
ATOM 3131 N N . LEU A 1 382 ? 11.352 8.656 -33.778 1.00 95.81 382 LEU A N 1
ATOM 3132 C CA . LEU A 1 382 ? 11.998 7.512 -33.119 1.00 95.81 382 LEU A CA 1
ATOM 3133 C C . LEU A 1 382 ? 11.008 6.372 -32.823 1.00 95.81 382 LEU A C 1
ATOM 3135 O O . LEU A 1 382 ? 11.424 5.242 -32.604 1.00 95.81 382 LEU A O 1
ATOM 3139 N N . LEU A 1 383 ? 9.700 6.638 -32.837 1.00 95.88 383 LEU A N 1
ATOM 3140 C CA . LEU A 1 383 ? 8.660 5.625 -32.653 1.00 95.88 383 LEU A CA 1
ATOM 3141 C C . LEU A 1 383 ? 8.313 4.858 -33.940 1.00 95.88 383 LEU A C 1
ATOM 3143 O O . LEU A 1 383 ? 7.510 3.925 -33.886 1.00 95.88 383 LEU A O 1
ATOM 3147 N N . ASP A 1 384 ? 8.888 5.230 -35.085 1.00 94.50 384 ASP A N 1
ATOM 3148 C CA . ASP A 1 384 ? 8.582 4.599 -36.368 1.00 94.50 384 ASP A CA 1
ATOM 3149 C C . ASP A 1 384 ? 9.064 3.145 -36.419 1.00 94.50 384 ASP A C 1
ATOM 3151 O O . ASP A 1 384 ? 10.213 2.836 -36.100 1.00 94.50 384 ASP A O 1
ATOM 3155 N N . ASN A 1 385 ? 8.169 2.248 -36.851 1.00 92.00 385 ASN A N 1
ATOM 3156 C CA . ASN A 1 385 ? 8.440 0.826 -37.095 1.00 92.00 385 ASN A CA 1
ATOM 3157 C C . ASN A 1 385 ? 9.110 0.095 -35.916 1.00 92.00 385 ASN A C 1
ATOM 3159 O O . ASN A 1 385 ? 9.905 -0.830 -36.106 1.00 92.00 385 ASN A O 1
ATOM 3163 N N . ARG A 1 386 ? 8.815 0.516 -34.681 1.00 94.00 386 ARG A N 1
ATOM 3164 C CA . ARG A 1 386 ? 9.395 -0.096 -33.485 1.00 94.00 386 ARG A CA 1
ATOM 3165 C C . ARG A 1 386 ? 8.775 -1.469 -33.214 1.00 94.00 386 ARG A C 1
ATOM 3167 O O . ARG A 1 386 ? 7.555 -1.618 -33.305 1.00 94.00 386 ARG A O 1
ATOM 3174 N N . PRO A 1 387 ? 9.583 -2.480 -32.844 1.00 94.81 387 PRO A N 1
ATOM 3175 C CA . PRO A 1 387 ? 9.042 -3.763 -32.426 1.00 94.81 387 PRO A CA 1
ATOM 3176 C C . PRO A 1 387 ? 8.272 -3.599 -31.116 1.00 94.81 387 PRO A C 1
ATOM 3178 O O . PRO A 1 387 ? 8.631 -2.773 -30.284 1.00 94.81 387 PRO A O 1
ATOM 3181 N N . VAL A 1 388 ? 7.264 -4.441 -30.899 1.00 96.69 388 VAL A N 1
ATOM 3182 C CA . VAL A 1 388 ? 6.494 -4.460 -29.650 1.00 96.69 388 VAL A CA 1
ATOM 3183 C C . VAL A 1 388 ? 6.763 -5.756 -28.887 1.00 96.69 388 VAL A C 1
ATOM 3185 O O . VAL A 1 388 ? 6.906 -6.831 -29.480 1.00 96.69 388 VAL A O 1
ATOM 3188 N N . CYS A 1 389 ? 6.878 -5.668 -27.566 1.00 97.19 389 CYS A N 1
ATOM 3189 C CA . CYS A 1 389 ? 7.050 -6.800 -26.662 1.00 97.19 389 CYS A CA 1
ATOM 3190 C C . CYS A 1 389 ? 6.435 -6.526 -25.291 1.00 97.19 389 CYS A C 1
ATOM 3192 O O . CYS A 1 389 ? 6.085 -5.388 -24.986 1.00 97.19 389 CYS A O 1
ATOM 3194 N N . LEU A 1 390 ? 6.271 -7.572 -24.482 1.00 97.56 390 LEU A N 1
ATOM 3195 C CA . LEU A 1 390 ? 5.878 -7.424 -23.087 1.00 97.56 390 LEU A CA 1
ATOM 3196 C C . LEU A 1 390 ? 7.017 -6.779 -22.299 1.00 97.56 390 LEU A C 1
ATOM 3198 O O . LEU A 1 390 ? 8.149 -7.235 -22.392 1.00 97.56 390 LEU A O 1
ATOM 3202 N N . HIS A 1 391 ? 6.692 -5.775 -21.498 1.00 96.75 391 HIS A N 1
ATOM 3203 C CA . HIS A 1 391 ? 7.596 -5.148 -20.545 1.00 96.75 391 HIS A CA 1
ATOM 3204 C C . HIS A 1 391 ? 7.345 -5.669 -19.131 1.00 96.75 391 HIS A C 1
ATOM 3206 O O . HIS A 1 391 ? 6.196 -5.943 -18.772 1.00 96.75 391 HIS A O 1
ATOM 3212 N N . HIS A 1 392 ? 8.382 -5.670 -18.296 1.00 96.44 392 HIS A N 1
ATOM 3213 C CA . HIS A 1 392 ? 8.237 -5.655 -16.842 1.00 96.44 392 HIS A CA 1
ATOM 3214 C C . HIS A 1 392 ? 7.547 -4.356 -16.389 1.00 96.44 392 HIS A C 1
ATOM 3216 O O . HIS A 1 392 ? 6.578 -4.372 -15.631 1.00 96.44 392 HIS A O 1
ATOM 3222 N N . GLY A 1 393 ? 8.002 -3.219 -16.925 1.00 91.94 393 GLY A N 1
ATOM 3223 C CA . GLY A 1 393 ? 7.397 -1.896 -16.751 1.00 91.94 393 GLY A CA 1
ATOM 3224 C C . GLY A 1 393 ? 8.038 -1.036 -15.658 1.00 91.94 393 GLY A C 1
ATOM 3225 O O . GLY A 1 393 ? 7.804 0.178 -15.644 1.00 91.94 393 GLY A O 1
ATOM 3226 N N . ASP A 1 394 ? 8.859 -1.643 -14.799 1.00 90.81 394 ASP A N 1
ATOM 3227 C CA . ASP A 1 394 ? 9.616 -0.983 -13.725 1.00 90.81 394 ASP A CA 1
ATOM 3228 C C . ASP A 1 394 ? 10.950 -1.696 -13.407 1.00 90.81 394 ASP A C 1
ATOM 3230 O O . ASP A 1 394 ? 11.206 -2.126 -12.285 1.00 90.81 394 ASP A O 1
ATOM 3234 N N . TYR A 1 395 ? 11.769 -1.944 -14.432 1.00 95.31 395 TYR A N 1
ATOM 3235 C CA . TYR A 1 395 ? 12.962 -2.795 -14.331 1.00 95.31 395 TYR A CA 1
ATOM 3236 C C . TYR A 1 395 ? 14.207 -2.027 -13.844 1.00 95.31 395 TYR A C 1
ATOM 3238 O O . TYR A 1 395 ? 14.864 -1.339 -14.623 1.00 95.31 395 TYR A O 1
ATOM 3246 N N . HIS A 1 396 ? 14.532 -2.121 -12.552 1.00 94.06 396 HIS A N 1
ATOM 3247 C CA . HIS A 1 396 ? 15.734 -1.526 -11.945 1.00 94.06 396 HIS A CA 1
ATOM 3248 C C . HIS A 1 396 ? 16.103 -2.241 -10.633 1.00 94.06 396 HIS A C 1
ATOM 3250 O O . HIS A 1 396 ? 15.307 -3.018 -10.109 1.00 94.06 396 HIS A O 1
ATOM 3256 N N . VAL A 1 397 ? 17.278 -1.945 -10.065 1.00 95.19 397 VAL A N 1
ATOM 3257 C CA . VAL A 1 397 ? 17.807 -2.571 -8.827 1.00 95.19 397 VAL A CA 1
ATOM 3258 C C . VAL A 1 397 ? 16.898 -2.468 -7.590 1.00 95.19 397 VAL A C 1
ATOM 3260 O O . VAL A 1 397 ? 17.041 -3.255 -6.655 1.00 95.19 397 VAL A O 1
ATOM 3263 N N . GLY A 1 398 ? 15.944 -1.534 -7.575 1.00 92.56 398 GLY A N 1
ATOM 3264 C CA . GLY A 1 398 ? 14.936 -1.425 -6.516 1.00 92.56 398 GLY A CA 1
ATOM 3265 C C . GLY A 1 398 ? 13.865 -2.521 -6.599 1.00 92.56 398 GLY A C 1
ATOM 3266 O O . GLY A 1 398 ? 13.324 -2.923 -5.574 1.00 92.56 398 GLY A O 1
ATOM 3267 N N . ASN A 1 399 ? 13.627 -3.078 -7.787 1.00 94.31 399 ASN A N 1
ATOM 3268 C CA . ASN A 1 399 ? 12.711 -4.195 -8.033 1.00 94.31 399 ASN A CA 1
ATOM 3269 C C . ASN A 1 399 ? 13.472 -5.502 -8.304 1.00 94.31 399 ASN A C 1
ATOM 3271 O O . ASN A 1 399 ? 13.021 -6.374 -9.049 1.00 94.31 399 ASN A O 1
ATOM 3275 N N . MET A 1 400 ? 14.646 -5.642 -7.684 1.00 97.00 400 MET A N 1
ATOM 3276 C CA . MET A 1 400 ? 15.466 -6.846 -7.744 1.00 97.00 400 MET A CA 1
ATOM 3277 C C . MET A 1 400 ? 15.940 -7.247 -6.349 1.00 97.00 400 MET A C 1
ATOM 3279 O O . MET A 1 400 ? 16.155 -6.401 -5.480 1.00 97.00 400 MET A O 1
ATOM 3283 N N . VAL A 1 401 ? 16.121 -8.546 -6.140 1.00 96.81 401 VAL A N 1
ATOM 3284 C CA . VAL A 1 401 ? 16.587 -9.141 -4.882 1.00 96.81 401 VAL A CA 1
ATOM 3285 C C . VAL A 1 401 ? 17.814 -9.992 -5.176 1.00 96.81 401 VAL A C 1
ATOM 3287 O O . VAL A 1 401 ? 17.771 -10.827 -6.071 1.00 96.81 401 VAL A O 1
ATOM 3290 N N . ILE A 1 402 ? 18.900 -9.793 -4.433 1.00 97.44 402 ILE A N 1
ATOM 3291 C CA . ILE A 1 402 ? 20.042 -10.710 -4.437 1.00 97.44 402 ILE A CA 1
ATOM 3292 C C . ILE A 1 402 ? 19.726 -11.815 -3.428 1.00 97.44 402 ILE A C 1
ATOM 3294 O O . ILE A 1 402 ? 19.514 -11.518 -2.248 1.00 97.44 402 ILE A O 1
ATOM 3298 N N . THR A 1 403 ? 19.612 -13.054 -3.909 1.00 94.88 403 THR A N 1
ATOM 3299 C CA . THR A 1 403 ? 19.263 -14.223 -3.090 1.00 94.88 403 THR A CA 1
ATOM 3300 C C . THR A 1 403 ? 20.438 -14.675 -2.227 1.00 94.88 403 THR A C 1
ATOM 3302 O O . THR A 1 403 ? 21.576 -14.252 -2.440 1.00 94.88 403 THR A O 1
ATOM 3305 N N . ASP A 1 404 ? 20.164 -15.541 -1.251 1.00 89.44 404 ASP A N 1
ATOM 3306 C CA . ASP A 1 404 ? 21.195 -16.102 -0.366 1.00 89.44 404 ASP A CA 1
ATOM 3307 C C . ASP A 1 404 ? 22.241 -16.926 -1.153 1.00 89.44 404 ASP A C 1
ATOM 3309 O O . ASP A 1 404 ? 23.384 -17.045 -0.725 1.00 89.44 404 ASP A O 1
ATOM 3313 N N . GLU A 1 405 ? 21.876 -17.445 -2.330 1.00 91.50 405 GLU A N 1
ATOM 3314 C CA . GLU A 1 405 ? 22.753 -18.151 -3.276 1.00 91.50 405 GLU A CA 1
ATOM 3315 C C . GLU A 1 405 ? 23.458 -17.213 -4.276 1.00 91.50 405 GLU A C 1
ATOM 3317 O O . GLU A 1 405 ? 23.917 -17.662 -5.327 1.00 91.50 405 GLU A O 1
ATOM 3322 N N . GLU A 1 406 ? 23.496 -15.907 -3.993 1.00 91.25 406 GLU A N 1
ATOM 3323 C CA . GLU A 1 406 ? 24.123 -14.877 -4.836 1.00 91.25 406 GLU A CA 1
ATOM 3324 C C . GLU A 1 406 ? 23.595 -14.870 -6.281 1.00 91.25 406 GLU A C 1
ATOM 3326 O O . GLU A 1 406 ? 24.319 -14.679 -7.265 1.00 91.25 406 GLU A O 1
ATOM 3331 N N . ASN A 1 407 ? 22.284 -15.071 -6.424 1.00 94.12 407 ASN A N 1
ATOM 3332 C CA . ASN A 1 407 ? 21.587 -14.942 -7.695 1.00 94.12 407 ASN A CA 1
ATOM 3333 C C . ASN A 1 407 ? 20.685 -13.703 -7.703 1.00 94.12 407 ASN A C 1
ATOM 3335 O O . ASN A 1 407 ? 20.289 -13.207 -6.654 1.00 94.12 407 ASN A O 1
ATOM 3339 N N . ILE A 1 408 ? 20.339 -13.193 -8.886 1.00 97.25 408 ILE A N 1
ATOM 3340 C CA . ILE A 1 408 ? 19.451 -12.030 -9.011 1.00 97.25 408 ILE A CA 1
ATOM 3341 C C . ILE A 1 408 ? 18.019 -12.502 -9.275 1.00 97.25 408 ILE A C 1
ATOM 3343 O O . ILE A 1 408 ? 17.771 -13.261 -10.211 1.00 97.25 408 ILE A O 1
ATOM 3347 N N . GLY A 1 409 ? 17.083 -12.099 -8.421 1.00 97.62 409 GLY A N 1
ATOM 3348 C CA . GLY A 1 409 ? 15.652 -12.356 -8.540 1.00 97.62 409 GLY A CA 1
ATOM 3349 C C . GLY A 1 409 ? 14.898 -11.095 -8.955 1.00 97.62 409 GLY A C 1
ATOM 3350 O O . GLY A 1 409 ? 15.134 -10.024 -8.399 1.00 97.62 409 GLY A O 1
ATOM 3351 N N . ILE A 1 410 ? 13.987 -11.216 -9.919 1.00 97.50 410 ILE A N 1
ATOM 3352 C CA . ILE A 1 410 ? 13.144 -10.119 -10.411 1.00 97.50 410 ILE A CA 1
ATOM 3353 C C . ILE A 1 410 ? 11.810 -10.130 -9.659 1.00 97.50 410 ILE A C 1
ATOM 3355 O O . ILE A 1 410 ? 11.158 -11.174 -9.559 1.00 97.50 410 ILE A O 1
ATOM 3359 N N . ILE A 1 411 ? 11.394 -8.974 -9.137 1.00 94.75 411 ILE A N 1
ATOM 3360 C CA . ILE A 1 411 ? 10.151 -8.808 -8.369 1.00 94.75 411 ILE A CA 1
ATOM 3361 C C . ILE A 1 411 ? 9.300 -7.650 -8.908 1.00 94.75 411 ILE A C 1
ATOM 3363 O O . ILE A 1 411 ? 9.768 -6.818 -9.669 1.00 94.75 411 ILE A O 1
ATOM 3367 N N . ASP A 1 412 ? 8.051 -7.577 -8.444 1.00 90.31 412 ASP A N 1
ATOM 3368 C CA . ASP A 1 412 ? 7.087 -6.497 -8.718 1.00 90.31 412 ASP A CA 1
ATOM 3369 C C . ASP A 1 412 ? 6.591 -6.365 -10.174 1.00 90.31 412 ASP A C 1
ATOM 3371 O O . ASP A 1 412 ? 6.627 -5.308 -10.797 1.00 90.31 412 ASP A O 1
ATOM 3375 N N . PHE A 1 413 ? 5.985 -7.440 -10.686 1.00 93.31 413 PHE A N 1
ATOM 3376 C CA . PHE A 1 413 ? 5.350 -7.511 -12.012 1.00 93.31 413 PHE A CA 1
ATOM 3377 C C . PHE A 1 413 ? 3.998 -6.761 -12.111 1.00 93.31 413 PHE A C 1
ATOM 3379 O O . PHE A 1 413 ? 3.122 -7.125 -12.889 1.00 93.31 413 PHE A O 1
ATOM 3386 N N . ASN A 1 414 ? 3.782 -5.698 -11.335 1.00 88.69 414 ASN A N 1
ATOM 3387 C CA . ASN A 1 414 ? 2.491 -4.998 -11.251 1.00 88.69 414 ASN A CA 1
ATOM 3388 C C . ASN A 1 414 ? 2.263 -3.938 -12.357 1.00 88.69 414 ASN A C 1
ATOM 3390 O O . ASN A 1 414 ? 1.189 -3.337 -12.428 1.00 88.69 414 ASN A O 1
ATOM 3394 N N . ARG A 1 415 ? 3.271 -3.686 -13.206 1.00 91.06 415 ARG A N 1
ATOM 3395 C CA . ARG A 1 415 ? 3.305 -2.612 -14.224 1.00 91.06 415 ARG A CA 1
ATOM 3396 C C . ARG A 1 415 ? 3.471 -3.125 -15.658 1.00 91.06 415 ARG A C 1
ATOM 3398 O O . ARG A 1 415 ? 3.751 -2.332 -16.567 1.00 91.06 415 ARG A O 1
ATOM 3405 N N . MET A 1 416 ? 3.268 -4.426 -15.859 1.00 94.56 416 MET A N 1
ATOM 3406 C CA . MET A 1 416 ? 3.431 -5.082 -17.152 1.00 94.56 416 MET A CA 1
ATOM 3407 C C . MET A 1 416 ? 2.518 -4.477 -18.219 1.00 94.56 416 MET A C 1
ATOM 3409 O O . MET A 1 416 ? 1.333 -4.228 -17.996 1.00 94.56 416 MET A O 1
ATOM 3413 N N . LYS A 1 417 ? 3.083 -4.249 -19.403 1.00 94.00 417 LYS A N 1
ATOM 3414 C CA . LYS A 1 417 ? 2.377 -3.723 -20.579 1.00 94.00 417 LYS A CA 1
ATOM 3415 C C . LYS A 1 417 ? 3.167 -4.036 -21.839 1.00 94.00 417 LYS A C 1
ATOM 3417 O O . LYS A 1 417 ? 4.357 -4.304 -21.753 1.00 94.00 417 LYS A O 1
ATOM 3422 N N . TYR A 1 418 ? 2.534 -3.936 -22.999 1.00 95.62 418 TYR A N 1
ATOM 3423 C CA . TYR A 1 418 ? 3.235 -4.073 -24.270 1.00 95.62 418 TYR A CA 1
ATOM 3424 C C . TYR A 1 418 ? 3.797 -2.727 -24.751 1.00 95.62 418 TYR A C 1
ATOM 3426 O O . TYR A 1 418 ? 3.135 -1.695 -24.611 1.00 95.62 418 TYR A O 1
ATOM 3434 N N . GLY A 1 419 ? 5.005 -2.723 -25.312 1.00 95.62 419 GLY A N 1
ATOM 3435 C CA . GLY A 1 419 ? 5.601 -1.547 -25.948 1.00 95.62 419 GLY A CA 1
ATOM 3436 C C . GLY A 1 419 ? 6.950 -1.824 -26.614 1.00 95.62 419 GLY A C 1
ATOM 3437 O O . GLY A 1 419 ? 7.329 -2.980 -26.799 1.00 95.62 419 GLY A O 1
ATOM 3438 N N . ASP A 1 420 ? 7.655 -0.755 -26.990 1.00 96.19 420 ASP A N 1
ATOM 3439 C CA . ASP A 1 420 ? 9.021 -0.840 -27.519 1.00 96.19 420 ASP A CA 1
ATOM 3440 C C . ASP A 1 420 ? 10.011 -1.324 -26.449 1.00 96.19 420 ASP A C 1
ATOM 3442 O O . ASP A 1 420 ? 10.120 -0.656 -25.420 1.00 96.19 420 ASP A O 1
ATOM 3446 N N . PRO A 1 421 ? 10.797 -2.392 -26.690 1.00 95.94 421 PRO A N 1
ATOM 3447 C CA . PRO A 1 421 ? 11.791 -2.889 -25.738 1.00 95.94 421 PRO A CA 1
ATOM 3448 C C . PRO A 1 421 ? 12.768 -1.819 -25.235 1.00 95.94 421 PRO A C 1
ATOM 3450 O O . PRO A 1 421 ? 13.230 -1.900 -24.097 1.00 95.94 421 PRO A O 1
ATOM 3453 N N . LEU A 1 422 ? 13.093 -0.809 -26.054 1.00 95.31 422 LEU A N 1
ATOM 3454 C CA . LEU A 1 422 ? 14.000 0.261 -25.632 1.00 95.31 422 LEU A CA 1
ATOM 3455 C C . LEU A 1 422 ? 13.385 1.195 -24.579 1.00 95.31 422 LEU A C 1
ATOM 3457 O O . LEU A 1 422 ? 14.122 1.867 -23.860 1.00 95.31 422 LEU A O 1
ATOM 3461 N N . TYR A 1 423 ? 12.057 1.185 -24.425 1.00 93.94 423 TYR A N 1
ATOM 3462 C CA . TYR A 1 423 ? 11.369 1.920 -23.370 1.00 93.94 423 TYR A CA 1
ATOM 3463 C C . TYR A 1 423 ? 11.856 1.492 -21.987 1.00 93.94 423 TYR A C 1
ATOM 3465 O O . TYR A 1 423 ? 12.052 2.364 -21.153 1.00 93.94 423 TYR A O 1
ATOM 3473 N N . GLU A 1 424 ? 12.063 0.200 -21.699 1.00 91.62 424 GLU A N 1
ATOM 3474 C CA . GLU A 1 424 ? 12.392 -0.272 -20.336 1.00 91.62 424 GLU A CA 1
ATOM 3475 C C . GLU A 1 424 ? 13.700 0.305 -19.781 1.00 91.62 424 GLU A C 1
ATOM 3477 O O . GLU A 1 424 ? 13.845 0.467 -18.570 1.00 91.62 424 GLU A O 1
ATOM 3482 N N . PHE A 1 425 ? 14.599 0.741 -20.661 1.00 93.06 425 PHE A N 1
ATOM 3483 C CA . PHE A 1 425 ? 15.872 1.350 -20.295 1.00 93.06 425 PHE A CA 1
ATOM 3484 C C . PHE A 1 425 ? 15.760 2.802 -19.799 1.00 93.06 425 PHE A C 1
ATOM 3486 O O . PHE A 1 425 ? 16.739 3.346 -19.294 1.00 93.06 425 PHE A O 1
ATOM 3493 N N . ASN A 1 426 ? 14.562 3.405 -19.821 1.00 89.25 426 ASN A N 1
ATOM 3494 C CA . ASN A 1 426 ? 14.298 4.723 -19.219 1.00 89.25 426 ASN A CA 1
ATOM 3495 C C . ASN A 1 426 ? 14.632 4.804 -17.711 1.00 89.25 426 ASN A C 1
ATOM 3497 O O . ASN A 1 426 ? 14.748 5.892 -17.157 1.00 89.25 426 ASN A O 1
ATOM 3501 N N . ARG A 1 427 ? 14.766 3.652 -17.037 1.00 85.62 427 ARG A N 1
ATOM 3502 C CA . ARG A 1 427 ? 15.091 3.536 -15.604 1.00 85.62 427 ARG A CA 1
ATOM 3503 C C . ARG A 1 427 ? 16.538 3.119 -15.330 1.00 85.62 427 ARG A C 1
ATOM 3505 O O . ARG A 1 427 ? 16.898 2.940 -14.168 1.00 85.62 427 ARG A O 1
ATOM 3512 N N . LEU A 1 428 ? 17.380 2.985 -16.363 1.00 87.44 428 LEU A N 1
ATOM 3513 C CA . LEU A 1 428 ? 18.783 2.574 -16.209 1.00 87.44 428 LEU A CA 1
ATOM 3514 C C . LEU A 1 428 ? 19.546 3.453 -15.222 1.00 87.44 428 LEU A C 1
ATOM 3516 O O . LEU A 1 428 ? 20.318 2.931 -14.423 1.00 87.44 428 LEU A O 1
ATOM 3520 N N . TYR A 1 429 ? 19.285 4.761 -15.240 1.00 84.12 429 TYR A N 1
ATOM 3521 C CA . TYR A 1 429 ? 19.955 5.723 -14.371 1.00 84.12 429 TYR A CA 1
ATOM 3522 C C . TYR A 1 429 ? 19.825 5.372 -12.876 1.00 84.12 429 TYR A C 1
ATOM 3524 O O . TYR A 1 429 ? 20.791 5.507 -12.129 1.00 84.12 429 TYR A O 1
ATOM 3532 N N . PHE A 1 430 ? 18.687 4.813 -12.442 1.00 84.75 430 PHE A N 1
ATOM 3533 C CA . PHE A 1 430 ? 18.515 4.352 -11.058 1.00 84.75 430 PHE A CA 1
ATOM 3534 C C . PHE A 1 430 ? 19.453 3.197 -10.701 1.00 84.75 430 PHE A C 1
ATOM 3536 O O . PHE A 1 430 ? 19.943 3.124 -9.582 1.00 84.75 430 PHE A O 1
ATOM 3543 N N . SER A 1 431 ? 19.729 2.301 -11.650 1.00 91.44 431 SER A N 1
ATOM 3544 C CA . SER A 1 431 ? 20.696 1.217 -11.440 1.00 91.44 431 SER A CA 1
ATOM 3545 C C . SER A 1 431 ? 22.130 1.743 -11.507 1.00 91.44 431 SER A C 1
ATOM 3547 O O . SER A 1 431 ? 22.961 1.366 -10.683 1.00 91.44 431 SER A O 1
ATOM 3549 N N . PHE A 1 432 ? 22.398 2.673 -12.428 1.00 89.31 432 PHE A N 1
ATOM 3550 C CA . PHE A 1 432 ? 23.709 3.287 -12.635 1.00 89.31 432 PHE A CA 1
ATOM 3551 C C . PHE A 1 432 ? 24.214 4.028 -11.396 1.00 89.31 432 PHE A C 1
ATOM 3553 O O . PHE A 1 432 ? 25.363 3.833 -11.000 1.00 89.31 432 PHE A O 1
ATOM 3560 N N . ARG A 1 433 ? 23.349 4.828 -10.756 1.00 87.62 433 ARG A N 1
ATOM 3561 C CA . ARG A 1 433 ? 23.683 5.570 -9.528 1.00 87.62 433 ARG A CA 1
ATOM 3562 C C . ARG A 1 433 ? 24.114 4.671 -8.375 1.00 87.62 433 ARG A C 1
ATOM 3564 O O . ARG A 1 433 ? 24.885 5.109 -7.529 1.00 87.62 433 ARG A O 1
ATOM 3571 N N . ILE A 1 434 ? 23.614 3.437 -8.341 1.00 92.94 434 ILE A N 1
ATOM 3572 C CA . ILE A 1 434 ? 23.991 2.454 -7.326 1.00 92.94 434 ILE A CA 1
ATOM 3573 C C . ILE A 1 434 ? 25.247 1.701 -7.754 1.00 92.94 434 ILE A C 1
ATOM 3575 O O . ILE A 1 434 ? 26.195 1.616 -6.984 1.00 92.94 434 ILE A O 1
ATOM 3579 N N . SER A 1 435 ? 25.273 1.146 -8.969 1.00 94.25 435 SER A N 1
ATOM 3580 C CA . SER A 1 435 ? 26.429 0.423 -9.502 1.00 94.25 435 SER A CA 1
ATOM 3581 C C . SER A 1 435 ? 26.514 0.532 -11.024 1.00 94.25 435 SER A C 1
ATOM 3583 O O . SER A 1 435 ? 25.721 -0.053 -11.776 1.00 94.25 435 SER A O 1
ATOM 3585 N N . LYS A 1 436 ? 27.559 1.226 -11.486 1.00 92.62 436 LYS A N 1
ATOM 3586 C CA . LYS A 1 436 ? 27.931 1.293 -12.907 1.00 92.62 436 LYS A CA 1
ATOM 3587 C C . LYS A 1 436 ? 28.247 -0.097 -13.464 1.00 92.62 436 LYS A C 1
ATOM 3589 O O . LYS A 1 436 ? 27.818 -0.434 -14.561 1.00 92.62 436 LYS A O 1
ATOM 3594 N N . VAL A 1 437 ? 28.928 -0.919 -12.666 1.00 95.00 437 VAL A N 1
ATOM 3595 C CA . VAL A 1 437 ? 29.378 -2.274 -13.015 1.00 95.00 437 VAL A CA 1
ATOM 3596 C C . VAL A 1 437 ? 28.195 -3.199 -13.298 1.00 95.00 437 VAL A C 1
ATOM 3598 O O . VAL A 1 437 ? 28.157 -3.862 -14.334 1.00 95.00 437 VAL A O 1
ATOM 3601 N N . PHE A 1 438 ? 27.196 -3.205 -12.413 1.00 96.69 438 PHE A N 1
ATOM 3602 C CA . PHE A 1 438 ? 25.960 -3.958 -12.623 1.00 96.69 438 PHE A CA 1
ATOM 3603 C C . PHE A 1 438 ? 25.201 -3.459 -13.852 1.00 96.69 438 PHE A C 1
ATOM 3605 O O . PHE A 1 438 ? 24.713 -4.253 -14.651 1.00 96.69 438 PHE A O 1
ATOM 3612 N N . THR A 1 439 ? 25.113 -2.140 -14.022 1.00 94.94 439 THR A N 1
ATOM 3613 C CA . THR A 1 439 ? 24.382 -1.535 -15.143 1.00 94.94 439 THR A CA 1
ATOM 3614 C C . THR A 1 439 ? 25.029 -1.877 -16.485 1.00 94.94 439 THR A C 1
ATOM 3616 O O . THR A 1 439 ? 24.318 -2.215 -17.432 1.00 94.94 439 THR A O 1
ATOM 3619 N N . LYS A 1 440 ? 26.368 -1.883 -16.549 1.00 94.56 440 LYS A N 1
ATOM 3620 C CA . LYS A 1 440 ? 27.131 -2.396 -17.692 1.00 94.56 440 LYS A CA 1
ATOM 3621 C C . LYS A 1 440 ? 26.799 -3.866 -17.952 1.00 94.56 440 LYS A C 1
ATOM 3623 O O . LYS A 1 440 ? 26.394 -4.197 -19.060 1.00 94.56 440 LYS A O 1
ATOM 3628 N N . GLY A 1 441 ? 26.875 -4.718 -16.925 1.00 96.56 441 GLY A N 1
ATOM 3629 C CA . GLY A 1 441 ? 26.503 -6.131 -17.036 1.00 96.56 441 GLY A CA 1
ATOM 3630 C C . GLY A 1 441 ? 25.085 -6.327 -17.578 1.00 96.56 441 GLY A C 1
ATOM 3631 O O . GLY A 1 441 ? 24.877 -7.127 -18.481 1.00 96.56 441 GLY A O 1
ATOM 3632 N N . LEU A 1 442 ? 24.107 -5.551 -17.100 1.00 97.00 442 LEU A N 1
ATOM 3633 C CA . LEU A 1 442 ? 22.718 -5.605 -17.572 1.00 97.00 442 LEU A CA 1
ATOM 3634 C C . LEU A 1 442 ? 22.604 -5.303 -19.066 1.00 97.00 442 LEU A C 1
ATOM 3636 O O . LEU A 1 442 ? 21.921 -6.032 -19.790 1.00 97.00 442 LEU A O 1
ATOM 3640 N N . LEU A 1 443 ? 23.277 -4.256 -19.537 1.00 95.81 443 LEU A N 1
ATOM 3641 C CA . LEU A 1 443 ? 23.310 -3.921 -20.957 1.00 95.81 443 LEU A CA 1
ATOM 3642 C C . LEU A 1 443 ? 24.001 -5.015 -21.776 1.00 95.81 443 LEU A C 1
ATOM 3644 O O . LEU A 1 443 ? 23.441 -5.452 -22.783 1.00 95.81 443 LEU A O 1
ATOM 3648 N N . ASP A 1 444 ? 25.152 -5.500 -21.311 1.00 96.25 444 ASP A N 1
ATOM 3649 C CA . ASP A 1 444 ? 25.917 -6.567 -21.958 1.00 96.25 444 ASP A CA 1
ATOM 3650 C C . ASP A 1 444 ? 25.081 -7.850 -22.081 1.00 96.25 444 ASP A C 1
ATOM 3652 O O . ASP A 1 444 ? 24.950 -8.398 -23.177 1.00 96.25 444 ASP A O 1
ATOM 3656 N N . GLY A 1 445 ? 24.410 -8.279 -21.010 1.00 97.38 445 GLY A N 1
ATOM 3657 C CA . GLY A 1 445 ? 23.548 -9.463 -21.011 1.00 97.38 445 GLY A CA 1
ATOM 3658 C C . GLY A 1 445 ? 22.311 -9.326 -21.907 1.00 97.38 445 GLY A C 1
ATOM 3659 O O . GLY A 1 445 ? 21.869 -10.297 -22.527 1.00 97.38 445 GLY A O 1
ATOM 3660 N N . TYR A 1 446 ? 21.749 -8.120 -22.027 1.00 97.50 446 TYR A N 1
ATOM 3661 C CA . TYR A 1 446 ? 20.592 -7.881 -22.890 1.00 97.50 446 TYR A CA 1
ATOM 3662 C C . TYR A 1 446 ? 20.985 -7.805 -24.377 1.00 97.50 446 TYR A C 1
ATOM 3664 O O . TYR A 1 446 ? 20.420 -8.507 -25.229 1.00 97.50 446 TYR A O 1
ATOM 3672 N N . PHE A 1 447 ? 21.974 -6.973 -24.704 1.00 95.88 447 PHE A N 1
ATOM 3673 C CA . PHE A 1 447 ? 22.385 -6.694 -26.081 1.00 95.88 447 PHE A CA 1
ATOM 3674 C C . PHE A 1 447 ? 23.418 -7.686 -26.632 1.00 95.88 447 PHE A C 1
ATOM 3676 O O . PHE A 1 447 ? 23.608 -7.750 -27.842 1.00 95.88 447 PHE A O 1
ATOM 3683 N N . GLY A 1 448 ? 24.019 -8.524 -25.784 1.00 94.25 448 GLY A N 1
ATOM 3684 C CA . GLY A 1 448 ? 25.095 -9.439 -26.172 1.00 94.25 448 GLY A CA 1
ATOM 3685 C C . GLY A 1 448 ? 26.436 -8.726 -26.359 1.00 94.25 448 GLY A C 1
ATOM 3686 O O . GLY A 1 448 ? 27.176 -9.067 -27.276 1.00 94.25 448 GLY A O 1
ATOM 3687 N N . GLY A 1 449 ? 26.710 -7.702 -25.546 1.00 88.31 449 GLY A N 1
ATOM 3688 C CA . GLY A 1 449 ? 27.955 -6.921 -25.578 1.00 88.31 449 GLY A CA 1
ATOM 3689 C C . GLY A 1 449 ? 28.072 -5.884 -26.703 1.00 88.31 449 GLY A C 1
ATOM 3690 O O . GLY A 1 449 ? 29.091 -5.207 -26.799 1.00 88.31 449 GLY A O 1
ATOM 3691 N N . ILE A 1 450 ? 27.058 -5.746 -27.567 1.00 88.81 450 ILE A N 1
ATOM 3692 C CA . ILE A 1 450 ? 27.065 -4.789 -28.686 1.00 88.81 450 ILE A CA 1
ATOM 3693 C C . ILE A 1 450 ? 25.861 -3.857 -28.569 1.00 88.81 450 ILE A C 1
ATOM 3695 O O . ILE A 1 450 ? 24.729 -4.243 -28.862 1.00 88.81 450 ILE A O 1
ATOM 3699 N N . LEU A 1 451 ? 26.105 -2.612 -28.163 1.00 90.62 451 LEU A N 1
ATOM 3700 C CA . LEU A 1 451 ? 25.055 -1.604 -28.045 1.00 90.62 451 LEU A CA 1
ATOM 3701 C C . LEU A 1 451 ? 24.507 -1.177 -29.422 1.00 90.62 451 LEU A C 1
ATOM 3703 O O . LEU A 1 451 ? 25.272 -1.036 -30.379 1.00 90.62 451 LEU A O 1
ATOM 3707 N N . PRO A 1 452 ? 23.194 -0.907 -29.543 1.00 90.50 452 PRO A N 1
ATOM 3708 C CA . PRO A 1 452 ? 22.635 -0.246 -30.717 1.00 90.50 452 PRO A CA 1
ATOM 3709 C C . PRO A 1 452 ? 23.229 1.155 -30.903 1.00 90.50 452 PRO A C 1
ATOM 3711 O O . PRO A 1 452 ? 23.291 1.923 -29.947 1.00 90.50 452 PRO A O 1
ATOM 3714 N N . GLN A 1 453 ? 23.557 1.528 -32.143 1.00 87.62 453 GLN A N 1
ATOM 3715 C CA . GLN A 1 453 ? 24.190 2.817 -32.470 1.00 87.62 453 GLN A CA 1
ATOM 3716 C C . GLN A 1 453 ? 23.426 4.043 -31.929 1.00 87.62 453 GLN A C 1
ATOM 3718 O O . GLN A 1 453 ? 24.039 5.015 -31.505 1.00 87.62 453 GLN A O 1
ATOM 3723 N N . ASN A 1 454 ? 22.091 3.985 -31.894 1.00 90.06 454 ASN A N 1
ATOM 3724 C CA . ASN A 1 454 ? 21.243 5.098 -31.452 1.00 90.06 454 ASN A CA 1
ATOM 3725 C C . ASN A 1 454 ? 20.730 4.923 -30.011 1.00 90.06 454 ASN A C 1
ATOM 3727 O O . ASN A 1 454 ? 19.737 5.548 -29.638 1.00 90.06 454 ASN A O 1
ATOM 3731 N N . ILE A 1 455 ? 21.338 4.056 -29.190 1.00 91.00 455 ILE A N 1
ATOM 3732 C CA . ILE A 1 455 ? 20.809 3.740 -27.851 1.00 91.00 455 ILE A CA 1
ATOM 3733 C C . ILE A 1 455 ? 20.626 4.993 -26.978 1.00 91.00 455 ILE A C 1
ATOM 3735 O O . ILE A 1 455 ? 19.598 5.119 -26.310 1.00 91.00 455 ILE A O 1
ATOM 3739 N N . ASN A 1 456 ? 21.556 5.950 -27.051 1.00 91.38 456 ASN A N 1
ATOM 3740 C CA . ASN A 1 456 ? 21.472 7.209 -26.308 1.00 91.38 456 ASN A CA 1
ATOM 3741 C C . ASN A 1 456 ? 20.265 8.054 -26.720 1.00 91.38 456 ASN A C 1
ATOM 3743 O O . ASN A 1 456 ? 19.598 8.616 -25.856 1.00 91.38 456 ASN A O 1
ATOM 3747 N N . GLU A 1 457 ? 19.936 8.107 -28.015 1.00 93.75 457 GLU A N 1
ATOM 3748 C CA . GLU A 1 457 ? 18.761 8.837 -28.511 1.00 93.75 457 GLU A CA 1
ATOM 3749 C C . GLU A 1 457 ? 17.471 8.240 -27.938 1.00 93.75 457 GLU A C 1
ATOM 3751 O O . GLU A 1 457 ? 16.605 8.968 -27.456 1.00 93.75 457 GLU A O 1
ATOM 3756 N N . TYR A 1 458 ? 17.358 6.907 -27.925 1.00 94.50 458 TYR A N 1
ATOM 3757 C CA . TYR A 1 458 ? 16.185 6.219 -27.385 1.00 94.50 458 TYR A CA 1
ATOM 3758 C C . TYR A 1 458 ? 16.063 6.362 -25.871 1.00 94.50 458 TYR A C 1
ATOM 3760 O O . TYR A 1 458 ? 14.966 6.621 -25.377 1.00 94.50 458 TYR A O 1
ATOM 3768 N N . ILE A 1 459 ? 17.162 6.213 -25.127 1.00 92.38 459 ILE A N 1
ATOM 3769 C CA . ILE A 1 459 ? 17.145 6.410 -23.674 1.00 92.38 459 ILE A CA 1
ATOM 3770 C C . ILE A 1 459 ? 16.783 7.858 -23.365 1.00 92.38 459 ILE A C 1
ATOM 3772 O O . ILE A 1 459 ? 15.880 8.084 -22.565 1.00 92.38 459 ILE A O 1
ATOM 3776 N N . LYS A 1 460 ? 17.392 8.838 -24.046 1.00 93.44 460 LYS A N 1
ATOM 3777 C CA . LYS A 1 460 ? 17.058 10.253 -23.859 1.00 93.44 460 LYS A CA 1
ATOM 3778 C C . LYS A 1 460 ? 15.591 10.534 -24.141 1.00 93.44 460 LYS A C 1
ATOM 3780 O O . LYS A 1 460 ? 14.905 11.098 -23.291 1.00 93.44 460 LYS A O 1
ATOM 3785 N N . PHE A 1 461 ? 15.078 10.046 -25.265 1.00 95.62 461 PHE A N 1
ATOM 3786 C CA . PHE A 1 461 ? 13.672 10.180 -25.629 1.00 95.62 461 PHE A CA 1
ATOM 3787 C C . PHE A 1 461 ? 12.731 9.547 -24.595 1.00 95.62 461 PHE A C 1
ATOM 3789 O O . PHE A 1 461 ? 11.811 10.207 -24.101 1.00 95.62 461 PHE A O 1
ATOM 3796 N N . TYR A 1 462 ? 12.947 8.278 -24.234 1.00 94.94 462 TYR A N 1
ATOM 3797 C CA . TYR A 1 462 ? 12.047 7.573 -23.328 1.00 94.94 462 TYR A CA 1
ATOM 3798 C C . TYR A 1 462 ? 12.121 8.108 -21.907 1.00 94.94 462 TYR A C 1
ATOM 3800 O O . TYR A 1 462 ? 11.066 8.330 -21.310 1.00 94.94 462 TYR A O 1
ATOM 3808 N N . THR A 1 463 ? 13.318 8.381 -21.396 1.00 92.38 463 THR A N 1
ATOM 3809 C CA . THR A 1 463 ? 13.505 9.002 -20.088 1.00 92.38 463 THR A CA 1
ATOM 3810 C C . THR A 1 463 ? 12.788 10.343 -20.039 1.00 92.38 463 THR A C 1
ATOM 3812 O O . THR A 1 463 ? 11.852 10.475 -19.250 1.00 92.38 463 THR A O 1
ATOM 3815 N N . SER A 1 464 ? 13.084 11.273 -20.956 1.00 93.56 464 SER A N 1
ATOM 3816 C CA . SER A 1 464 ? 12.407 12.577 -21.020 1.00 93.56 464 SER A CA 1
ATOM 3817 C C . SER A 1 464 ? 10.886 12.454 -21.124 1.00 93.56 464 SER A C 1
ATOM 3819 O O . SER A 1 464 ? 10.159 13.179 -20.454 1.00 93.56 464 SER A O 1
ATOM 3821 N N . SER A 1 465 ? 10.373 11.478 -21.877 1.00 93.06 465 SER A N 1
ATOM 3822 C CA . SER A 1 465 ? 8.925 11.260 -21.995 1.00 93.06 465 SER A CA 1
ATOM 3823 C C . SER A 1 465 ? 8.252 10.708 -20.725 1.00 93.06 465 SER A C 1
ATOM 3825 O O . SER A 1 465 ? 7.033 10.839 -20.557 1.00 93.06 465 SER A O 1
ATOM 3827 N N . VAL A 1 466 ? 9.006 10.026 -19.856 1.00 89.38 466 VAL A N 1
ATOM 3828 C CA . VAL A 1 466 ? 8.504 9.439 -18.606 1.00 89.38 466 VAL A CA 1
ATOM 3829 C C . VAL A 1 466 ? 8.509 10.471 -17.487 1.00 89.38 466 VAL A C 1
ATOM 3831 O O . VAL A 1 466 ? 7.496 10.570 -16.795 1.00 89.38 466 VAL A O 1
ATOM 3834 N N . VAL A 1 467 ? 9.572 11.273 -17.354 1.00 88.00 467 VAL A N 1
ATOM 3835 C CA . VAL A 1 467 ? 9.680 12.266 -16.268 1.00 88.00 467 VAL A CA 1
ATOM 3836 C C . VAL A 1 467 ? 8.593 13.342 -16.307 1.00 88.00 467 VAL A C 1
ATOM 3838 O O . VAL A 1 467 ? 8.189 13.802 -15.243 1.00 88.00 467 VAL A O 1
ATOM 3841 N N . ILE A 1 468 ? 8.016 13.652 -17.479 1.00 87.75 468 ILE A N 1
ATOM 3842 C CA . ILE A 1 468 ? 6.852 14.559 -17.607 1.00 87.75 468 ILE A CA 1
ATOM 3843 C C . ILE A 1 468 ? 5.693 14.130 -16.689 1.00 87.75 468 ILE A C 1
ATOM 3845 O O . ILE A 1 468 ? 4.976 14.966 -16.150 1.00 87.75 468 ILE A O 1
ATOM 3849 N N . ALA A 1 469 ? 5.500 12.821 -16.494 1.00 84.38 469 ALA A N 1
ATOM 3850 C CA . ALA A 1 469 ? 4.413 12.288 -15.675 1.00 84.38 469 ALA A CA 1
ATOM 3851 C C . ALA A 1 469 ? 4.743 12.200 -14.176 1.00 84.38 469 ALA A C 1
ATOM 3853 O O . ALA A 1 469 ? 3.850 11.901 -13.388 1.00 84.38 469 ALA A O 1
ATOM 3854 N N . ASN A 1 470 ? 6.003 12.391 -13.772 1.00 83.31 470 ASN A N 1
ATOM 3855 C CA . ASN A 1 470 ? 6.413 12.138 -12.390 1.00 83.31 470 ASN A CA 1
ATOM 3856 C C . ASN A 1 470 ? 5.837 13.179 -11.425 1.00 83.31 470 ASN A C 1
ATOM 3858 O O . ASN A 1 470 ? 5.361 12.790 -10.366 1.00 83.31 470 ASN A O 1
ATOM 3862 N N . ILE A 1 471 ? 5.808 14.461 -11.814 1.00 80.94 471 ILE A N 1
ATOM 3863 C CA . ILE A 1 471 ? 5.247 15.539 -10.980 1.00 80.94 471 ILE A CA 1
ATOM 3864 C C . ILE A 1 471 ? 3.747 15.342 -10.759 1.00 80.94 471 ILE A C 1
ATOM 3866 O O . ILE A 1 471 ? 3.257 15.417 -9.639 1.00 80.94 471 ILE A O 1
ATOM 3870 N N . THR A 1 472 ? 2.992 15.078 -11.824 1.00 76.62 472 THR A N 1
ATOM 3871 C CA . THR A 1 472 ? 1.537 14.906 -11.705 1.00 76.62 472 THR A CA 1
ATOM 3872 C C . THR A 1 472 ? 1.173 13.653 -10.920 1.00 76.62 472 THR A C 1
ATOM 3874 O O . THR A 1 472 ? 0.160 13.636 -10.228 1.00 76.62 472 THR A O 1
ATOM 3877 N N . TRP A 1 473 ? 2.008 12.616 -10.987 1.00 77.56 473 TRP A N 1
ATOM 3878 C CA . TRP A 1 473 ? 1.849 11.411 -10.183 1.00 77.56 473 TRP A CA 1
ATOM 3879 C C . TRP A 1 473 ? 2.181 11.644 -8.704 1.00 77.56 473 TRP A C 1
ATOM 3881 O O . TRP A 1 473 ? 1.422 11.200 -7.847 1.00 77.56 473 TRP A O 1
ATOM 3891 N N . SER A 1 474 ? 3.258 12.370 -8.385 1.00 71.94 474 SER A N 1
ATOM 3892 C CA . SER A 1 474 ? 3.651 12.655 -6.998 1.00 71.94 474 SER A CA 1
ATOM 3893 C C . SER A 1 474 ? 2.641 13.538 -6.258 1.00 71.94 474 SER A C 1
ATOM 3895 O O . SER A 1 474 ? 2.466 13.390 -5.053 1.00 71.94 474 SER A O 1
ATOM 3897 N N . MET A 1 475 ? 1.890 14.384 -6.975 1.00 71.94 475 MET A N 1
ATOM 3898 C CA . MET A 1 475 ? 0.794 15.178 -6.394 1.00 71.94 475 MET A CA 1
ATOM 3899 C C . MET A 1 475 ? -0.303 14.328 -5.740 1.00 71.94 475 MET A C 1
ATOM 3901 O O . MET A 1 475 ? -1.039 14.833 -4.899 1.00 71.94 475 MET A O 1
ATOM 3905 N N . MET A 1 476 ? -0.422 13.046 -6.101 1.00 67.06 476 MET A N 1
ATOM 3906 C CA . MET A 1 476 ? -1.366 12.127 -5.459 1.00 67.06 476 MET A CA 1
ATOM 3907 C C . MET A 1 476 ? -0.939 11.704 -4.043 1.00 67.06 476 MET A C 1
ATOM 3909 O O . MET A 1 476 ? -1.740 11.082 -3.347 1.00 67.06 476 MET A O 1
ATOM 3913 N N . PHE A 1 477 ? 0.307 11.981 -3.644 1.00 60.22 477 PHE A N 1
ATOM 3914 C CA . PHE A 1 477 ? 0.906 11.488 -2.400 1.00 60.22 477 PHE A CA 1
ATOM 3915 C C . PHE A 1 477 ? 1.277 12.602 -1.415 1.00 60.22 477 PHE A C 1
ATOM 3917 O O . PHE A 1 477 ? 1.239 12.363 -0.213 1.00 60.22 477 PHE A O 1
ATOM 3924 N N . GLY A 1 478 ? 1.520 13.827 -1.891 1.00 68.50 478 GLY A N 1
ATOM 3925 C CA . GLY A 1 478 ? 1.707 14.995 -1.027 1.00 68.50 478 GLY A CA 1
ATOM 3926 C C . GLY A 1 478 ? 2.738 15.985 -1.559 1.00 68.50 478 GLY A C 1
ATOM 3927 O O . GLY A 1 478 ? 3.311 15.794 -2.631 1.00 68.50 478 GLY A O 1
ATOM 3928 N N . SER A 1 479 ? 2.972 17.063 -0.808 1.00 72.94 479 SER A N 1
ATOM 3929 C CA . SER A 1 479 ? 3.963 18.095 -1.150 1.00 72.94 479 SER A CA 1
ATOM 3930 C C . SER A 1 479 ? 5.392 17.557 -1.172 1.00 72.94 479 SER A C 1
ATOM 3932 O O . SER A 1 479 ? 6.149 17.882 -2.084 1.00 72.94 479 SER A O 1
ATOM 3934 N N . ASP A 1 480 ? 5.739 16.700 -0.215 1.00 72.31 480 ASP A N 1
ATOM 3935 C CA . ASP A 1 480 ? 7.104 16.197 -0.040 1.00 72.31 480 ASP A CA 1
ATOM 3936 C C . ASP A 1 480 ? 7.505 15.282 -1.208 1.00 72.31 480 ASP A C 1
ATOM 3938 O O . ASP A 1 480 ? 8.610 15.378 -1.745 1.00 72.31 480 ASP A O 1
ATOM 3942 N N . ASP A 1 481 ? 6.570 14.452 -1.686 1.00 74.62 481 ASP A N 1
ATOM 3943 C CA . ASP A 1 481 ? 6.761 13.626 -2.880 1.00 74.62 481 ASP A CA 1
ATOM 3944 C C . ASP A 1 481 ? 6.915 14.475 -4.148 1.00 74.62 481 ASP A C 1
ATOM 3946 O O . ASP A 1 481 ? 7.675 14.119 -5.053 1.00 74.62 481 ASP A O 1
ATOM 3950 N N . VAL A 1 482 ? 6.204 15.606 -4.235 1.00 76.44 482 VAL A N 1
ATOM 3951 C CA . VAL A 1 482 ? 6.344 16.556 -5.349 1.00 76.44 482 VAL A CA 1
ATOM 3952 C C . VAL A 1 482 ? 7.723 17.204 -5.340 1.00 76.44 482 VAL A C 1
ATOM 3954 O O . VAL A 1 482 ? 8.364 17.271 -6.390 1.00 76.44 482 VAL A O 1
ATOM 3957 N N . GLU A 1 483 ? 8.208 17.634 -4.179 1.00 83.19 483 GLU A N 1
ATOM 3958 C CA . GLU A 1 483 ? 9.549 18.201 -4.043 1.00 83.19 483 GLU A CA 1
ATOM 3959 C C . GLU A 1 483 ? 10.629 17.172 -4.406 1.00 83.19 483 GLU A C 1
ATOM 3961 O O . GLU A 1 483 ? 11.517 17.452 -5.219 1.00 83.19 483 GLU A O 1
ATOM 3966 N N . PHE A 1 484 ? 10.508 15.944 -3.894 1.00 79.69 484 PHE A N 1
ATOM 3967 C CA . PHE A 1 484 ? 11.400 14.842 -4.247 1.00 79.69 484 PHE A CA 1
ATOM 3968 C C . PHE A 1 484 ? 11.404 14.558 -5.758 1.00 79.69 484 PHE A C 1
ATOM 3970 O O . PHE A 1 484 ? 12.470 14.377 -6.360 1.00 79.69 484 PHE A O 1
ATOM 3977 N N . ALA A 1 485 ? 10.227 14.550 -6.394 1.00 83.06 485 ALA A N 1
ATOM 3978 C CA . ALA A 1 485 ? 10.102 14.351 -7.834 1.00 83.06 485 ALA A CA 1
ATOM 3979 C C . ALA A 1 485 ? 10.791 15.473 -8.624 1.00 83.06 485 ALA A C 1
ATOM 3981 O O . ALA A 1 485 ? 11.523 15.181 -9.569 1.00 83.06 485 ALA A O 1
ATOM 3982 N N . ILE A 1 486 ? 10.608 16.737 -8.231 1.00 86.62 486 ILE A N 1
ATOM 3983 C CA . ILE A 1 486 ? 11.256 17.890 -8.875 1.00 86.62 486 ILE A CA 1
ATOM 3984 C C . ILE A 1 486 ? 12.781 17.790 -8.754 1.00 86.62 486 ILE A C 1
ATOM 3986 O O . ILE A 1 486 ? 13.481 17.928 -9.758 1.00 86.62 486 ILE A O 1
ATOM 3990 N N . ASN A 1 487 ? 13.299 17.492 -7.561 1.00 87.75 487 ASN A N 1
ATOM 3991 C CA . ASN A 1 487 ? 14.737 17.342 -7.335 1.00 87.75 487 ASN A CA 1
ATOM 3992 C C . ASN A 1 487 ? 15.330 16.206 -8.179 1.00 87.75 487 ASN A C 1
ATOM 3994 O O . ASN A 1 487 ? 16.348 16.394 -8.844 1.00 87.75 487 ASN A O 1
ATOM 3998 N N . SER A 1 488 ? 14.638 15.065 -8.243 1.00 84.44 488 SER A N 1
ATOM 3999 C CA . SER A 1 488 ? 15.040 13.925 -9.075 1.00 84.44 488 SER A CA 1
ATOM 4000 C C . SER A 1 488 ? 15.042 14.258 -10.572 1.00 84.44 488 SER A C 1
ATOM 4002 O O . SER A 1 488 ? 15.918 13.804 -11.306 1.00 84.44 488 SER A O 1
ATOM 4004 N N . ILE A 1 489 ? 14.073 15.052 -11.046 1.00 88.81 489 ILE A N 1
ATOM 4005 C CA . ILE A 1 489 ? 14.025 15.514 -12.442 1.00 88.81 489 ILE A CA 1
ATOM 4006 C C . ILE A 1 489 ? 15.191 16.454 -12.740 1.00 88.81 489 ILE A C 1
ATOM 4008 O O . ILE A 1 489 ? 15.799 16.337 -13.800 1.00 88.81 489 ILE A O 1
ATOM 4012 N N . ASN A 1 490 ? 15.498 17.375 -11.826 1.00 88.81 490 ASN A N 1
ATOM 4013 C CA . ASN A 1 490 ? 16.570 18.347 -12.009 1.00 88.81 490 ASN A CA 1
ATOM 4014 C C . ASN A 1 490 ? 17.938 17.662 -12.116 1.00 88.81 490 ASN A C 1
ATOM 4016 O O . ASN A 1 490 ? 18.687 17.984 -13.032 1.00 88.81 490 ASN A O 1
ATOM 4020 N N . GLU A 1 491 ? 18.222 16.696 -11.240 1.00 87.69 491 GLU A N 1
ATOM 4021 C CA . GLU A 1 491 ? 19.448 15.889 -11.287 1.00 87.69 491 GLU A CA 1
ATOM 4022 C C . GLU A 1 491 ? 19.550 15.111 -12.608 1.00 87.69 491 GLU A C 1
ATOM 4024 O O . GLU A 1 491 ? 20.561 15.171 -13.304 1.00 87.69 491 GLU A O 1
ATOM 4029 N N . LEU A 1 492 ? 18.468 14.433 -13.003 1.00 88.00 492 LEU A N 1
ATOM 4030 C CA . LEU A 1 492 ? 18.423 13.672 -14.250 1.00 88.00 492 LEU A CA 1
ATOM 4031 C C . LEU A 1 492 ? 18.593 14.559 -15.489 1.00 88.00 492 LEU A C 1
ATOM 4033 O O . LEU A 1 492 ? 19.222 14.154 -16.465 1.00 88.00 492 LEU A O 1
ATOM 4037 N N . TYR A 1 493 ? 18.021 15.762 -15.461 1.00 92.19 493 TYR A N 1
ATOM 4038 C CA . TYR A 1 493 ? 18.212 16.753 -16.509 1.00 92.19 493 TYR A CA 1
ATOM 4039 C C . TYR A 1 493 ? 19.682 17.148 -16.623 1.00 92.19 493 TYR A C 1
ATOM 4041 O O . TYR A 1 493 ? 20.222 17.125 -17.724 1.00 92.19 493 TYR A O 1
ATOM 4049 N N . ASP A 1 494 ? 20.327 17.480 -15.504 1.00 91.12 494 ASP A N 1
ATOM 4050 C CA . ASP A 1 494 ? 21.716 17.936 -15.510 1.00 91.12 494 ASP A CA 1
ATOM 4051 C C . ASP A 1 494 ? 22.636 16.845 -16.071 1.00 91.12 494 ASP A C 1
ATOM 4053 O O . ASP A 1 494 ? 23.437 17.113 -16.962 1.00 91.12 494 ASP A O 1
ATOM 4057 N N . GLU A 1 495 ? 22.429 15.585 -15.692 1.00 87.69 495 GLU A N 1
ATOM 4058 C CA . GLU A 1 495 ? 23.204 14.478 -16.260 1.00 87.69 495 GLU A CA 1
ATOM 4059 C C . GLU A 1 495 ? 22.981 14.292 -17.772 1.00 87.69 495 GLU A C 1
ATOM 4061 O O . GLU A 1 495 ? 23.926 14.079 -18.526 1.00 87.69 495 GLU A O 1
ATOM 4066 N N . MET A 1 496 ? 21.739 14.389 -18.255 1.00 87.81 496 MET A N 1
ATOM 4067 C CA . MET A 1 496 ? 21.398 14.025 -19.641 1.00 87.81 496 MET A CA 1
ATOM 4068 C C . MET A 1 496 ? 21.450 15.178 -20.654 1.00 87.81 496 MET A C 1
ATOM 4070 O O . MET A 1 496 ? 21.529 14.942 -21.867 1.00 87.81 496 MET A O 1
ATOM 4074 N N . TYR A 1 497 ? 21.303 16.417 -20.193 1.00 91.81 497 TYR A N 1
ATOM 4075 C CA . TYR A 1 497 ? 21.226 17.613 -21.037 1.00 91.81 497 TYR A CA 1
ATOM 4076 C C . TYR A 1 497 ? 22.421 18.542 -20.837 1.00 91.81 497 TYR A C 1
ATOM 4078 O O . TYR A 1 497 ? 22.809 19.198 -21.799 1.00 91.81 497 TYR A O 1
ATOM 4086 N N . VAL A 1 498 ? 23.024 18.570 -19.643 1.00 90.88 498 VAL A N 1
ATOM 4087 C CA . VAL A 1 498 ? 24.184 19.429 -19.355 1.00 90.88 498 VAL A CA 1
ATOM 4088 C C . VAL A 1 498 ? 25.487 18.642 -19.465 1.00 90.88 498 VAL A C 1
ATOM 4090 O O . VAL A 1 498 ? 26.377 19.044 -20.210 1.00 90.88 498 VAL A O 1
ATOM 4093 N N . ASN A 1 499 ? 25.583 17.499 -18.783 1.00 87.50 499 ASN A N 1
ATOM 4094 C CA . ASN A 1 499 ? 26.792 16.671 -18.771 1.00 87.50 499 ASN A CA 1
ATOM 4095 C C . ASN A 1 499 ? 26.920 15.764 -20.007 1.00 87.50 499 ASN A C 1
ATOM 4097 O O . ASN A 1 499 ? 27.975 15.170 -20.204 1.00 87.50 499 ASN A O 1
ATOM 4101 N N . ASP A 1 500 ? 25.860 15.656 -20.820 1.00 86.44 500 ASP A N 1
ATOM 4102 C CA . ASP A 1 500 ? 25.776 14.755 -21.981 1.00 86.44 500 ASP A CA 1
ATOM 4103 C C . ASP A 1 500 ? 26.169 13.307 -21.628 1.00 86.44 500 ASP A C 1
ATOM 4105 O O . ASP A 1 500 ? 26.893 12.656 -22.377 1.00 86.44 500 ASP A O 1
ATOM 4109 N N . LEU A 1 501 ? 25.703 12.809 -20.470 1.00 82.62 501 LEU A N 1
ATOM 4110 C CA . LEU A 1 501 ? 25.997 11.456 -19.997 1.00 82.62 501 LEU A CA 1
ATOM 4111 C C . LEU A 1 501 ? 25.521 10.419 -21.021 1.00 82.62 501 LEU A C 1
ATOM 4113 O O . LEU A 1 501 ? 24.315 10.245 -21.238 1.00 82.62 501 LEU A O 1
ATOM 4117 N N . LYS A 1 502 ? 26.472 9.686 -21.599 1.00 84.94 502 LYS A N 1
ATOM 4118 C CA . LYS A 1 502 ? 26.229 8.630 -22.579 1.00 84.94 502 LYS A CA 1
ATOM 4119 C C . LYS A 1 502 ? 26.358 7.255 -21.951 1.00 84.94 502 LYS A C 1
ATOM 4121 O O . LYS A 1 502 ? 27.101 7.040 -20.996 1.00 84.94 502 LYS A O 1
ATOM 4126 N N . VAL A 1 503 ? 25.638 6.289 -22.514 1.00 83.00 503 VAL A N 1
ATOM 4127 C CA . VAL A 1 503 ? 25.724 4.887 -22.087 1.00 83.00 503 VAL A CA 1
ATOM 4128 C C . VAL A 1 503 ? 27.142 4.345 -22.268 1.00 83.00 503 VAL A C 1
ATOM 4130 O O . VAL A 1 503 ? 27.604 3.548 -21.457 1.00 83.00 503 VAL A O 1
ATOM 4133 N N . GLU A 1 504 ? 27.849 4.784 -23.307 1.00 82.06 504 GLU A N 1
ATOM 4134 C CA . GLU A 1 504 ? 29.229 4.400 -23.604 1.00 82.06 504 GLU A CA 1
ATOM 4135 C C . GLU A 1 504 ? 30.202 4.858 -22.514 1.00 82.06 504 GLU A C 1
ATOM 4137 O O . GLU A 1 504 ? 31.163 4.145 -22.227 1.00 82.06 504 GLU A O 1
ATOM 4142 N N . ASP A 1 505 ? 29.927 5.975 -21.832 1.00 75.62 505 ASP A N 1
ATOM 4143 C CA . ASP A 1 505 ? 30.752 6.434 -20.709 1.00 75.62 505 ASP A CA 1
ATOM 4144 C C . ASP A 1 505 ? 30.762 5.399 -19.577 1.00 75.62 505 ASP A C 1
ATOM 4146 O O . ASP A 1 505 ? 31.719 5.297 -18.811 1.00 75.62 505 ASP A O 1
ATOM 4150 N N . TRP A 1 506 ? 29.726 4.562 -19.487 1.00 73.44 506 TRP A N 1
ATOM 4151 C CA . TRP A 1 506 ? 29.615 3.514 -18.475 1.00 73.44 506 TRP A CA 1
ATOM 4152 C C . TRP A 1 506 ? 30.480 2.288 -18.791 1.00 73.44 506 TRP A C 1
ATOM 4154 O O . TRP A 1 506 ? 30.585 1.394 -17.955 1.00 73.44 506 TRP A O 1
ATOM 4164 N N . TYR A 1 507 ? 31.104 2.235 -19.972 1.00 70.56 507 TYR A N 1
ATOM 4165 C CA . TYR A 1 507 ? 32.038 1.180 -20.379 1.00 70.56 507 TYR A CA 1
ATOM 4166 C C . TYR A 1 507 ? 33.500 1.535 -20.082 1.00 70.56 507 TYR A C 1
ATOM 4168 O O . TYR A 1 507 ? 34.377 0.707 -20.308 1.00 70.56 507 TYR A O 1
ATOM 4176 N N . THR A 1 508 ? 33.765 2.726 -19.539 1.00 65.31 508 THR A N 1
ATOM 4177 C CA . THR A 1 508 ? 35.116 3.209 -19.193 1.00 65.31 508 THR A CA 1
ATOM 4178 C C . THR A 1 508 ? 35.575 2.843 -17.771 1.00 65.31 508 THR A C 1
ATOM 4180 O O . THR A 1 508 ? 36.479 3.483 -17.240 1.00 65.31 508 THR A O 1
ATOM 4183 N N . ILE A 1 509 ? 34.935 1.836 -17.158 1.00 57.91 509 ILE A N 1
ATOM 4184 C CA . ILE A 1 509 ? 35.144 1.395 -15.762 1.00 57.91 509 ILE A CA 1
ATOM 4185 C C . ILE A 1 509 ? 36.571 0.913 -15.510 1.00 57.91 509 ILE A C 1
ATOM 4187 O O . ILE A 1 509 ? 37.052 0.073 -16.306 1.00 57.91 509 ILE A O 1
#

Solvent-accessible surface area (backbone atoms only — not comparable to full-atom values): 27487 Å² total; per-residue (Å²): 122,81,85,57,67,70,58,55,46,65,42,58,86,46,47,74,58,54,45,53,53,25,33,76,67,63,28,85,78,30,30,53,46,69,59,35,54,48,53,52,50,56,55,52,73,72,42,82,73,46,34,36,35,31,45,41,35,51,62,22,70,71,58,48,61,42,46,77,67,74,29,52,41,34,40,25,25,66,34,68,54,22,47,51,51,21,38,70,77,35,76,85,43,48,75,38,79,29,53,75,68,60,33,54,65,76,44,69,90,45,68,21,35,32,36,37,26,57,75,41,64,29,77,39,48,69,70,52,46,54,53,51,58,60,60,48,55,76,36,40,34,82,76,7,34,42,36,45,31,31,46,28,26,63,42,71,66,56,45,50,53,50,43,64,74,37,58,92,77,57,62,88,75,54,32,63,56,35,47,56,62,51,50,71,76,35,56,89,61,28,43,80,74,49,80,46,72,70,44,92,54,12,15,36,40,34,34,29,46,44,88,50,72,73,65,50,41,74,43,87,80,33,70,56,66,76,45,78,43,79,49,97,72,81,93,65,88,53,52,37,30,43,34,34,21,80,94,40,54,26,33,40,34,37,35,60,39,92,46,39,70,64,51,49,54,44,51,54,52,46,48,59,48,46,74,66,78,40,58,46,58,47,71,74,47,74,52,70,37,82,92,60,60,22,20,35,43,36,25,39,49,80,66,59,46,47,27,66,81,46,46,84,80,50,56,70,68,54,30,21,52,41,14,22,54,52,11,39,44,52,45,58,44,45,68,40,62,67,98,58,93,71,69,54,46,63,55,50,52,52,51,46,54,52,30,52,50,50,32,72,68,65,76,70,87,56,70,72,56,55,51,33,48,53,54,37,67,77,46,57,72,75,43,61,92,59,62,64,10,38,39,55,65,66,63,36,36,80,35,24,28,35,28,89,84,77,42,63,31,49,51,76,67,85,51,55,46,76,37,47,70,65,49,56,52,42,39,44,65,70,26,36,77,69,33,45,53,24,42,42,18,22,49,29,34,47,54,70,71,53,80,61,95,59,48,57,59,47,33,52,41,37,30,42,57,50,57,49,41,42,48,61,56,22,59,79,75,35,69,68,47,28,51,52,38,51,53,53,49,52,54,53,43,44,42,56,72,69,67,58,65,49,74,71,65,52,71,73,118

Mean predicted aligned error: 7.92 Å

Foldseek 3Di:
DPPDLVVLLVCLVCVVVVLVVCCVVCHPPNNCVVVQLVVVLVVVVQFPAQEEEEAQCFLVPSVLVSLVVVGQYEYEHQHPNRQVNNCVSRVRHHYDHDHLVNRLVVQQPAEGQEYEYAAHLQLDAQVVSLVSVLSCLNRYDQFHKYKYWTQEAQDPVLVVVSCVVPVVPDDPSTHDYHNPSNCVSCVLQWDFPDWADSDSGTHMTMTTGDDDLVQVCVDPQSVAWPDKDWDPDDDDQWTWIWTQHPNFTKIKTKHFLVCLVVVVVLLVLQCVLVVLVAQEWAWDDWDAGDVRRIIMTMTGDFAAAQCLVCLVVDDLVLLLQQLLSLLQSQLSQQVAADPDDDPQLVVLVVVLVVLLVLLVVPPDDDVLLVVLNVLLVVPSCVQPPAGKGKGLQADASRQWGQGPVSHIYGHDSSRIDMHHSLLNCLCLVSRCVRPLSSSQSSQCNNVVPDDDPCSLVSSSNNNSSVLSNQLSVLVVNDDVSNVVSVVVSVVVSCCCPVVVPDNVVSVPD

Secondary structure (DSSP, 8-state):
----HHHHHHHTTTHHHHHHHHHHTT-TTTTTHHHHHHHHHHHHHTSS--EEEEET-TT-HHHHHHHTTT-EEEEEES-HHHHHHHHHH-TTSEEEES-HHHHHHHTTT--EEEEEEES-GGGS-HHHHHHHHHHHGGGEEEEEEEEEEEE-BSSHHHHHHHHHHTTTT--TT----BHHHHHHHHTTTEEEEEEEESSSSEEEEEEEE---HHHHTTSTT-SSEEEEEEE--SS-SSEEEEEEETTEEEEEEEEEGGGHHHHHHHHHHHHHHHTTT-SB--EEEEEEETTTTEEEEEEE---EEEHHHHGGGS-HHHHHHHHHHHHHHHHHHHTPPPSS---HHHHHHHHHHHHHHHHHHSS---HHHHHHHHHHHHTGGGGTT---EEE-SS-SGGGEEEETTS-EEE---TT-EEE-GGGGGGGHHHHHHH-HHHHHHHHHHHHTS---TTHHHHHHHHHHHHHHHHHHHHTTT-HHHHHHHHHHHHHHHIIIIIS---GGGGG--